Protein AF-A0A380BV47-F1 (afdb_monomer)

Structure (mmCIF, N/CA/C/O backbone):
data_AF-A0A380BV47-F1
#
_entry.id   AF-A0A380BV47-F1
#
loop_
_atom_site.group_PDB
_atom_site.id
_atom_site.type_symbol
_atom_site.label_atom_id
_atom_site.label_alt_id
_atom_site.label_comp_id
_atom_site.label_asym_id
_atom_site.label_entity_id
_atom_site.label_seq_id
_atom_site.pdbx_PDB_ins_code
_atom_site.Cartn_x
_atom_site.Cartn_y
_atom_site.Cartn_z
_atom_site.occupancy
_atom_site.B_iso_or_equiv
_atom_site.auth_seq_id
_atom_site.auth_comp_id
_atom_site.auth_asym_id
_atom_site.auth_atom_id
_atom_site.pdbx_PDB_model_num
ATOM 1 N N . MET A 1 1 ? 8.878 26.703 -12.274 1.00 41.91 1 MET A N 1
ATOM 2 C CA . MET A 1 1 ? 9.315 25.306 -12.059 1.00 41.91 1 MET A CA 1
ATOM 3 C C . MET A 1 1 ? 8.161 24.299 -12.003 1.00 41.91 1 MET A C 1
ATOM 5 O O . MET A 1 1 ? 8.459 23.118 -12.025 1.00 41.91 1 MET A O 1
ATOM 9 N N . MET A 1 2 ? 6.882 24.708 -11.964 1.00 40.50 2 MET A N 1
ATOM 10 C CA . MET A 1 2 ? 5.786 23.814 -11.551 1.00 40.50 2 MET A CA 1
ATOM 11 C C . MET A 1 2 ? 4.742 23.547 -12.644 1.00 40.50 2 MET A C 1
ATOM 13 O O . MET A 1 2 ? 4.435 24.451 -13.422 1.00 40.50 2 MET A O 1
ATOM 17 N N . GLY A 1 3 ? 4.177 22.332 -12.620 1.00 54.22 3 GLY A N 1
ATOM 18 C CA . GLY A 1 3 ? 2.926 21.956 -13.284 1.00 54.22 3 GLY A CA 1
ATOM 19 C C . GLY A 1 3 ? 3.098 21.117 -14.552 1.00 54.22 3 GLY A C 1
ATOM 20 O O . GLY A 1 3 ? 3.306 21.657 -15.635 1.00 54.22 3 GLY A O 1
ATOM 21 N N . LEU A 1 4 ? 2.956 19.795 -14.425 1.00 56.50 4 LEU A N 1
ATOM 22 C CA . LEU A 1 4 ? 2.713 18.872 -15.550 1.00 56.50 4 LEU A CA 1
ATOM 23 C C . LEU A 1 4 ? 1.266 18.390 -15.627 1.00 56.50 4 LEU A C 1
ATOM 25 O O . LEU A 1 4 ? 0.937 17.536 -16.450 1.00 56.50 4 LEU A O 1
ATOM 29 N N . THR A 1 5 ? 0.405 18.887 -14.745 1.00 56.69 5 THR A N 1
ATOM 30 C CA . THR A 1 5 ? -0.936 18.342 -14.639 1.00 56.69 5 THR A CA 1
ATOM 31 C C . THR A 1 5 ? -1.789 18.782 -15.823 1.00 56.69 5 THR A C 1
ATOM 33 O O . THR A 1 5 ? -1.763 19.956 -16.206 1.00 56.69 5 THR A O 1
ATOM 36 N N . PRO A 1 6 ? -2.542 17.847 -16.432 1.00 63.12 6 PRO A N 1
ATOM 37 C CA . PRO A 1 6 ? -3.523 18.194 -17.442 1.00 63.12 6 PRO A CA 1
ATOM 38 C C . PRO A 1 6 ? -4.481 19.256 -16.906 1.00 63.12 6 PRO A C 1
ATOM 40 O O . PRO A 1 6 ? -4.789 19.288 -15.711 1.00 63.12 6 PRO A O 1
ATOM 43 N N . LEU A 1 7 ? -4.969 20.113 -17.796 1.00 63.88 7 LEU A N 1
ATOM 44 C CA . LEU A 1 7 ? -6.090 20.984 -17.478 1.00 63.88 7 LEU A CA 1
ATOM 45 C C . LEU A 1 7 ? -7.385 20.217 -17.745 1.00 63.88 7 LEU A C 1
ATOM 47 O O . LEU A 1 7 ? -7.569 19.678 -18.835 1.00 63.88 7 LEU A O 1
ATOM 51 N N . VAL A 1 8 ? -8.302 20.214 -16.782 1.00 57.59 8 VAL A N 1
ATOM 52 C CA . VAL A 1 8 ? -9.694 19.796 -16.991 1.00 57.59 8 VAL A CA 1
ATOM 53 C C . VAL A 1 8 ? -10.561 21.030 -16.786 1.00 57.59 8 VAL A C 1
ATOM 55 O O . VAL A 1 8 ? -10.511 21.659 -15.732 1.00 57.59 8 VAL A O 1
ATOM 58 N N . ASN A 1 9 ? -11.310 21.422 -17.822 1.00 67.81 9 ASN A N 1
ATOM 59 C CA . ASN A 1 9 ? -12.128 22.644 -17.839 1.00 67.81 9 ASN A CA 1
ATOM 60 C C . ASN A 1 9 ? -11.353 23.912 -17.419 1.00 67.81 9 ASN A C 1
ATOM 62 O O . ASN A 1 9 ? -11.851 24.742 -16.663 1.00 67.81 9 ASN A O 1
ATOM 66 N N . GLY A 1 10 ? -10.104 24.044 -17.878 1.00 60.38 10 GLY A N 1
ATOM 67 C CA . GLY A 1 10 ? -9.254 25.206 -17.594 1.00 60.38 10 GLY A CA 1
ATOM 68 C C . GLY A 1 10 ? -8.596 25.221 -16.209 1.00 60.38 10 GLY A C 1
ATOM 69 O O . GLY A 1 10 ? -7.862 26.158 -15.915 1.00 60.38 10 GLY A O 1
ATOM 70 N N . SER A 1 11 ? -8.803 24.194 -15.375 1.00 56.00 11 SER A N 1
ATOM 71 C CA . SER A 1 11 ? -8.173 24.078 -14.051 1.00 56.00 11 SER A CA 1
ATOM 72 C C . SER A 1 11 ? -7.119 22.965 -14.021 1.00 56.00 11 SER A C 1
ATOM 74 O O . SER A 1 11 ? -7.383 21.886 -14.559 1.00 56.00 11 SER A O 1
ATOM 76 N N . PRO A 1 12 ? -5.946 23.178 -13.391 1.00 63.62 12 PRO A N 1
ATOM 77 C CA . PRO A 1 12 ? -4.968 22.116 -13.174 1.00 63.62 12 PRO A CA 1
ATOM 78 C C . PRO A 1 12 ? -5.576 20.966 -12.372 1.00 63.62 12 PRO A C 1
ATOM 80 O O . PRO A 1 12 ? -6.183 21.188 -11.327 1.00 63.62 12 PRO A O 1
ATOM 83 N N . VAL A 1 13 ? -5.354 19.731 -12.820 1.00 67.69 13 VAL A N 1
ATOM 84 C CA . VAL A 1 13 ? -5.737 18.508 -12.085 1.00 67.69 13 VAL A CA 1
ATOM 85 C C . VAL A 1 13 ? -4.861 18.285 -10.836 1.00 67.69 13 VAL A C 1
ATOM 87 O O . VAL A 1 13 ? -5.075 17.332 -10.092 1.00 67.69 13 VAL A O 1
ATOM 90 N N . ASP A 1 14 ? -3.871 19.148 -10.573 1.00 74.75 14 ASP A N 1
ATOM 91 C CA . ASP A 1 14 ? -2.937 18.968 -9.458 1.00 74.75 14 ASP A CA 1
ATOM 92 C C . ASP A 1 14 ? -3.625 19.016 -8.092 1.00 74.75 14 ASP A C 1
ATOM 94 O O . ASP A 1 14 ? -3.923 20.075 -7.542 1.00 74.75 14 ASP A O 1
ATOM 98 N N . ARG A 1 15 ? -3.823 17.820 -7.541 1.00 80.44 15 ARG A N 1
ATOM 99 C CA . ARG A 1 15 ? -4.266 17.560 -6.171 1.00 80.44 15 ARG A CA 1
ATOM 100 C C . ARG A 1 15 ? -3.192 16.841 -5.349 1.00 80.44 15 ARG A C 1
ATOM 102 O O . ARG A 1 15 ? -3.512 16.250 -4.322 1.00 80.44 15 ARG A O 1
ATOM 109 N N . TYR A 1 16 ? -1.949 16.821 -5.836 1.00 80.94 16 TYR A N 1
ATOM 110 C CA . TYR A 1 16 ? -0.868 15.990 -5.300 1.00 80.94 16 TYR A CA 1
ATOM 111 C C . TYR A 1 16 ? 0.254 16.803 -4.665 1.00 80.94 16 TYR A C 1
ATOM 113 O O . TYR A 1 16 ? 0.951 16.268 -3.806 1.00 80.94 16 TYR A O 1
ATOM 121 N N . SER A 1 17 ? 0.453 18.047 -5.106 1.00 81.50 17 SER A N 1
ATOM 122 C CA . SER A 1 17 ? 1.459 18.935 -4.525 1.00 81.50 17 SER A CA 1
ATOM 123 C C . SER A 1 17 ? 1.096 19.342 -3.095 1.00 81.50 17 SER A C 1
ATOM 125 O O . SER A 1 17 ? -0.057 19.684 -2.825 1.00 81.50 17 SER A O 1
ATOM 127 N N . PHE A 1 18 ? 2.077 19.356 -2.192 1.00 76.62 18 PHE A N 1
ATOM 128 C CA . PHE A 1 18 ? 1.884 19.734 -0.789 1.00 76.62 18 PHE A CA 1
ATOM 129 C C . PHE A 1 18 ? 3.119 20.428 -0.198 1.00 76.62 18 PHE A C 1
ATOM 131 O O . PHE A 1 18 ? 4.174 20.528 -0.828 1.00 76.62 18 PHE A O 1
ATOM 138 N N . ILE A 1 19 ? 2.956 20.926 1.026 1.00 79.94 19 ILE A N 1
ATOM 139 C CA . ILE A 1 19 ? 4.007 21.540 1.831 1.00 79.94 19 ILE A CA 1
ATOM 140 C C . ILE A 1 19 ? 4.230 20.679 3.077 1.00 79.94 19 ILE A C 1
ATOM 142 O O . ILE A 1 19 ? 3.268 20.399 3.792 1.00 79.94 19 ILE A O 1
ATOM 146 N N . ASP A 1 20 ? 5.477 20.307 3.356 1.00 75.75 20 ASP A N 1
ATOM 147 C CA . ASP A 1 20 ? 5.880 19.696 4.625 1.00 75.75 20 ASP A CA 1
ATOM 148 C C . ASP A 1 20 ? 6.524 20.769 5.509 1.00 75.75 20 ASP A C 1
ATOM 150 O O . ASP A 1 20 ? 7.448 21.452 5.081 1.00 75.75 20 ASP A O 1
ATOM 154 N N . ARG A 1 21 ? 6.001 20.972 6.719 1.00 67.81 21 ARG A N 1
ATOM 155 C CA . ARG A 1 21 ? 6.486 22.000 7.659 1.00 67.81 21 ARG A CA 1
ATOM 156 C C . ARG A 1 21 ? 7.260 21.421 8.843 1.00 67.81 21 ARG A C 1
ATOM 158 O O . ARG A 1 21 ? 7.709 22.187 9.687 1.00 67.81 21 ARG A O 1
ATOM 165 N N . GLN A 1 22 ? 7.290 20.095 8.984 1.00 62.03 22 GLN A N 1
ATOM 166 C CA . GLN A 1 22 ? 7.823 19.414 10.172 1.00 62.03 22 GLN A CA 1
ATOM 167 C C . GLN A 1 22 ? 8.671 18.181 9.828 1.00 62.03 22 GLN A C 1
ATOM 169 O O . GLN A 1 22 ? 9.094 17.472 10.737 1.00 62.03 22 GLN A O 1
ATOM 174 N N . GLY A 1 23 ? 8.913 17.911 8.540 1.00 59.84 23 GLY A N 1
ATOM 175 C CA . GLY A 1 23 ? 9.742 16.797 8.073 1.00 59.84 23 GLY A CA 1
ATOM 176 C C . GLY A 1 23 ? 9.175 15.421 8.428 1.00 59.84 23 GLY A C 1
ATOM 177 O O . GLY A 1 23 ? 9.895 14.424 8.394 1.00 59.84 23 GLY A O 1
ATOM 178 N N . THR A 1 24 ? 7.898 15.344 8.811 1.00 60.62 24 THR A N 1
ATOM 179 C CA . THR A 1 24 ? 7.290 14.100 9.295 1.00 60.62 24 THR A CA 1
ATOM 180 C C . THR A 1 24 ? 7.196 13.067 8.179 1.00 60.62 24 THR A C 1
ATOM 182 O O . THR A 1 24 ? 7.413 11.882 8.415 1.00 60.62 24 THR A O 1
ATOM 185 N N . ILE A 1 25 ? 6.932 13.513 6.947 1.00 61.34 25 ILE A N 1
ATOM 186 C CA . ILE A 1 25 ? 6.825 12.617 5.794 1.00 61.34 25 ILE A CA 1
ATOM 187 C C . ILE A 1 25 ? 8.204 12.089 5.397 1.00 61.34 25 ILE A C 1
ATOM 189 O O . ILE A 1 25 ? 8.336 10.900 5.108 1.00 61.34 25 ILE A O 1
ATOM 193 N N . SER A 1 26 ? 9.232 12.943 5.417 1.00 62.03 26 SER A N 1
ATOM 194 C CA . SER A 1 26 ? 10.612 12.506 5.180 1.00 62.03 26 SER A CA 1
ATOM 195 C C . SER A 1 26 ? 11.092 11.541 6.266 1.00 62.03 26 SER A C 1
ATOM 197 O O . SER A 1 26 ? 11.677 10.521 5.930 1.00 62.03 26 SER A O 1
ATOM 199 N N . GLY A 1 27 ? 10.765 11.767 7.543 1.00 60.84 27 GLY A N 1
ATOM 200 C CA . GLY A 1 27 ? 11.116 10.829 8.619 1.00 60.84 27 GLY A CA 1
ATOM 201 C C . GLY A 1 27 ? 10.497 9.436 8.428 1.00 60.84 27 GLY A C 1
ATOM 202 O O . GLY A 1 27 ? 11.187 8.421 8.516 1.00 60.84 27 GLY A O 1
ATOM 203 N N . GLU A 1 28 ? 9.210 9.361 8.079 1.00 64.75 28 GLU A N 1
ATOM 204 C CA . GLU A 1 28 ? 8.540 8.069 7.865 1.00 64.75 28 GLU A CA 1
ATOM 205 C C . GLU A 1 28 ? 9.042 7.343 6.611 1.00 64.75 28 GLU A C 1
ATOM 207 O O . GLU A 1 28 ? 9.272 6.132 6.642 1.00 64.75 28 GLU A O 1
ATOM 212 N N . ILE A 1 29 ? 9.209 8.063 5.498 1.00 69.56 29 ILE A N 1
ATOM 213 C CA . ILE A 1 29 ? 9.546 7.461 4.201 1.00 69.56 29 ILE A CA 1
ATOM 214 C C . ILE A 1 29 ? 11.051 7.224 4.053 1.00 69.56 29 ILE A C 1
ATOM 216 O O . ILE A 1 29 ? 11.444 6.180 3.535 1.00 69.56 29 ILE A O 1
ATOM 220 N N . GLU A 1 30 ? 11.894 8.167 4.466 1.00 71.25 30 GLU A N 1
ATOM 221 C CA . GLU A 1 30 ? 13.347 8.121 4.247 1.00 71.25 30 GLU A CA 1
ATOM 222 C C . GLU A 1 30 ? 14.089 7.477 5.422 1.00 71.25 30 GLU A C 1
ATOM 224 O O . GLU A 1 30 ? 15.070 6.760 5.216 1.00 71.25 30 GLU A O 1
ATOM 229 N N . GLU A 1 31 ? 13.620 7.700 6.652 1.00 69.19 31 GLU A N 1
ATOM 230 C CA . GLU A 1 31 ? 14.297 7.226 7.866 1.00 69.19 31 GLU A CA 1
ATOM 231 C C . GLU A 1 31 ? 13.616 6.004 8.500 1.00 69.19 31 GLU A C 1
ATOM 233 O O . GLU A 1 31 ? 14.228 5.321 9.321 1.00 69.19 31 GLU A O 1
ATOM 238 N N . GLY A 1 32 ? 12.379 5.677 8.103 1.00 72.94 32 GLY A N 1
ATOM 239 C CA . GLY A 1 32 ? 11.641 4.537 8.652 1.00 72.94 32 GLY A CA 1
ATOM 240 C C . GLY A 1 32 ? 11.297 4.712 10.132 1.00 72.94 32 GLY A C 1
ATOM 241 O O . GLY A 1 32 ? 11.265 3.739 10.888 1.00 72.94 32 GLY A O 1
ATOM 242 N N . VAL A 1 33 ? 11.056 5.950 10.566 1.00 71.56 33 VAL A N 1
ATOM 243 C CA . VAL A 1 33 ? 10.643 6.273 11.936 1.00 71.56 33 VAL A CA 1
ATOM 244 C C . VAL A 1 33 ? 9.327 7.040 11.925 1.00 71.56 33 VAL A C 1
ATOM 246 O O . VAL A 1 33 ? 9.107 7.896 11.075 1.00 71.56 33 VAL A O 1
ATOM 249 N N . SER A 1 34 ? 8.448 6.754 12.884 1.00 77.06 34 SER A N 1
ATOM 250 C CA . SER A 1 34 ? 7.207 7.513 13.079 1.00 77.06 34 SER A CA 1
ATOM 251 C C . SER A 1 34 ? 7.080 7.948 14.534 1.00 77.06 34 SER A C 1
ATOM 253 O O . SER A 1 34 ? 7.539 7.261 15.449 1.00 77.06 34 SER A O 1
ATOM 255 N N . THR A 1 35 ? 6.470 9.114 14.752 1.00 77.50 35 THR A N 1
ATOM 256 C CA . THR A 1 35 ? 6.120 9.625 16.084 1.00 77.50 35 THR A CA 1
ATOM 257 C C . THR A 1 35 ? 4.607 9.714 16.184 1.00 77.50 35 THR A C 1
ATOM 259 O O . THR A 1 35 ? 3.998 10.723 15.835 1.00 77.50 35 THR A O 1
ATOM 262 N N . SER A 1 36 ? 3.984 8.628 16.625 1.00 84.25 36 SER A N 1
ATOM 263 C CA . SER A 1 36 ? 2.532 8.531 16.750 1.00 84.25 36 SER A CA 1
ATOM 264 C C . SER A 1 36 ? 2.156 7.408 17.722 1.00 84.25 36 SER A C 1
ATOM 266 O O . SER A 1 36 ? 3.009 6.804 18.375 1.00 84.25 36 SER A O 1
ATOM 268 N N . TYR A 1 37 ? 0.865 7.094 17.816 1.00 90.00 37 TYR A N 1
ATOM 269 C CA . TYR A 1 37 ? 0.417 5.861 18.463 1.00 90.00 37 TYR A CA 1
ATOM 270 C C . TYR A 1 37 ? 0.621 4.612 17.593 1.00 90.00 37 TYR A C 1
ATOM 272 O O . TYR A 1 37 ? 0.537 3.508 18.126 1.00 90.00 37 TYR A O 1
ATOM 280 N N . GLY A 1 38 ? 0.825 4.775 16.279 1.00 89.56 38 GLY A N 1
ATOM 281 C CA . GLY A 1 38 ? 0.821 3.708 15.274 1.00 89.56 38 GLY A CA 1
ATOM 282 C C . GLY A 1 38 ? -0.524 3.001 15.140 1.00 89.56 38 GLY A C 1
ATOM 283 O O . GLY A 1 38 ? -0.563 1.802 14.894 1.00 89.56 38 GLY A O 1
ATOM 284 N N . MET A 1 39 ? -1.633 3.716 15.352 1.00 90.44 39 MET A N 1
ATOM 285 C CA . MET A 1 39 ? -2.995 3.184 15.276 1.00 90.44 39 MET A CA 1
ATOM 286 C C . MET A 1 39 ? -3.797 3.911 14.197 1.00 90.44 39 MET A C 1
ATOM 288 O O . MET A 1 39 ? -3.871 5.141 14.181 1.00 90.44 39 MET A O 1
ATOM 292 N N . TYR A 1 40 ? -4.458 3.136 13.341 1.00 88.56 40 TYR A N 1
ATOM 293 C CA . TYR A 1 40 ? -5.324 3.635 12.277 1.00 88.56 40 TYR A CA 1
ATOM 294 C C . TYR A 1 40 ? -6.734 3.103 12.480 1.00 88.56 40 TYR A C 1
ATOM 296 O O . TYR A 1 40 ? -6.912 1.906 12.704 1.00 88.56 40 TYR A O 1
ATOM 304 N N . VAL A 1 41 ? -7.737 3.973 12.377 1.00 89.25 41 VAL A N 1
ATOM 305 C CA . VAL A 1 41 ? -9.131 3.643 12.702 1.00 89.25 41 VAL A CA 1
ATOM 306 C C . VAL A 1 41 ? -10.071 3.914 11.532 1.00 89.25 41 VAL A C 1
ATOM 308 O O . VAL A 1 41 ? -9.763 4.679 10.618 1.00 89.25 41 VAL A O 1
ATOM 311 N N . PHE A 1 42 ? -11.226 3.262 11.548 1.00 86.50 42 PHE A N 1
ATOM 312 C CA . PHE A 1 42 ? -12.265 3.407 10.534 1.00 86.50 42 PHE A CA 1
ATOM 313 C C . PHE A 1 42 ? -13.639 3.078 11.117 1.00 86.50 42 PHE A C 1
ATOM 315 O O . PHE A 1 42 ? -13.742 2.460 12.179 1.00 86.50 42 PHE A O 1
ATOM 322 N N . TYR A 1 43 ? -14.692 3.479 10.410 1.00 86.44 43 TYR A N 1
ATOM 323 C CA . TYR A 1 43 ? -16.059 3.141 10.790 1.00 86.44 43 TYR A CA 1
ATOM 324 C C . TYR A 1 43 ? -16.576 1.932 10.029 1.00 86.44 43 TYR A C 1
ATOM 326 O O . TYR A 1 43 ? -16.570 1.912 8.796 1.00 86.44 43 TYR A O 1
ATOM 334 N N . LEU A 1 44 ? -17.105 0.966 10.777 1.00 83.88 44 LEU A N 1
ATOM 335 C CA . LEU A 1 44 ? -17.699 -0.249 10.242 1.00 83.88 44 LEU A CA 1
ATOM 336 C C . LEU A 1 44 ? -19.137 -0.394 10.743 1.00 83.88 44 LEU A C 1
ATOM 338 O O . LEU A 1 44 ? -19.403 -0.475 11.944 1.00 83.88 44 LEU A O 1
ATOM 342 N N . GLN A 1 45 ? -20.075 -0.445 9.802 1.00 80.94 45 GLN A N 1
ATOM 343 C CA . GLN A 1 45 ? -21.460 -0.797 10.087 1.00 80.94 45 GLN A CA 1
ATOM 344 C C . GLN A 1 45 ? -21.565 -2.316 10.224 1.00 80.94 45 GLN A C 1
ATOM 346 O O . GLN A 1 45 ? -21.273 -3.046 9.281 1.00 80.94 45 GLN A O 1
ATOM 351 N N . THR A 1 46 ? -21.986 -2.796 11.392 1.00 76.25 46 THR A N 1
ATOM 352 C CA . THR A 1 46 ? -22.295 -4.215 11.626 1.00 76.25 46 THR A CA 1
ATOM 353 C C . THR A 1 46 ? -23.799 -4.398 11.794 1.00 76.25 46 THR A C 1
ATOM 355 O O . THR A 1 46 ? -24.519 -3.427 12.022 1.00 76.25 46 THR A O 1
ATOM 358 N N . SER A 1 47 ? -24.308 -5.631 11.726 1.00 70.44 47 SER A N 1
ATOM 359 C CA . SER A 1 47 ? -25.745 -5.870 11.932 1.00 70.44 47 SER A CA 1
ATOM 360 C C . SER A 1 47 ? -26.226 -5.430 13.319 1.00 70.44 47 SER A C 1
ATOM 362 O O . SER A 1 47 ? -27.359 -4.983 13.454 1.00 70.44 47 SER A O 1
ATOM 364 N N . SER A 1 48 ? -25.365 -5.506 14.339 1.00 70.50 48 SER A N 1
ATOM 365 C CA . SER A 1 48 ? -25.647 -4.985 15.682 1.00 70.50 48 SER A CA 1
ATOM 366 C C . SER A 1 48 ? -25.696 -3.456 15.757 1.00 70.50 48 SER A C 1
ATOM 368 O O . SER A 1 48 ? -26.271 -2.925 16.700 1.00 70.50 48 SER A O 1
ATOM 370 N N . SER A 1 49 ? -25.125 -2.746 14.780 1.00 68.44 49 SER A N 1
ATOM 371 C CA . SER A 1 49 ? -25.052 -1.277 14.754 1.00 68.44 49 SER A CA 1
ATOM 372 C C . SER A 1 49 ? -26.259 -0.620 14.059 1.00 68.44 49 SER A C 1
ATOM 374 O O . SER A 1 49 ? -26.337 0.607 13.986 1.00 68.44 49 SER A O 1
ATOM 376 N N . GLY A 1 50 ? -27.202 -1.407 13.525 1.00 78.38 50 GLY A N 1
ATOM 377 C CA . GLY A 1 50 ? -28.362 -0.885 12.798 1.00 78.38 50 GLY A CA 1
ATOM 378 C C . GLY A 1 50 ? -27.956 -0.101 11.547 1.00 78.38 50 GLY A C 1
ATOM 379 O O . GLY A 1 50 ? -27.182 -0.590 10.727 1.00 78.38 50 GLY A O 1
ATOM 380 N N . ASP A 1 51 ? -28.481 1.116 11.384 1.00 81.50 51 ASP A N 1
ATOM 381 C CA . ASP A 1 51 ? -28.173 2.040 10.282 1.00 81.50 51 ASP A CA 1
ATOM 382 C C . ASP A 1 51 ? -27.012 3.015 10.600 1.00 81.50 51 ASP A C 1
ATOM 384 O O . ASP A 1 51 ? -26.789 4.002 9.881 1.00 81.50 51 ASP A O 1
ATOM 388 N N . ASN A 1 52 ? -26.259 2.724 11.665 1.00 85.19 52 ASN A N 1
ATOM 389 C CA . ASN A 1 52 ? -25.085 3.451 12.140 1.00 85.19 52 ASN A CA 1
ATOM 390 C C . ASN A 1 52 ? -23.816 2.573 12.075 1.00 85.19 52 ASN A C 1
ATOM 392 O O . ASN A 1 52 ? -23.889 1.398 11.723 1.00 85.19 52 ASN A O 1
ATOM 396 N N . ALA A 1 53 ? -22.647 3.133 12.383 1.00 86.94 53 ALA A N 1
ATOM 397 C CA . ALA A 1 53 ? -21.375 2.416 12.360 1.00 86.94 53 ALA A CA 1
ATOM 398 C C . ALA A 1 53 ? -20.559 2.658 13.633 1.00 86.94 53 ALA A C 1
ATOM 400 O O . ALA A 1 53 ? -20.527 3.772 14.155 1.00 86.94 53 ALA A O 1
ATOM 401 N N . ASP A 1 54 ? -19.883 1.610 14.095 1.00 90.00 54 ASP A N 1
ATOM 402 C CA . ASP A 1 54 ? -18.974 1.662 15.239 1.00 90.00 54 ASP A CA 1
ATOM 403 C C . ASP A 1 54 ? -17.535 1.921 14.773 1.00 90.00 54 ASP A C 1
ATOM 405 O O . ASP A 1 54 ? -17.193 1.674 13.612 1.00 90.00 54 ASP A O 1
ATOM 409 N N . LEU A 1 55 ? -16.691 2.414 15.680 1.00 91.19 55 LEU A N 1
ATOM 410 C CA . LEU A 1 55 ? -15.279 2.682 15.420 1.00 91.19 55 LEU A CA 1
ATOM 411 C C . LEU A 1 55 ? -14.435 1.420 15.651 1.00 91.19 55 LEU A C 1
ATOM 413 O O . LEU A 1 55 ? -14.485 0.813 16.723 1.00 91.19 55 LEU A O 1
ATOM 417 N N . TYR A 1 56 ? -13.629 1.049 14.662 1.00 92.44 56 TYR A N 1
ATOM 418 C CA . TYR A 1 56 ? -12.744 -0.114 14.701 1.00 92.44 56 TYR A CA 1
ATOM 419 C C . TYR A 1 56 ? -11.313 0.261 14.341 1.00 92.44 56 TYR A C 1
ATOM 421 O O . TYR A 1 56 ? -11.049 1.261 13.670 1.00 92.44 56 TYR A O 1
ATOM 429 N N . VAL A 1 57 ? -10.380 -0.591 14.751 1.00 92.94 57 VAL A N 1
ATOM 430 C CA . VAL A 1 57 ? -8.970 -0.501 14.381 1.00 92.94 57 VAL A CA 1
ATOM 431 C C . VAL A 1 57 ? -8.764 -1.135 13.004 1.00 92.94 57 VAL A C 1
ATOM 433 O O . VAL A 1 57 ? -8.965 -2.333 12.810 1.00 92.94 57 VAL A O 1
ATOM 436 N N . ARG A 1 58 ? -8.338 -0.330 12.030 1.00 88.94 58 ARG A N 1
ATOM 437 C CA . ARG A 1 58 ? -8.031 -0.757 10.657 1.00 88.94 58 ARG A CA 1
ATOM 438 C C . ARG A 1 58 ? -6.679 -1.458 10.575 1.00 88.94 58 ARG A C 1
ATOM 440 O O . ARG A 1 58 ? -6.532 -2.463 9.882 1.00 88.94 58 ARG A O 1
ATOM 447 N N . MET A 1 59 ? -5.686 -0.888 11.247 1.00 89.44 59 MET A N 1
ATOM 448 C CA . MET A 1 59 ? -4.295 -1.328 11.216 1.00 89.44 59 MET A CA 1
ATOM 449 C C . MET A 1 59 ? -3.574 -0.792 12.450 1.00 89.44 59 MET A C 1
ATOM 451 O O . MET A 1 59 ? -3.931 0.270 12.968 1.00 89.44 59 MET A O 1
ATOM 455 N N . VAL A 1 60 ? -2.555 -1.522 12.890 1.00 91.81 60 VAL A N 1
ATOM 456 C CA . VAL A 1 60 ? -1.628 -1.078 13.926 1.00 91.81 60 VAL A CA 1
ATOM 457 C C . VAL A 1 60 ? -0.214 -1.342 13.436 1.00 91.81 60 VAL A C 1
ATOM 459 O O . VAL A 1 60 ? 0.080 -2.459 13.009 1.00 91.81 60 VAL A O 1
ATOM 462 N N . ASP A 1 61 ? 0.649 -0.338 13.503 1.00 90.19 61 ASP A N 1
ATOM 463 C CA . ASP A 1 61 ? 2.053 -0.489 13.141 1.00 90.19 61 ASP A CA 1
ATOM 464 C C . ASP A 1 61 ? 2.760 -1.372 14.156 1.00 90.19 61 ASP A C 1
ATOM 466 O O . ASP A 1 61 ? 2.581 -1.219 15.369 1.00 90.19 61 ASP A O 1
ATOM 470 N N . LYS A 1 62 ? 3.613 -2.276 13.678 1.00 88.94 62 LYS A N 1
ATOM 471 C CA . LYS A 1 62 ? 4.453 -3.085 14.561 1.00 88.94 62 LYS A CA 1
ATOM 472 C C . LYS A 1 62 ? 5.347 -2.182 15.408 1.00 88.94 62 LYS A C 1
ATOM 474 O O . LYS A 1 62 ? 5.779 -1.121 14.971 1.00 88.94 62 LYS A O 1
ATOM 479 N N . ASN A 1 63 ? 5.624 -2.623 16.633 1.00 89.75 63 ASN A N 1
ATOM 480 C CA . ASN A 1 63 ? 6.455 -1.924 17.625 1.00 89.75 63 ASN A CA 1
ATOM 481 C C . ASN A 1 63 ? 5.914 -0.576 18.137 1.00 89.75 63 ASN A C 1
ATOM 483 O O . ASN A 1 63 ? 6.507 -0.021 19.062 1.00 89.75 63 ASN A O 1
ATOM 487 N N . SER A 1 64 ? 4.792 -0.083 17.610 1.00 93.75 64 SER A N 1
ATOM 488 C CA . SER A 1 64 ? 4.166 1.165 18.051 1.00 93.75 64 SER A CA 1
ATOM 489 C C . SER A 1 64 ? 3.597 1.093 19.477 1.00 93.75 64 SER A C 1
ATOM 491 O O . SER A 1 64 ? 3.334 -0.006 19.987 1.00 93.75 64 SER A O 1
ATOM 493 N N . PRO A 1 65 ? 3.325 2.243 20.125 1.00 95.50 65 PRO A N 1
ATOM 494 C CA . PRO A 1 65 ? 2.648 2.279 21.422 1.00 95.50 65 PRO A CA 1
ATOM 495 C C . PRO A 1 65 ? 1.318 1.514 21.450 1.00 95.50 65 PRO A C 1
ATOM 497 O O . PRO A 1 65 ? 1.045 0.785 22.405 1.00 95.50 65 PRO A O 1
ATOM 500 N N . ALA A 1 66 ? 0.498 1.617 20.398 1.00 95.81 66 ALA A N 1
ATOM 501 C CA . ALA A 1 66 ? -0.756 0.871 20.309 1.00 95.81 66 ALA A CA 1
ATOM 502 C C . ALA A 1 66 ? -0.517 -0.643 20.194 1.00 95.81 66 ALA A C 1
ATOM 504 O O . ALA A 1 66 ? -1.197 -1.432 20.856 1.00 95.81 66 ALA A O 1
ATOM 505 N N . TYR A 1 67 ? 0.496 -1.060 19.427 1.00 95.00 67 TYR A N 1
ATOM 506 C CA . TYR A 1 67 ? 0.867 -2.471 19.322 1.00 95.00 67 TYR A CA 1
ATOM 507 C C . TYR A 1 67 ? 1.324 -3.041 20.669 1.00 95.00 67 TYR A C 1
ATOM 509 O O . TYR A 1 67 ? 0.896 -4.130 21.064 1.00 95.00 67 TYR A O 1
ATOM 517 N N . GLN A 1 68 ? 2.149 -2.293 21.404 1.00 95.25 68 GLN A N 1
ATOM 518 C CA . GLN A 1 68 ? 2.619 -2.666 22.741 1.00 95.25 68 GLN A CA 1
ATOM 519 C C . GLN A 1 68 ? 1.478 -2.712 23.769 1.00 95.25 68 GLN A C 1
ATOM 521 O O . GLN A 1 68 ? 1.484 -3.559 24.660 1.00 95.25 68 GLN A O 1
ATOM 526 N N . ALA A 1 69 ? 0.454 -1.867 23.610 1.00 95.81 69 ALA A N 1
ATOM 527 C CA . ALA A 1 69 ? -0.755 -1.881 24.436 1.00 95.81 69 ALA A CA 1
ATOM 528 C C . ALA A 1 69 ? -1.691 -3.075 24.160 1.00 95.81 69 ALA A C 1
ATOM 530 O O . ALA A 1 69 ? -2.685 -3.250 24.868 1.00 95.81 69 ALA A O 1
ATOM 531 N N . GLY A 1 70 ? -1.369 -3.909 23.165 1.00 95.44 70 GLY A N 1
ATOM 532 C CA . GLY A 1 70 ? -2.146 -5.093 22.796 1.00 95.44 70 GLY A CA 1
ATOM 533 C C . GLY A 1 70 ? -3.275 -4.821 21.802 1.00 95.44 70 GLY A C 1
ATOM 534 O O . GLY A 1 70 ? -4.021 -5.743 21.496 1.00 95.44 70 GLY A O 1
ATOM 535 N N . ILE A 1 71 ? -3.380 -3.598 21.276 1.00 96.31 71 ILE A N 1
ATOM 536 C CA . ILE A 1 71 ? -4.386 -3.229 20.274 1.00 96.31 71 ILE A CA 1
ATOM 537 C C . ILE A 1 71 ? -4.016 -3.885 18.944 1.00 96.31 71 ILE A C 1
ATOM 539 O O . ILE A 1 71 ? -2.849 -3.867 18.535 1.00 96.31 71 ILE A O 1
ATOM 543 N N . ARG A 1 72 ? -4.988 -4.480 18.262 1.00 94.19 72 ARG A N 1
ATOM 544 C CA . ARG A 1 72 ? -4.806 -5.158 16.975 1.00 94.19 72 ARG A CA 1
ATOM 545 C C . ARG A 1 72 ? -5.872 -4.730 15.973 1.00 94.19 72 ARG A C 1
ATOM 547 O O . ARG A 1 72 ? -6.907 -4.166 16.321 1.00 94.19 72 ARG A O 1
ATOM 554 N N . ARG A 1 73 ? -5.600 -4.997 14.693 1.00 91.69 73 ARG A N 1
ATOM 555 C CA . ARG A 1 73 ? -6.587 -4.869 13.613 1.00 91.69 73 ARG A CA 1
ATOM 556 C C . ARG A 1 73 ? -7.867 -5.627 13.981 1.00 91.69 73 ARG A C 1
ATOM 558 O O . ARG A 1 73 ? -7.798 -6.732 14.513 1.00 91.69 73 ARG A O 1
ATOM 565 N N . GLY A 1 74 ? -9.018 -5.036 13.678 1.00 91.12 74 GLY A N 1
ATOM 566 C CA . GLY A 1 74 ? -10.338 -5.613 13.933 1.00 91.12 74 GLY A CA 1
ATOM 567 C C . GLY A 1 74 ? -10.870 -5.398 15.354 1.00 91.12 74 GLY A C 1
ATOM 568 O O . GLY A 1 74 ? -12.041 -5.684 15.593 1.00 91.12 74 GLY A O 1
ATOM 569 N N . ASP A 1 75 ? -10.072 -4.856 16.281 1.00 94.56 75 ASP A N 1
ATOM 570 C CA . ASP A 1 75 ? -10.566 -4.484 17.609 1.00 94.56 75 ASP A CA 1
ATOM 571 C C . ASP A 1 75 ? -11.602 -3.355 17.499 1.00 94.56 75 ASP A C 1
ATOM 573 O O . ASP A 1 75 ? -11.414 -2.386 16.752 1.00 94.56 75 ASP A O 1
ATOM 577 N N . ARG A 1 76 ? -12.699 -3.458 18.259 1.00 95.31 76 ARG A N 1
ATOM 578 C CA . ARG A 1 76 ? -13.720 -2.402 18.337 1.00 95.31 76 ARG A CA 1
ATOM 579 C C . ARG A 1 76 ? -13.374 -1.445 19.463 1.00 95.31 76 ARG A C 1
ATOM 581 O O . ARG A 1 76 ? -13.222 -1.864 20.611 1.00 95.31 76 ARG A O 1
ATOM 588 N N . ILE A 1 77 ? -13.330 -0.156 19.157 1.00 96.56 77 ILE A N 1
ATOM 589 C CA . ILE A 1 77 ? -13.130 0.897 20.148 1.00 96.56 77 ILE A CA 1
ATOM 590 C C . ILE A 1 77 ? -14.478 1.192 20.811 1.00 96.56 77 ILE A C 1
ATOM 592 O O . ILE A 1 77 ? -15.481 1.415 20.137 1.00 96.56 77 ILE A O 1
ATOM 596 N N . LEU A 1 78 ? -14.503 1.157 22.141 1.00 96.94 78 LEU A N 1
ATOM 597 C CA . LEU A 1 78 ? -15.692 1.383 22.967 1.00 96.94 78 LEU A CA 1
ATOM 598 C C . LEU A 1 78 ? -15.719 2.792 23.561 1.00 96.94 78 LEU A C 1
ATOM 600 O O . LEU A 1 78 ? -16.789 3.378 23.709 1.00 96.94 78 LEU A O 1
ATOM 604 N N . SER A 1 79 ? -14.555 3.333 23.920 1.00 97.94 79 SER A N 1
ATOM 605 C CA . SER A 1 79 ? -14.431 4.718 24.366 1.00 97.94 79 SER A CA 1
ATOM 606 C C . SER A 1 79 ? -13.020 5.263 24.177 1.00 97.94 79 SER A C 1
ATOM 608 O O . SER A 1 79 ? -12.037 4.516 24.145 1.00 97.94 79 SER A O 1
ATOM 610 N N . ILE A 1 80 ? -12.936 6.589 24.082 1.00 97.00 80 ILE A N 1
ATOM 611 C CA . ILE A 1 80 ? -11.686 7.349 24.064 1.00 97.00 80 ILE A CA 1
ATOM 612 C C . ILE A 1 80 ? -11.781 8.434 25.135 1.00 97.00 80 ILE A C 1
ATOM 614 O O . ILE A 1 80 ? -12.724 9.221 25.143 1.00 97.00 80 ILE A O 1
ATOM 618 N N . ASN A 1 81 ? -10.822 8.470 26.061 1.00 96.75 81 ASN A N 1
ATOM 619 C CA . ASN A 1 81 ? -10.795 9.381 27.210 1.00 96.75 81 ASN A CA 1
ATOM 620 C C . ASN A 1 81 ? -12.117 9.372 28.006 1.00 96.75 81 ASN A C 1
ATOM 622 O O . ASN A 1 81 ? -12.634 10.415 28.401 1.00 96.75 81 ASN A O 1
ATOM 626 N N . GLY A 1 82 ? -12.702 8.181 28.183 1.00 96.81 82 GLY A N 1
ATOM 627 C CA . GLY A 1 82 ? -13.990 7.984 28.856 1.00 96.81 82 GLY A CA 1
ATOM 628 C C . GLY A 1 82 ? -15.229 8.353 28.027 1.00 96.81 82 GLY A C 1
ATOM 629 O O . GLY A 1 82 ? -16.341 8.057 28.454 1.00 96.81 82 GLY A O 1
ATOM 630 N N . GLN A 1 83 ? -15.073 8.943 26.837 1.00 96.75 83 GLN A N 1
ATOM 631 C CA . GLN A 1 83 ? -16.184 9.306 25.952 1.00 96.75 83 GLN A CA 1
ATOM 632 C C . GLN A 1 83 ? -16.620 8.111 25.099 1.00 96.75 83 GLN A C 1
ATOM 634 O O . GLN A 1 83 ? -15.810 7.539 24.372 1.00 96.75 83 GLN A O 1
ATOM 639 N N . THR A 1 84 ? -17.903 7.756 25.166 1.00 96.25 84 THR A N 1
ATOM 640 C CA . THR A 1 84 ? -18.510 6.622 24.437 1.00 96.25 84 THR A CA 1
ATOM 641 C C . THR A 1 84 ? -19.265 7.037 23.175 1.00 96.25 84 THR A C 1
ATOM 643 O O . THR A 1 84 ? -19.617 6.190 22.362 1.00 96.25 84 THR A O 1
ATOM 646 N N . ASN A 1 85 ? -19.518 8.335 22.994 1.00 93.56 85 ASN A N 1
ATOM 647 C CA . ASN A 1 85 ? -20.250 8.901 21.855 1.00 93.56 85 ASN A CA 1
ATOM 648 C C . ASN A 1 85 ? -19.351 8.995 20.609 1.00 93.56 85 ASN A C 1
ATOM 650 O O . ASN A 1 85 ? -19.104 10.076 20.070 1.00 93.56 85 ASN A O 1
ATOM 654 N N . ILE A 1 86 ? -18.798 7.852 20.208 1.00 94.00 86 ILE A N 1
ATOM 655 C CA . ILE A 1 86 ? -17.758 7.710 19.183 1.00 94.00 86 ILE A CA 1
ATOM 656 C C . ILE A 1 86 ? -18.247 6.964 17.941 1.00 94.00 86 ILE A C 1
ATOM 658 O O . ILE A 1 86 ? -17.430 6.567 17.122 1.00 94.00 86 ILE A O 1
ATOM 662 N N . ASP A 1 87 ? -19.554 6.741 17.806 1.00 91.88 87 ASP A N 1
ATOM 663 C CA . ASP A 1 87 ? -20.161 6.170 16.605 1.00 91.88 87 ASP A CA 1
ATOM 664 C C . ASP A 1 87 ? -20.159 7.166 15.431 1.00 91.88 87 ASP A C 1
ATOM 666 O O . ASP A 1 87 ? -20.041 8.383 15.609 1.00 91.88 87 ASP A O 1
ATOM 670 N N . TYR A 1 88 ? -20.326 6.644 14.214 1.00 88.00 88 TYR A N 1
ATOM 671 C CA . TYR A 1 88 ? -20.203 7.428 12.988 1.00 88.00 88 TYR A CA 1
ATOM 672 C C . TYR A 1 88 ? -21.183 8.594 12.918 1.00 88.00 88 TYR A C 1
ATOM 674 O O . TYR A 1 88 ? -20.757 9.706 12.631 1.00 88.00 88 TYR A O 1
ATOM 682 N N . LYS A 1 89 ? -22.486 8.373 13.141 1.00 87.69 89 LYS A N 1
ATOM 683 C CA . LYS A 1 89 ? -23.495 9.438 13.000 1.00 87.69 89 LYS A CA 1
ATOM 684 C C . LYS A 1 89 ? -23.244 10.564 14.002 1.00 87.69 89 LYS A C 1
ATOM 686 O O . LYS A 1 89 ? -23.300 11.737 13.624 1.00 87.69 89 LYS A O 1
ATOM 691 N N . THR A 1 90 ? -22.918 10.217 15.246 1.00 91.25 90 THR A N 1
ATOM 692 C CA . THR A 1 90 ? -22.582 11.205 16.272 1.00 91.25 90 THR A CA 1
ATOM 693 C C . THR A 1 90 ? -21.341 11.996 15.877 1.00 91.25 90 THR A C 1
ATOM 695 O O . THR A 1 90 ? -21.377 13.227 15.853 1.00 91.25 90 THR A O 1
ATOM 698 N N . GLN A 1 91 ? -20.264 11.316 15.480 1.00 88.25 91 GLN A N 1
ATOM 699 C CA . GLN A 1 91 ? -19.016 11.981 15.107 1.00 88.25 91 GLN A CA 1
ATOM 700 C C . GLN A 1 91 ? -19.130 12.776 13.802 1.00 88.25 91 GLN A C 1
ATOM 702 O O . GLN A 1 91 ? -18.586 13.874 13.719 1.00 88.25 91 GLN A O 1
ATOM 707 N N . GLN A 1 92 ? -19.902 12.308 12.821 1.00 85.88 92 GLN A N 1
ATOM 708 C CA . GLN A 1 92 ? -20.176 13.028 11.577 1.00 85.88 92 GLN A CA 1
ATOM 709 C C . GLN A 1 92 ? -20.839 14.384 11.849 1.00 85.88 92 GLN A C 1
ATOM 711 O O . GLN A 1 92 ? -20.437 15.385 11.258 1.00 85.88 92 GLN A O 1
ATOM 716 N N . SER A 1 93 ? -21.797 14.445 12.783 1.00 87.81 93 SER A N 1
ATOM 717 C CA . SER A 1 93 ? -22.442 15.707 13.183 1.00 87.81 93 SER A CA 1
ATOM 718 C C . SER A 1 93 ? -21.475 16.719 13.820 1.00 87.81 93 SER A C 1
ATOM 720 O O . SER A 1 93 ? -21.755 17.914 13.854 1.00 87.81 93 SER A O 1
ATOM 722 N N . GLN A 1 94 ? -20.319 16.241 14.286 1.00 87.12 94 GLN A N 1
ATOM 723 C CA . GLN A 1 94 ? -19.262 17.019 14.932 1.00 87.12 94 GLN A CA 1
ATOM 724 C C . GLN A 1 94 ? -17.993 17.119 14.071 1.00 87.12 94 GLN A C 1
ATOM 726 O O . GLN A 1 94 ? -16.920 17.435 14.591 1.00 87.12 94 GLN A O 1
ATOM 731 N N . SER A 1 95 ? -18.076 16.808 12.773 1.00 81.94 95 SER A N 1
ATOM 732 C CA . SER A 1 95 ? -16.921 16.788 11.861 1.00 81.94 95 SER A CA 1
ATOM 733 C C . SER A 1 95 ? -15.742 15.951 12.388 1.00 81.94 95 SER A C 1
ATOM 735 O O . SER A 1 95 ? -14.580 16.291 12.172 1.00 81.94 95 SER A O 1
ATOM 737 N N . PHE A 1 96 ? -16.043 14.864 13.105 1.00 83.81 96 PHE A N 1
ATOM 738 C CA . PHE A 1 96 ? -15.095 13.911 13.696 1.00 83.81 96 PHE A CA 1
ATOM 739 C C . PHE A 1 96 ? -14.099 14.523 14.689 1.00 83.81 96 PHE A C 1
ATOM 741 O O . PHE A 1 96 ? -13.038 13.950 14.945 1.00 83.81 96 PHE A O 1
ATOM 748 N N . LYS A 1 97 ? -14.428 15.688 15.264 1.00 84.75 97 LYS A N 1
ATOM 749 C CA . LYS A 1 97 ? -13.514 16.464 16.109 1.00 84.75 97 LYS A CA 1
ATOM 750 C C . LYS A 1 97 ? -12.944 15.653 17.274 1.00 84.75 97 LYS A C 1
ATOM 752 O O . LYS A 1 97 ? -11.739 15.681 17.479 1.00 84.75 97 LYS A O 1
ATOM 757 N N . LEU A 1 98 ? -13.780 14.915 18.007 1.00 89.25 98 LEU A N 1
ATOM 758 C CA . LEU A 1 98 ? -13.346 14.167 19.194 1.00 89.25 98 LEU A CA 1
ATOM 759 C C . LEU A 1 98 ? -12.297 13.107 18.842 1.00 89.25 98 LEU A C 1
ATOM 761 O O . LEU A 1 98 ? -11.273 13.008 19.515 1.00 89.25 98 LEU A O 1
ATOM 765 N N . ILE A 1 99 ? -12.541 12.339 17.777 1.00 87.88 99 ILE A N 1
ATOM 766 C CA . ILE A 1 99 ? -11.614 11.293 17.333 1.00 87.88 99 ILE A CA 1
ATOM 767 C C . ILE A 1 99 ? -10.310 11.911 16.827 1.00 87.88 99 ILE A C 1
ATOM 769 O O . ILE A 1 99 ? -9.235 11.470 17.226 1.00 87.88 99 ILE A O 1
ATOM 773 N N . ASN A 1 100 ? -10.397 12.966 16.014 1.00 83.50 100 ASN A N 1
ATOM 774 C CA . ASN A 1 100 ? -9.222 13.663 15.492 1.00 83.50 100 ASN A CA 1
ATOM 775 C C . ASN A 1 100 ? -8.373 14.277 16.613 1.00 83.50 100 ASN A C 1
ATOM 777 O O . ASN A 1 100 ?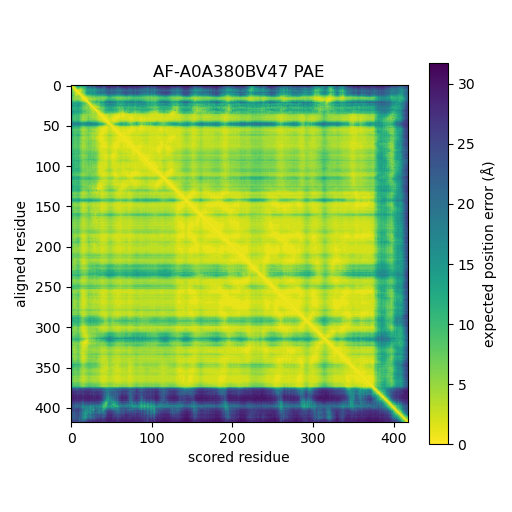 -7.160 14.095 16.629 1.00 83.50 100 ASN A O 1
ATOM 781 N N . ASP A 1 101 ? -8.992 14.963 17.572 1.00 86.31 101 ASP A N 1
ATOM 782 C CA . ASP A 1 101 ? -8.281 15.568 18.701 1.00 86.31 101 ASP A CA 1
ATOM 783 C C . ASP A 1 101 ? -7.555 14.513 19.539 1.00 86.31 101 ASP A C 1
ATOM 785 O O . ASP A 1 101 ? -6.415 14.726 19.944 1.00 86.31 101 ASP A O 1
ATOM 789 N N . ALA A 1 102 ? -8.193 13.364 19.782 1.00 90.12 102 ALA A N 1
ATOM 790 C CA . ALA A 1 102 ? -7.571 12.282 20.530 1.00 90.12 102 ALA A CA 1
ATOM 791 C C . ALA A 1 102 ? -6.398 11.655 19.771 1.00 90.12 102 ALA A C 1
ATOM 793 O O . ALA A 1 102 ? -5.334 11.460 20.344 1.00 90.12 102 ALA A O 1
ATOM 794 N N . LEU A 1 103 ? -6.549 11.371 18.477 1.00 86.50 103 LEU A N 1
ATOM 795 C CA . LEU A 1 103 ? -5.462 10.814 17.662 1.00 86.50 103 LEU A CA 1
ATOM 796 C C . LEU A 1 103 ? -4.258 11.760 17.551 1.00 86.50 103 LEU A C 1
ATOM 798 O O . LEU A 1 103 ? -3.132 11.287 17.425 1.00 86.50 103 LEU A O 1
ATOM 802 N N . ASN A 1 104 ? -4.493 13.069 17.664 1.00 82.88 104 ASN A N 1
ATOM 803 C CA . ASN A 1 104 ? -3.460 14.105 17.629 1.00 82.88 104 ASN A CA 1
ATOM 804 C C . ASN A 1 104 ? -2.942 14.504 19.024 1.00 82.88 104 ASN A C 1
ATOM 806 O O . ASN A 1 104 ? -2.055 15.354 19.129 1.00 82.88 104 ASN A O 1
ATOM 810 N N . SER A 1 105 ? -3.488 13.942 20.107 1.00 88.31 105 SER A N 1
ATOM 811 C CA . SER A 1 105 ? -3.018 14.227 21.463 1.00 88.31 105 SER A CA 1
ATOM 812 C C . SER A 1 105 ? -1.719 13.474 21.768 1.00 88.31 105 SER A C 1
ATOM 814 O O . SER A 1 105 ? -1.377 12.484 21.125 1.00 88.31 105 SER A O 1
ATOM 816 N N . LYS A 1 106 ? -0.991 13.913 22.804 1.00 92.44 106 LYS A N 1
ATOM 817 C CA . LYS A 1 106 ? 0.217 13.216 23.279 1.00 92.44 106 LYS A CA 1
ATOM 818 C C . LYS A 1 106 ? -0.097 11.901 24.000 1.00 92.44 106 LYS A C 1
ATOM 820 O O . LYS A 1 106 ? 0.717 10.982 23.978 1.00 92.44 106 LYS A O 1
ATOM 825 N N . SER A 1 107 ? -1.239 11.823 24.674 1.00 95.88 107 SER A N 1
ATOM 826 C CA . SER A 1 107 ? -1.720 10.602 25.317 1.00 95.88 107 SER A CA 1
ATOM 827 C C . SER A 1 107 ? -3.239 10.481 25.228 1.00 95.88 107 SER A C 1
ATOM 829 O O . SER A 1 107 ? -3.956 11.486 25.162 1.00 95.88 107 SER A O 1
ATOM 831 N N . MET A 1 108 ? -3.731 9.244 25.244 1.00 95.88 108 MET A N 1
ATOM 832 C CA . MET A 1 108 ? -5.155 8.940 25.356 1.00 95.88 108 MET A CA 1
ATOM 833 C C . MET A 1 108 ? -5.379 7.672 26.178 1.00 95.88 108 MET A C 1
ATOM 835 O O . MET A 1 108 ? -4.541 6.771 26.185 1.00 95.88 108 MET A O 1
ATOM 839 N N . THR A 1 109 ? -6.530 7.583 26.835 1.00 98.00 109 THR A N 1
ATOM 840 C CA . THR A 1 109 ? -7.039 6.324 27.389 1.00 98.00 109 THR A CA 1
ATOM 841 C C . THR A 1 109 ? -8.026 5.726 26.403 1.00 98.00 109 THR A C 1
ATOM 843 O O . THR A 1 109 ? -9.019 6.364 26.061 1.00 98.00 109 THR A O 1
ATOM 846 N N . ILE A 1 110 ? -7.767 4.506 25.952 1.00 97.75 110 ILE A N 1
ATOM 847 C CA . ILE A 1 110 ? -8.608 3.784 25.005 1.00 97.75 110 ILE A CA 1
ATOM 848 C C . ILE A 1 110 ? -9.167 2.525 25.656 1.00 97.75 110 ILE A C 1
ATOM 850 O O . ILE A 1 110 ? -8.425 1.715 26.217 1.00 97.75 110 ILE A O 1
ATOM 854 N N . LYS A 1 111 ? -10.485 2.354 25.550 1.00 98.38 111 LYS A N 1
ATOM 855 C CA . LYS A 1 111 ? -11.173 1.113 25.896 1.00 98.38 111 LYS A CA 1
ATOM 856 C C . LYS A 1 111 ? -11.594 0.418 24.615 1.00 98.38 111 LYS A C 1
ATOM 858 O O . LYS A 1 111 ? -12.275 1.021 23.788 1.00 98.38 111 LYS A O 1
ATOM 863 N N . PHE A 1 112 ? -11.216 -0.840 24.456 1.00 97.62 112 PHE A N 1
ATOM 864 C CA . PHE A 1 112 ? -11.500 -1.625 23.260 1.00 97.62 112 PHE A CA 1
ATOM 865 C C . PHE A 1 112 ? -11.887 -3.057 23.624 1.00 97.62 112 PHE A C 1
ATOM 867 O O . PHE A 1 112 ? -11.563 -3.550 24.707 1.00 97.62 112 PHE A O 1
ATOM 874 N N . VAL A 1 113 ? -12.607 -3.716 22.722 1.00 96.44 113 VAL A N 1
ATOM 875 C CA . VAL A 1 113 ? -12.901 -5.147 22.800 1.00 96.44 113 VAL A CA 1
ATOM 876 C C . VAL A 1 113 ? -12.189 -5.860 21.661 1.00 96.44 113 VAL A C 1
ATOM 878 O O . VAL A 1 113 ? -12.323 -5.476 20.495 1.00 96.44 113 VAL A O 1
ATOM 881 N N . SER A 1 114 ? -11.409 -6.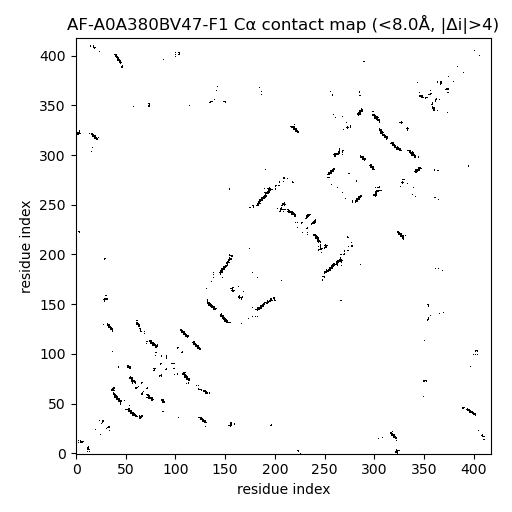877 22.020 1.00 93.62 114 SER A N 1
ATOM 882 C CA . SER A 1 114 ? -10.691 -7.699 21.057 1.00 93.62 114 SER A CA 1
ATOM 883 C C . SER A 1 114 ? -11.642 -8.581 20.255 1.00 93.62 114 SER A C 1
ATOM 885 O O . SER A 1 114 ? -12.771 -8.861 20.668 1.00 93.62 114 SER A O 1
ATOM 887 N N . GLN A 1 115 ? -11.148 -9.132 19.151 1.00 85.44 115 GLN A N 1
ATOM 888 C CA . GLN A 1 115 ? -11.883 -10.144 18.382 1.00 85.44 115 GLN A CA 1
ATOM 889 C C . GLN A 1 115 ? -12.198 -11.421 19.191 1.00 85.44 115 GLN A C 1
ATOM 891 O O . GLN A 1 115 ? -13.127 -12.156 18.867 1.00 85.44 115 GLN A O 1
ATOM 896 N N . THR A 1 116 ? -11.472 -11.667 20.287 1.00 88.81 116 THR A N 1
ATOM 897 C CA . THR A 1 116 ? -11.738 -12.749 21.253 1.00 88.81 116 THR A CA 1
ATOM 898 C C . THR A 1 116 ? -12.690 -12.332 22.380 1.00 88.81 116 THR A C 1
ATOM 900 O O . THR A 1 116 ? -12.812 -13.037 23.378 1.00 88.81 116 THR A O 1
ATOM 903 N N . SER A 1 117 ? -13.388 -11.202 22.225 1.00 90.25 117 SER A N 1
ATOM 904 C CA . SER A 1 117 ? -14.342 -10.637 23.191 1.00 90.25 117 SER A CA 1
ATOM 905 C C . SER A 1 117 ? -13.733 -10.210 24.533 1.00 90.25 117 SER A C 1
ATOM 907 O O . SER A 1 117 ? -14.454 -10.011 25.512 1.00 90.25 117 SER A O 1
ATOM 909 N N . VAL A 1 118 ? -12.414 -10.017 24.598 1.00 94.44 118 VAL A N 1
ATOM 910 C CA . VAL A 1 118 ? -11.741 -9.504 25.797 1.00 94.44 118 VAL A CA 1
ATOM 911 C C . VAL A 1 118 ? -11.804 -7.983 25.785 1.00 94.44 118 VAL A C 1
ATOM 913 O O . VAL A 1 118 ? -11.283 -7.339 24.877 1.00 94.44 118 VAL A O 1
ATOM 916 N N . THR A 1 119 ? -12.429 -7.396 26.805 1.00 97.75 119 THR A N 1
ATOM 917 C CA . THR A 1 119 ? -12.458 -5.937 26.975 1.00 97.75 119 THR A CA 1
ATOM 918 C C . THR A 1 119 ? -11.235 -5.476 27.754 1.00 97.75 119 THR A C 1
ATOM 920 O O . THR A 1 119 ? -10.981 -5.954 28.857 1.00 97.75 119 THR A O 1
ATOM 923 N N . THR A 1 120 ? -10.506 -4.518 27.191 1.00 97.25 120 THR A N 1
ATOM 924 C CA . THR A 1 120 ? -9.283 -3.957 27.765 1.00 97.25 120 THR A CA 1
ATOM 925 C C . THR A 1 120 ? -9.367 -2.433 27.764 1.00 97.25 120 THR A C 1
ATOM 927 O O . THR A 1 120 ? -9.896 -1.836 26.830 1.00 97.25 120 THR A O 1
ATOM 930 N N . GLU A 1 121 ? -8.835 -1.794 28.804 1.00 97.94 121 GLU A N 1
ATOM 931 C CA . GLU A 1 121 ? -8.621 -0.347 28.848 1.00 97.94 121 GLU A CA 1
ATOM 932 C C . GLU A 1 121 ? -7.133 -0.064 29.077 1.00 97.94 121 GLU A C 1
ATOM 934 O O . GLU A 1 121 ? -6.503 -0.669 29.952 1.00 97.94 121 GLU A O 1
ATOM 939 N N . LYS A 1 122 ? -6.550 0.808 28.253 1.00 97.25 122 LYS A N 1
ATOM 940 C CA . LYS A 1 122 ? -5.130 1.174 28.313 1.00 97.25 122 LYS A CA 1
ATOM 941 C C . LYS A 1 122 ? -4.964 2.666 28.119 1.00 97.25 122 LYS A C 1
ATOM 943 O O . LYS A 1 122 ? -5.601 3.258 27.254 1.00 97.25 122 LYS A O 1
ATOM 948 N N . GLN A 1 123 ? -4.041 3.251 28.870 1.00 97.31 123 GLN A N 1
ATOM 949 C CA . GLN A 1 123 ? -3.458 4.526 28.489 1.00 97.31 123 GLN A CA 1
ATOM 950 C C . GLN A 1 123 ? -2.332 4.263 27.490 1.00 97.31 123 GLN A C 1
ATOM 952 O O . GLN A 1 123 ? -1.450 3.445 27.750 1.00 97.31 123 GLN A O 1
ATOM 957 N N . ILE A 1 124 ? -2.368 4.957 26.360 1.00 96.62 124 ILE A N 1
ATOM 958 C CA . ILE A 1 124 ? -1.305 4.963 25.359 1.00 96.62 124 ILE A CA 1
ATOM 959 C C . ILE A 1 124 ? -0.721 6.369 25.258 1.00 96.62 124 ILE A C 1
ATOM 961 O O . ILE A 1 124 ? -1.420 7.368 25.448 1.00 96.62 124 ILE A O 1
ATOM 965 N N . VAL A 1 125 ? 0.575 6.445 24.977 1.00 95.56 125 VAL A N 1
ATOM 966 C CA . VAL A 1 125 ? 1.323 7.698 24.837 1.00 95.56 125 VAL A CA 1
ATOM 967 C C . VAL A 1 125 ? 2.018 7.666 23.484 1.00 95.56 125 VAL A C 1
ATOM 969 O O . VAL A 1 125 ? 2.672 6.678 23.163 1.00 95.56 125 VAL A O 1
ATOM 972 N N . SER A 1 126 ? 1.850 8.723 22.694 1.00 91.06 126 SER A N 1
ATOM 973 C CA . SER A 1 126 ? 2.552 8.885 21.425 1.00 91.06 126 SER A CA 1
ATOM 974 C C . SER A 1 126 ? 4.053 8.995 21.689 1.00 91.06 126 SER A C 1
ATOM 976 O O . SER A 1 126 ? 4.489 9.759 22.559 1.00 91.06 126 SER A O 1
ATOM 978 N N . SER A 1 127 ? 4.844 8.219 20.957 1.00 89.75 127 SER A N 1
ATOM 979 C CA . SER A 1 127 ? 6.299 8.204 21.070 1.00 89.75 127 SER A CA 1
ATOM 980 C C . SER A 1 127 ? 6.933 7.909 19.718 1.00 89.75 127 SER A C 1
ATOM 982 O O . SER A 1 127 ? 6.278 7.387 18.820 1.00 89.75 127 SER A O 1
ATOM 984 N N . LEU A 1 128 ? 8.223 8.215 19.591 1.00 87.38 128 LEU A N 1
ATOM 985 C CA . LEU A 1 128 ? 9.029 7.750 18.469 1.00 87.38 128 LEU A CA 1
ATOM 986 C C . LEU A 1 128 ? 9.136 6.218 18.514 1.00 87.38 128 LEU A C 1
ATOM 988 O O . LEU A 1 128 ? 9.394 5.650 19.580 1.00 87.38 128 LEU A O 1
ATOM 992 N N . TYR A 1 129 ? 8.957 5.555 17.375 1.00 86.38 129 TYR A N 1
ATOM 993 C CA . TYR A 1 129 ? 9.217 4.126 17.209 1.00 86.38 129 TYR A CA 1
ATOM 994 C C . TYR A 1 129 ? 9.803 3.828 15.827 1.00 86.38 129 TYR A C 1
ATOM 996 O O . TYR A 1 129 ? 9.598 4.573 14.867 1.00 86.38 129 TYR A O 1
ATOM 1004 N N . ASN A 1 130 ? 10.518 2.704 15.738 1.00 86.19 130 ASN A N 1
ATOM 1005 C CA . ASN A 1 130 ? 10.993 2.174 14.463 1.00 86.19 130 ASN A CA 1
ATOM 1006 C C . ASN A 1 130 ? 9.793 1.633 13.686 1.00 86.19 130 ASN A C 1
ATOM 1008 O O . ASN A 1 130 ? 9.171 0.650 14.105 1.00 86.19 130 ASN A O 1
ATOM 1012 N N . PHE A 1 131 ? 9.471 2.289 12.578 1.00 84.25 131 PHE A N 1
ATOM 1013 C CA . PHE A 1 131 ? 8.342 1.950 11.733 1.00 84.25 131 PHE A CA 1
ATOM 1014 C C . PHE A 1 131 ? 8.723 0.783 10.816 1.00 84.25 131 PHE A C 1
ATOM 1016 O O . PHE A 1 131 ? 9.547 0.914 9.914 1.00 84.25 131 PHE A O 1
ATOM 1023 N N . ASP A 1 132 ? 8.124 -0.381 11.071 1.00 88.81 132 ASP A N 1
ATOM 1024 C CA . ASP A 1 132 ? 8.211 -1.548 10.191 1.00 88.81 132 ASP A CA 1
ATOM 1025 C C . ASP A 1 132 ? 6.966 -1.582 9.289 1.00 88.81 132 ASP A C 1
ATOM 1027 O O . ASP A 1 132 ? 5.876 -1.913 9.774 1.00 88.81 132 ASP A O 1
ATOM 1031 N N . PRO A 1 133 ? 7.093 -1.248 7.990 1.00 90.75 133 PRO A N 1
ATOM 1032 C CA . PRO A 1 133 ? 5.954 -1.229 7.088 1.00 90.75 133 PRO A CA 1
ATOM 1033 C C . PRO A 1 133 ? 5.509 -2.636 6.681 1.00 90.75 133 PRO A C 1
ATOM 1035 O O . PRO A 1 133 ? 4.446 -2.758 6.078 1.00 90.75 133 PRO A O 1
ATOM 1038 N N . ILE A 1 134 ? 6.276 -3.704 6.955 1.00 95.50 134 ILE A N 1
ATOM 1039 C CA . ILE A 1 134 ? 5.872 -5.072 6.614 1.00 95.50 134 ILE A CA 1
ATOM 1040 C C . ILE A 1 134 ? 4.760 -5.513 7.560 1.00 95.50 134 ILE A C 1
ATOM 1042 O O . ILE A 1 134 ? 4.985 -5.813 8.731 1.00 95.50 134 ILE A O 1
ATOM 1046 N N . LEU A 1 135 ? 3.550 -5.655 7.031 1.00 94.00 135 LEU A N 1
ATOM 1047 C CA . LEU A 1 135 ? 2.390 -6.114 7.789 1.00 94.00 135 LEU A CA 1
ATOM 1048 C C . LEU A 1 135 ? 2.435 -7.635 7.952 1.00 94.00 135 LEU A C 1
ATOM 1050 O O . LEU A 1 135 ? 2.357 -8.147 9.068 1.00 94.00 135 LEU A O 1
ATOM 1054 N N . ALA A 1 136 ? 2.671 -8.363 6.858 1.00 96.50 136 ALA A N 1
ATOM 1055 C CA . ALA A 1 136 ? 2.788 -9.818 6.869 1.00 96.50 136 ALA A CA 1
ATOM 1056 C C . ALA A 1 136 ? 3.563 -10.339 5.650 1.00 96.50 136 ALA A C 1
ATOM 1058 O O . ALA A 1 136 ? 3.497 -9.769 4.563 1.00 96.50 136 ALA A O 1
ATOM 1059 N N . SER A 1 137 ? 4.266 -11.457 5.832 1.00 97.94 137 SER A N 1
ATOM 1060 C CA . SER A 1 137 ? 4.898 -12.219 4.754 1.00 97.94 137 SER A CA 1
ATOM 1061 C C . SER A 1 137 ? 4.814 -13.710 5.059 1.00 97.94 137 SER A C 1
ATOM 1063 O O . SER A 1 137 ? 5.117 -14.114 6.183 1.00 97.94 137 SER A O 1
ATOM 1065 N N . LYS A 1 138 ? 4.378 -14.523 4.090 1.00 97.62 138 LYS A N 1
ATOM 1066 C CA . LYS A 1 138 ? 4.394 -15.993 4.187 1.00 97.62 138 LYS A CA 1
ATOM 1067 C C . LYS A 1 138 ? 4.179 -16.661 2.832 1.00 97.62 138 LYS A C 1
ATOM 1069 O O . LYS A 1 138 ? 3.788 -16.016 1.864 1.00 97.62 138 LYS A O 1
ATOM 1074 N N . VAL A 1 139 ? 4.378 -17.975 2.789 1.00 98.19 139 VAL A N 1
ATOM 1075 C CA . VAL A 1 139 ? 3.949 -18.824 1.672 1.00 98.19 139 VAL A CA 1
ATOM 1076 C C . VAL A 1 139 ? 2.624 -19.483 2.041 1.00 98.19 139 VAL A C 1
ATOM 1078 O O . VAL A 1 139 ? 2.501 -20.099 3.097 1.00 98.19 139 VAL A O 1
ATOM 1081 N N . ILE A 1 140 ? 1.623 -19.313 1.184 1.00 97.31 140 ILE A N 1
ATOM 1082 C CA . ILE A 1 140 ? 0.313 -19.948 1.289 1.00 97.31 140 ILE A CA 1
ATOM 1083 C C . ILE A 1 140 ? 0.327 -21.176 0.383 1.00 97.31 140 ILE A C 1
ATOM 1085 O O . ILE A 1 140 ? 0.558 -21.064 -0.822 1.00 97.31 140 ILE A O 1
ATOM 1089 N N . GLU A 1 141 ? 0.082 -22.344 0.968 1.00 95.00 141 GLU A N 1
ATOM 1090 C CA . GLU A 1 141 ? -0.061 -23.590 0.221 1.00 95.00 141 GLU A CA 1
ATOM 1091 C C . GLU A 1 141 ? -1.538 -23.902 -0.012 1.00 95.00 141 GLU A C 1
ATOM 1093 O O . GLU A 1 141 ? -2.333 -23.932 0.930 1.00 95.00 141 GLU A O 1
ATOM 1098 N N . GLN A 1 142 ? -1.917 -24.144 -1.266 1.00 88.12 142 GLN A N 1
ATOM 1099 C CA . GLN A 1 142 ? -3.285 -24.513 -1.612 1.00 88.12 142 GLN A CA 1
ATOM 1100 C C . GLN A 1 142 ? -3.305 -25.457 -2.813 1.00 88.12 142 GLN A C 1
ATOM 1102 O O . GLN A 1 142 ? -2.778 -25.133 -3.876 1.00 88.12 142 GLN A O 1
ATOM 1107 N N . ASN A 1 143 ? -3.907 -26.640 -2.647 1.00 87.31 143 ASN A N 1
ATOM 1108 C CA . ASN A 1 143 ? -3.964 -27.695 -3.670 1.00 87.31 143 ASN A CA 1
ATOM 1109 C C . ASN A 1 143 ? -2.592 -27.992 -4.316 1.00 87.31 143 ASN A C 1
ATOM 1111 O O . ASN A 1 143 ? -2.483 -28.126 -5.533 1.00 87.31 143 ASN A O 1
ATOM 1115 N N . GLY A 1 144 ? -1.531 -28.039 -3.503 1.00 87.75 144 GLY A N 1
ATOM 1116 C CA . GLY A 1 144 ? -0.162 -28.305 -3.959 1.00 87.75 144 GLY A CA 1
ATOM 1117 C C . GLY A 1 144 ? 0.545 -27.127 -4.646 1.00 87.75 144 GLY A C 1
ATOM 1118 O O . GLY A 1 144 ? 1.721 -27.250 -4.980 1.00 87.75 144 GLY A O 1
ATOM 1119 N N . LYS A 1 145 ? -0.119 -25.977 -4.833 1.00 93.00 145 LYS A N 1
ATOM 1120 C CA . LYS A 1 145 ? 0.526 -24.734 -5.277 1.00 93.00 145 LYS A CA 1
ATOM 1121 C C . LYS A 1 145 ? 1.071 -23.952 -4.086 1.00 93.00 145 LYS A C 1
ATOM 1123 O O . LYS A 1 145 ? 0.397 -23.839 -3.065 1.00 93.00 145 LYS A O 1
ATOM 1128 N N . LYS A 1 146 ? 2.253 -23.355 -4.260 1.00 96.19 146 LYS A N 1
ATOM 1129 C CA . LYS A 1 146 ? 2.876 -22.425 -3.310 1.00 96.19 146 LYS A CA 1
ATOM 1130 C C . LYS A 1 146 ? 2.775 -21.000 -3.837 1.00 96.19 146 LYS A C 1
ATOM 1132 O O . LYS A 1 146 ? 3.319 -20.689 -4.899 1.00 96.19 146 LYS A O 1
ATOM 1137 N N . ILE A 1 147 ? 2.081 -20.152 -3.090 1.00 98.44 147 ILE A N 1
ATOM 1138 C CA . ILE A 1 147 ? 1.804 -18.763 -3.452 1.00 98.44 147 ILE A CA 1
ATOM 1139 C C . ILE A 1 147 ? 2.462 -17.872 -2.403 1.00 98.44 147 ILE A C 1
ATOM 1141 O O . ILE A 1 147 ? 2.173 -17.994 -1.213 1.00 98.44 147 ILE A O 1
ATOM 1145 N N . GLY A 1 148 ? 3.362 -16.987 -2.822 1.00 98.69 148 GLY A N 1
ATOM 1146 C CA . GLY A 1 148 ? 3.914 -15.980 -1.920 1.00 98.69 148 GLY A CA 1
ATOM 1147 C C . GLY A 1 148 ? 2.848 -14.957 -1.553 1.00 98.69 148 GLY A C 1
ATOM 1148 O O . GLY A 1 148 ? 2.031 -14.580 -2.390 1.00 98.69 148 GLY A O 1
ATOM 1149 N N . TYR A 1 149 ? 2.871 -14.476 -0.320 1.00 98.88 149 TYR A N 1
ATOM 1150 C CA . TYR A 1 149 ? 2.044 -13.370 0.136 1.00 98.88 149 TYR A CA 1
ATOM 1151 C C . TYR A 1 149 ? 2.926 -12.345 0.837 1.00 98.88 149 TYR A C 1
ATOM 1153 O O . TYR A 1 149 ? 3.641 -12.699 1.774 1.00 98.88 149 TYR A O 1
ATOM 1161 N N . LEU A 1 150 ? 2.854 -11.090 0.399 1.00 98.81 150 LEU A N 1
ATOM 1162 C CA . LEU A 1 150 ? 3.586 -9.962 0.967 1.00 98.81 150 LEU A CA 1
ATOM 1163 C C . LEU A 1 150 ? 2.642 -8.769 1.132 1.00 98.81 150 LEU A C 1
ATOM 1165 O O . LEU A 1 150 ? 2.137 -8.248 0.144 1.00 98.81 150 LEU A O 1
ATOM 1169 N N . ALA A 1 151 ? 2.450 -8.311 2.365 1.00 98.38 151 ALA A N 1
ATOM 1170 C CA . ALA A 1 151 ? 1.666 -7.127 2.699 1.00 98.38 151 ALA A CA 1
ATOM 1171 C C . ALA A 1 151 ? 2.535 -6.075 3.371 1.00 98.38 151 ALA A C 1
ATOM 1173 O O . ALA A 1 151 ? 3.246 -6.392 4.329 1.00 98.38 151 ALA A O 1
ATOM 1174 N N . PHE A 1 152 ? 2.450 -4.831 2.904 1.00 96.81 152 PHE A N 1
ATOM 1175 C CA . PHE A 1 152 ? 3.188 -3.725 3.503 1.00 96.81 152 PHE A CA 1
ATOM 1176 C C . PHE A 1 152 ? 2.505 -2.368 3.301 1.00 96.81 152 PHE A C 1
ATOM 1178 O O . PHE A 1 152 ? 1.910 -2.101 2.256 1.00 96.81 152 PHE A O 1
ATOM 1185 N N . SER A 1 153 ? 2.588 -1.509 4.316 1.00 90.75 153 SER A N 1
ATOM 1186 C CA . SER A 1 153 ? 1.823 -0.259 4.421 1.00 90.75 153 SER A CA 1
ATOM 1187 C C . SER A 1 153 ? 2.499 0.962 3.793 1.00 90.75 153 SER A C 1
ATOM 1189 O O . SER A 1 153 ? 1.824 1.960 3.553 1.00 90.75 153 SER A O 1
ATOM 1191 N N . SER A 1 154 ? 3.802 0.908 3.506 1.00 91.31 154 SER A N 1
ATOM 1192 C CA . SER A 1 154 ? 4.546 2.034 2.929 1.00 91.31 154 SER A CA 1
ATOM 1193 C C . SER A 1 154 ? 5.805 1.578 2.190 1.00 91.31 154 SER A C 1
ATOM 1195 O O . SER A 1 154 ? 6.453 0.609 2.590 1.00 91.31 154 SER A O 1
ATOM 1197 N N . PHE A 1 155 ? 6.175 2.282 1.120 1.00 93.12 155 PHE A N 1
ATOM 1198 C CA . PHE A 1 155 ? 7.466 2.119 0.442 1.00 93.12 155 PHE A CA 1
ATOM 1199 C C . PHE A 1 155 ? 8.543 2.921 1.185 1.00 93.12 155 PHE A C 1
ATOM 1201 O O . PHE A 1 155 ? 8.991 3.962 0.712 1.00 93.12 155 PHE A O 1
ATOM 1208 N N . VAL A 1 156 ? 8.964 2.446 2.357 1.00 91.50 156 VAL A N 1
ATOM 1209 C CA . VAL A 1 156 ? 10.101 3.034 3.089 1.00 91.50 156 VAL A CA 1
ATOM 1210 C C . VAL A 1 156 ? 11.391 2.822 2.291 1.00 91.50 156 VAL A C 1
ATOM 1212 O O . VAL A 1 156 ? 11.543 1.797 1.617 1.00 91.50 156 VAL A O 1
ATOM 1215 N N . ALA A 1 157 ? 12.303 3.791 2.330 1.00 91.75 157 ALA A N 1
ATOM 1216 C CA . ALA A 1 157 ? 13.565 3.762 1.606 1.00 91.75 157 ALA A CA 1
ATOM 1217 C C . ALA A 1 157 ? 14.431 2.555 2.005 1.00 91.75 157 ALA A C 1
ATOM 1219 O O . ALA A 1 157 ? 14.619 2.243 3.184 1.00 91.75 157 ALA A O 1
ATOM 1220 N N . ILE A 1 158 ? 14.971 1.868 0.998 1.00 94.94 158 ILE A N 1
ATOM 1221 C CA . ILE A 1 158 ? 15.897 0.738 1.169 1.00 94.94 158 ILE A CA 1
ATOM 1222 C C . ILE A 1 158 ? 17.361 1.185 1.277 1.00 94.94 158 ILE A C 1
ATOM 1224 O O . ILE A 1 158 ? 18.197 0.423 1.768 1.00 94.94 158 ILE A O 1
ATOM 1228 N N . TYR A 1 159 ? 17.657 2.428 0.893 1.00 93.06 159 TYR A N 1
ATOM 1229 C CA . TYR A 1 159 ? 18.924 3.096 1.146 1.00 93.06 159 TYR A CA 1
ATOM 1230 C C . TYR A 1 159 ? 18.696 4.490 1.735 1.00 93.06 159 TYR A C 1
ATOM 1232 O O . TYR A 1 159 ? 17.777 5.202 1.345 1.00 93.06 159 TYR A O 1
ATOM 1240 N N . ASN A 1 160 ? 19.584 4.907 2.634 1.00 86.94 160 ASN A N 1
ATOM 1241 C CA . ASN A 1 160 ? 19.720 6.295 3.068 1.00 86.94 160 ASN A CA 1
ATOM 1242 C C . ASN A 1 160 ? 21.178 6.706 2.841 1.00 86.94 160 ASN A C 1
ATOM 1244 O O . ASN A 1 160 ? 22.089 6.072 3.371 1.00 86.94 160 ASN A O 1
ATOM 1248 N N . ASN A 1 161 ? 21.419 7.704 1.984 1.00 85.94 161 ASN A N 1
ATOM 1249 C CA . ASN A 1 161 ? 22.771 8.126 1.595 1.00 85.94 161 ASN A CA 1
ATOM 1250 C C . ASN A 1 161 ? 23.671 6.953 1.154 1.00 85.94 161 ASN A C 1
ATOM 1252 O O . ASN A 1 161 ? 24.839 6.865 1.530 1.00 85.94 161 ASN A O 1
ATOM 1256 N N . ARG A 1 162 ? 23.114 6.043 0.335 1.00 88.75 162 ARG A N 1
ATOM 1257 C CA . ARG A 1 162 ? 23.754 4.803 -0.163 1.00 88.75 162 ARG A CA 1
ATOM 1258 C C . ARG A 1 162 ? 24.047 3.741 0.903 1.00 88.75 162 ARG A C 1
ATOM 1260 O O . ARG A 1 162 ? 24.643 2.715 0.582 1.00 88.75 162 ARG A O 1
ATOM 1267 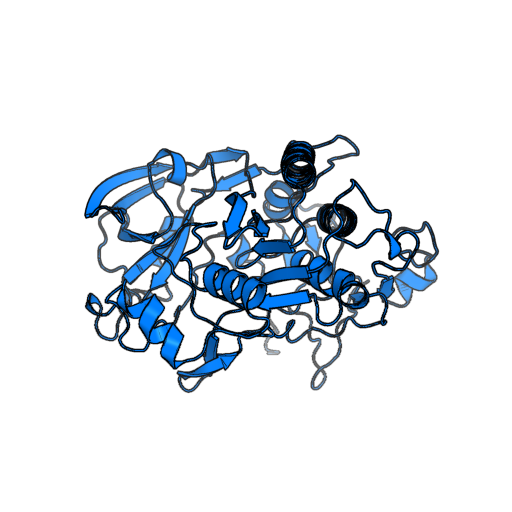N N . ILE A 1 163 ? 23.617 3.946 2.144 1.00 92.94 163 ILE A N 1
ATOM 1268 C CA . ILE A 1 163 ? 23.725 2.956 3.215 1.00 92.94 163 ILE A CA 1
ATOM 1269 C C . ILE A 1 163 ? 22.441 2.114 3.223 1.00 92.94 163 ILE A C 1
ATOM 1271 O O . ILE A 1 163 ? 21.357 2.692 3.314 1.00 92.94 163 ILE A O 1
ATOM 1275 N N . PRO A 1 164 ? 22.532 0.773 3.118 1.00 95.00 164 PRO A N 1
ATOM 1276 C CA . PRO A 1 164 ? 21.388 -0.123 3.272 1.00 95.00 164 PRO A CA 1
ATOM 1277 C C . PRO A 1 164 ? 20.607 0.123 4.564 1.00 95.00 164 PRO A C 1
ATOM 1279 O O . PRO A 1 164 ? 21.198 0.188 5.643 1.00 95.00 164 PRO A O 1
ATOM 1282 N N . THR A 1 165 ? 19.282 0.192 4.474 1.00 94.38 165 THR A N 1
ATOM 1283 C CA . THR A 1 165 ? 18.403 0.277 5.649 1.00 94.38 165 THR A CA 1
ATOM 1284 C C . THR A 1 165 ? 17.926 -1.113 6.091 1.00 94.38 165 THR A C 1
ATOM 1286 O O . THR A 1 165 ? 18.072 -2.110 5.377 1.00 94.38 165 THR A O 1
ATOM 1289 N N . ALA A 1 166 ? 17.290 -1.197 7.266 1.00 92.56 166 ALA A N 1
ATOM 1290 C CA . ALA A 1 166 ? 16.645 -2.429 7.734 1.00 92.56 166 ALA A CA 1
ATOM 1291 C C . ALA A 1 166 ? 15.551 -2.936 6.770 1.00 92.56 166 ALA A C 1
ATOM 1293 O O . ALA A 1 166 ? 15.274 -4.140 6.714 1.00 92.56 166 ALA A O 1
ATOM 1294 N N . MET A 1 167 ? 14.961 -2.032 5.981 1.00 94.50 167 MET A N 1
ATOM 1295 C CA . MET A 1 167 ? 13.957 -2.370 4.978 1.00 94.50 167 MET A CA 1
ATOM 1296 C C . MET A 1 167 ? 14.549 -3.231 3.858 1.00 94.50 167 MET A C 1
ATOM 1298 O O . MET A 1 167 ? 13.941 -4.230 3.472 1.00 94.50 167 MET A O 1
ATOM 1302 N N . LEU A 1 168 ? 15.763 -2.914 3.383 1.00 96.56 168 LEU A N 1
ATOM 1303 C CA . LEU A 1 168 ? 16.431 -3.727 2.363 1.00 96.56 168 LEU A CA 1
ATOM 1304 C C . LEU A 1 168 ? 16.653 -5.157 2.859 1.00 96.56 168 LEU A C 1
ATOM 1306 O O . LEU A 1 168 ? 16.271 -6.110 2.184 1.00 96.56 168 LEU A O 1
ATOM 1310 N N . SER A 1 169 ? 17.206 -5.305 4.066 1.00 96.69 169 SER A N 1
ATOM 1311 C CA . SER A 1 169 ? 17.433 -6.614 4.688 1.00 96.69 169 SER A CA 1
ATOM 1312 C C . SER A 1 169 ? 16.133 -7.404 4.856 1.00 96.69 169 SER A C 1
ATOM 1314 O O . SER A 1 169 ? 16.102 -8.610 4.615 1.00 96.69 169 SER A O 1
ATOM 1316 N N . SER A 1 170 ? 15.042 -6.731 5.230 1.00 96.56 170 SER A N 1
ATOM 1317 C CA . SER A 1 170 ? 13.726 -7.360 5.372 1.00 96.56 170 SER A CA 1
ATOM 1318 C C . SER A 1 170 ? 13.218 -7.906 4.040 1.00 96.56 170 SER A C 1
ATOM 1320 O O . SER A 1 170 ? 12.796 -9.062 3.975 1.00 96.56 170 SER A O 1
ATOM 1322 N N . PHE A 1 171 ? 13.314 -7.128 2.958 1.00 98.12 171 PHE A N 1
ATOM 1323 C CA . PHE A 1 171 ? 12.929 -7.619 1.638 1.00 98.12 171 PHE A CA 1
ATOM 1324 C C . PHE A 1 171 ? 13.853 -8.729 1.124 1.00 98.12 171 PHE A C 1
ATOM 1326 O O . PHE A 1 171 ? 13.342 -9.736 0.638 1.00 98.12 171 PHE A O 1
ATOM 1333 N N . GLU A 1 172 ? 15.176 -8.614 1.270 1.00 97.94 172 GLU A N 1
ATOM 1334 C CA . GLU A 1 172 ? 16.108 -9.681 0.867 1.00 97.94 172 GLU A CA 1
ATOM 1335 C C . GLU A 1 172 ? 15.781 -11.007 1.569 1.00 97.94 172 GLU A C 1
ATOM 1337 O O . GLU A 1 172 ? 15.706 -12.050 0.916 1.00 97.94 172 GLU A O 1
ATOM 1342 N N . ASN A 1 173 ? 15.488 -10.970 2.873 1.00 98.31 173 ASN A N 1
ATOM 1343 C CA . ASN A 1 173 ? 15.082 -12.154 3.632 1.00 98.31 173 ASN A CA 1
ATOM 1344 C C . ASN A 1 173 ? 13.765 -12.749 3.115 1.00 98.31 173 ASN A C 1
ATOM 1346 O O . ASN A 1 173 ? 13.685 -13.955 2.876 1.00 98.31 173 ASN A O 1
ATOM 1350 N N . ILE A 1 174 ? 12.743 -11.914 2.906 1.00 98.62 174 ILE A N 1
ATOM 1351 C CA . ILE A 1 174 ? 11.431 -12.351 2.407 1.00 98.62 174 ILE A CA 1
ATOM 1352 C C . ILE A 1 174 ? 11.564 -13.005 1.030 1.00 98.62 174 ILE A C 1
ATOM 1354 O O . ILE A 1 174 ? 11.062 -14.107 0.807 1.00 98.62 174 ILE A O 1
ATOM 1358 N N . PHE A 1 175 ? 12.262 -12.355 0.101 1.00 98.62 175 PHE A N 1
ATOM 1359 C CA . PHE A 1 175 ? 12.397 -12.896 -1.242 1.00 98.62 175 PHE A CA 1
ATOM 1360 C C . PHE A 1 175 ? 13.313 -14.126 -1.287 1.00 98.62 175 PHE A C 1
ATOM 1362 O O . PHE A 1 175 ? 13.019 -15.041 -2.049 1.00 98.62 175 PHE A O 1
ATOM 1369 N N . SER A 1 176 ? 14.336 -14.220 -0.430 1.00 98.31 176 SER A N 1
ATOM 1370 C CA . SER A 1 176 ? 15.136 -15.447 -0.286 1.00 98.31 176 SER A CA 1
ATOM 1371 C C . SER A 1 176 ? 14.289 -16.625 0.213 1.00 98.31 176 SER A C 1
ATOM 1373 O O . SER A 1 176 ? 14.429 -17.747 -0.273 1.00 98.31 176 SER A O 1
ATOM 1375 N N . GLN A 1 177 ? 13.356 -16.383 1.143 1.00 98.31 177 GLN A N 1
ATOM 1376 C CA . GLN A 1 177 ? 12.401 -17.404 1.591 1.00 98.31 177 GLN A CA 1
ATOM 1377 C C . GLN A 1 177 ? 11.461 -17.835 0.462 1.00 98.31 177 GLN A C 1
ATOM 1379 O O . GLN A 1 177 ? 11.235 -19.030 0.271 1.00 98.31 177 GLN A O 1
ATOM 1384 N N . PHE A 1 178 ? 10.930 -16.886 -0.307 1.00 98.75 178 PHE A N 1
ATOM 1385 C CA . PHE A 1 178 ? 10.083 -17.185 -1.462 1.00 98.75 178 PHE A CA 1
ATOM 1386 C C . PHE A 1 178 ? 10.820 -17.999 -2.533 1.00 98.75 178 PHE A C 1
ATOM 1388 O O . PHE A 1 178 ? 10.235 -18.922 -3.102 1.00 98.75 178 PHE A O 1
ATOM 1395 N N . GLU A 1 179 ? 12.100 -17.707 -2.768 1.00 97.88 179 GLU A N 1
ATOM 1396 C CA . GLU A 1 179 ? 12.968 -18.456 -3.686 1.00 97.88 179 GLU A CA 1
ATOM 1397 C C . GLU A 1 179 ? 13.221 -19.873 -3.189 1.00 97.88 179 GLU A C 1
ATOM 1399 O O . GLU A 1 179 ? 12.992 -20.825 -3.931 1.00 97.88 179 GLU A O 1
ATOM 1404 N N . GLY A 1 180 ? 13.589 -20.036 -1.915 1.00 97.69 180 GLY A N 1
ATOM 1405 C CA . GLY A 1 180 ? 13.768 -21.358 -1.308 1.00 97.69 180 GLY A CA 1
ATOM 1406 C C . GLY A 1 180 ? 12.493 -22.210 -1.325 1.00 97.69 180 GLY A C 1
ATOM 1407 O O . GLY A 1 180 ? 12.562 -23.437 -1.374 1.00 97.69 180 GLY A O 1
ATOM 1408 N N . GLN A 1 181 ? 11.322 -21.569 -1.330 1.00 97.62 181 GLN A N 1
ATOM 1409 C CA . GLN A 1 181 ? 10.021 -22.230 -1.434 1.00 97.62 181 GLN A CA 1
ATOM 1410 C C . GLN A 1 181 ? 9.533 -22.419 -2.876 1.00 97.62 181 GLN A C 1
ATOM 1412 O O . GLN A 1 181 ? 8.496 -23.050 -3.069 1.00 97.62 181 GLN A O 1
ATOM 1417 N N . ASN A 1 182 ? 10.272 -21.936 -3.879 1.00 95.94 182 ASN A N 1
ATOM 1418 C CA . ASN A 1 182 ? 9.948 -22.066 -5.301 1.00 95.94 182 ASN A CA 1
ATOM 1419 C C . ASN A 1 182 ? 8.519 -21.607 -5.643 1.00 95.94 182 ASN A C 1
ATOM 1421 O O . ASN A 1 182 ? 7.789 -22.290 -6.368 1.00 95.94 182 ASN A O 1
ATOM 1425 N N . ILE A 1 183 ? 8.091 -20.462 -5.099 1.00 98.00 183 ILE A N 1
ATOM 1426 C CA . ILE A 1 183 ? 6.779 -19.906 -5.450 1.00 98.00 183 ILE A CA 1
ATOM 1427 C C . ILE A 1 183 ? 6.736 -19.542 -6.940 1.00 98.00 183 ILE A C 1
ATOM 1429 O O . ILE A 1 183 ? 7.724 -19.085 -7.518 1.00 98.00 183 ILE A O 1
ATOM 1433 N N . THR A 1 184 ? 5.570 -19.708 -7.558 1.00 96.38 184 THR A N 1
ATOM 1434 C CA . THR A 1 184 ? 5.341 -19.333 -8.970 1.00 96.38 184 THR A CA 1
ATOM 1435 C C . THR A 1 184 ? 4.297 -18.234 -9.130 1.00 96.38 184 THR A C 1
ATOM 1437 O O . THR A 1 184 ? 4.227 -17.600 -10.181 1.00 96.38 184 THR A O 1
ATOM 1440 N N . GLU A 1 185 ? 3.537 -17.954 -8.071 1.00 98.31 185 GLU A N 1
ATOM 1441 C CA . GLU A 1 185 ? 2.562 -16.871 -8.002 1.00 98.31 185 GLU A CA 1
ATOM 1442 C C . GLU A 1 185 ? 2.820 -16.037 -6.737 1.00 98.31 185 GLU A C 1
ATOM 1444 O O . GLU A 1 185 ? 3.243 -16.573 -5.707 1.00 98.31 185 GLU A O 1
ATOM 1449 N N . LEU A 1 186 ? 2.571 -14.728 -6.808 1.00 98.88 186 LEU A N 1
ATOM 1450 C CA . LEU A 1 186 ? 2.767 -13.795 -5.694 1.00 98.88 186 LEU A CA 1
ATOM 1451 C C . LEU A 1 186 ? 1.542 -12.894 -5.524 1.00 98.88 186 LEU A C 1
ATOM 1453 O O . LEU A 1 186 ? 1.079 -12.288 -6.487 1.00 98.88 186 LEU A O 1
ATOM 1457 N N . ILE A 1 187 ? 1.051 -12.772 -4.296 1.00 98.94 187 ILE A N 1
ATOM 1458 C CA . ILE A 1 187 ? 0.073 -11.766 -3.883 1.00 98.94 187 ILE A CA 1
ATOM 1459 C C . ILE A 1 187 ? 0.832 -10.640 -3.178 1.00 98.94 187 ILE A C 1
ATOM 1461 O O . ILE A 1 187 ? 1.504 -10.873 -2.173 1.00 98.94 187 ILE A O 1
ATOM 1465 N N . VAL A 1 188 ? 0.710 -9.423 -3.701 1.00 98.94 188 VAL A N 1
ATOM 1466 C CA . VAL A 1 188 ? 1.259 -8.198 -3.121 1.00 98.94 188 VAL A CA 1
ATOM 1467 C C . VAL A 1 188 ? 0.099 -7.345 -2.618 1.00 98.94 188 VAL A C 1
ATOM 1469 O O . VAL A 1 188 ? -0.702 -6.826 -3.395 1.00 98.94 188 VAL A O 1
ATOM 1472 N N . ASP A 1 189 ? -0.017 -7.218 -1.306 1.00 98.75 189 ASP A N 1
ATOM 1473 C CA . ASP A 1 189 ? -1.083 -6.465 -0.664 1.00 98.75 189 ASP A CA 1
ATOM 1474 C C . ASP A 1 189 ? -0.639 -5.024 -0.394 1.00 98.75 189 ASP A C 1
ATOM 1476 O O . ASP A 1 189 ? 0.178 -4.750 0.489 1.00 98.75 189 ASP A O 1
ATOM 1480 N N . LEU A 1 190 ? -1.188 -4.114 -1.200 1.00 98.44 190 LEU A N 1
ATOM 1481 C CA . LEU A 1 190 ? -0.941 -2.675 -1.186 1.00 98.44 190 LEU A CA 1
ATOM 1482 C C . LEU A 1 190 ?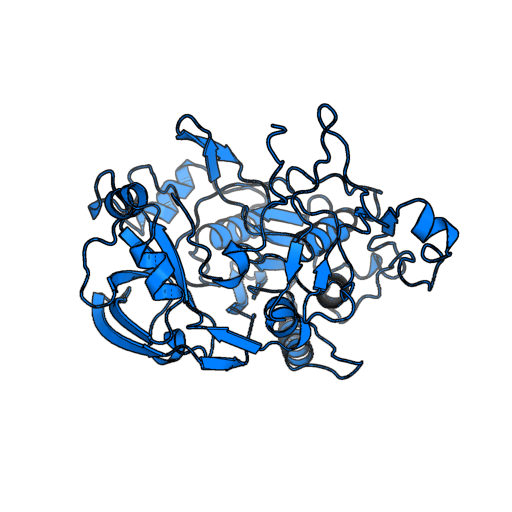 -2.199 -1.908 -0.767 1.00 98.44 190 LEU A C 1
ATOM 1484 O O . LEU A 1 190 ? -2.300 -0.702 -1.022 1.00 98.44 190 LEU A O 1
ATOM 1488 N N . ARG A 1 191 ? -3.174 -2.588 -0.143 1.00 94.94 191 ARG A N 1
ATOM 1489 C CA . ARG A 1 191 ? -4.525 -2.056 0.069 1.00 94.94 191 ARG A CA 1
ATOM 1490 C C . ARG A 1 191 ? -4.535 -0.758 0.871 1.00 94.94 191 ARG A C 1
ATOM 1492 O O . ARG A 1 191 ? -5.410 0.065 0.655 1.00 94.94 191 ARG A O 1
ATOM 1499 N N . TYR A 1 192 ? -3.547 -0.533 1.738 1.00 91.38 192 TYR A N 1
ATOM 1500 C CA . TYR A 1 192 ? -3.401 0.697 2.530 1.00 91.38 192 TYR A CA 1
ATOM 1501 C C . TYR A 1 192 ? -2.127 1.486 2.214 1.00 91.38 192 TYR A C 1
ATOM 1503 O O . TYR A 1 192 ? -1.734 2.353 2.990 1.00 91.38 192 TYR A O 1
ATOM 1511 N N . ASN A 1 193 ? -1.473 1.186 1.092 1.00 92.94 193 ASN A N 1
ATOM 1512 C CA . ASN A 1 193 ? -0.156 1.721 0.785 1.00 92.94 193 ASN A CA 1
ATOM 1513 C C . ASN A 1 193 ? -0.217 2.975 -0.103 1.00 92.94 193 ASN A C 1
ATOM 1515 O O . ASN A 1 193 ? -0.357 2.887 -1.327 1.00 92.94 193 ASN A O 1
ATOM 1519 N N . GLY A 1 194 ? -0.024 4.140 0.519 1.00 89.06 194 GLY A N 1
ATOM 1520 C CA . GLY A 1 194 ? -0.007 5.451 -0.147 1.00 89.06 194 GLY A CA 1
ATOM 1521 C C . GLY A 1 194 ? 1.242 5.751 -0.992 1.00 89.06 194 GLY A C 1
ATOM 1522 O O . GLY A 1 194 ? 1.369 6.856 -1.525 1.00 89.06 194 GLY A O 1
ATOM 1523 N N . GLY A 1 195 ? 2.167 4.798 -1.114 1.00 89.06 195 GLY A N 1
ATOM 1524 C CA . GLY A 1 195 ? 3.415 4.926 -1.855 1.00 89.06 195 GLY A CA 1
ATOM 1525 C C . GLY A 1 195 ? 4.614 5.171 -0.942 1.00 89.06 195 GLY A C 1
ATOM 1526 O O . GLY A 1 195 ? 4.707 4.589 0.134 1.00 89.06 195 GLY A O 1
ATOM 1527 N N . GLY A 1 196 ? 5.561 5.991 -1.403 1.00 89.50 196 GLY A N 1
ATOM 1528 C CA . GLY A 1 196 ? 6.832 6.243 -0.725 1.00 89.50 196 GLY A CA 1
ATOM 1529 C C . GLY A 1 196 ? 7.986 6.335 -1.720 1.00 89.50 196 GLY A C 1
ATOM 1530 O O . GLY A 1 196 ? 7.821 6.891 -2.809 1.00 89.50 196 GLY A 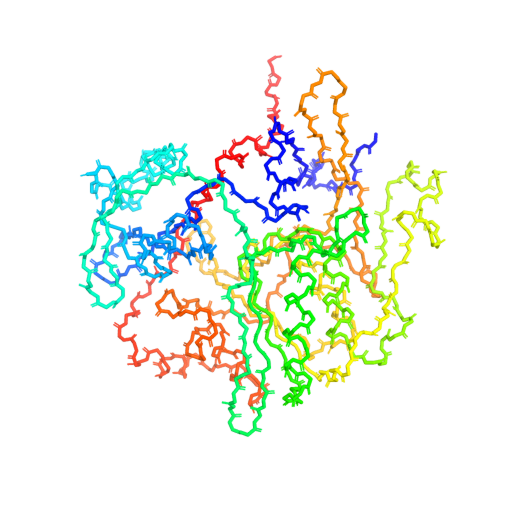O 1
ATOM 1531 N N . SER A 1 197 ? 9.133 5.776 -1.347 1.00 90.94 197 SER A N 1
ATOM 1532 C CA . SER A 1 197 ? 10.356 5.740 -2.143 1.00 90.94 197 SER A CA 1
ATOM 1533 C C . SER A 1 197 ? 10.160 5.017 -3.480 1.00 90.94 197 SER A C 1
ATOM 1535 O O . SER A 1 197 ? 9.740 3.857 -3.541 1.00 90.94 197 SER A O 1
ATOM 1537 N N . VAL A 1 198 ? 10.517 5.712 -4.563 1.00 92.50 198 VAL A N 1
ATOM 1538 C CA . VAL A 1 198 ? 10.569 5.149 -5.921 1.00 92.50 198 VAL A CA 1
ATOM 1539 C C . VAL A 1 198 ? 11.646 4.068 -6.018 1.00 92.50 198 VAL A C 1
ATOM 1541 O O . VAL A 1 198 ? 11.402 3.031 -6.625 1.00 92.50 198 VAL A O 1
ATOM 1544 N N . GLU A 1 199 ? 12.781 4.245 -5.337 1.00 94.38 199 GLU A N 1
ATOM 1545 C CA . GLU A 1 199 ? 13.876 3.267 -5.303 1.00 94.38 199 GLU A CA 1
ATOM 1546 C C . GLU A 1 199 ? 13.410 1.913 -4.739 1.00 94.38 199 GLU A C 1
ATOM 1548 O O . GLU A 1 199 ? 13.728 0.848 -5.274 1.00 94.38 199 GLU A O 1
ATOM 1553 N N . THR A 1 200 ? 12.566 1.939 -3.706 1.00 97.25 200 THR A N 1
ATOM 1554 C CA . THR A 1 200 ? 11.954 0.724 -3.158 1.00 97.25 200 THR A CA 1
ATOM 1555 C C . THR A 1 200 ? 10.998 0.069 -4.161 1.00 97.25 200 THR A C 1
ATOM 1557 O O . THR A 1 200 ? 10.969 -1.160 -4.273 1.00 97.25 200 THR A O 1
ATOM 1560 N N . ALA A 1 201 ? 10.244 0.856 -4.937 1.00 98.19 201 ALA A N 1
ATOM 1561 C CA . ALA A 1 201 ? 9.383 0.321 -5.992 1.00 98.19 201 ALA A CA 1
ATOM 1562 C C . ALA A 1 201 ? 10.186 -0.317 -7.129 1.00 98.19 201 ALA A C 1
ATOM 1564 O O . ALA A 1 201 ? 9.837 -1.414 -7.564 1.00 98.19 201 ALA A O 1
ATOM 1565 N N . GLU A 1 202 ? 11.286 0.302 -7.558 1.00 98.25 202 GLU A N 1
ATOM 1566 C CA . GLU A 1 202 ? 12.205 -0.275 -8.543 1.00 98.25 202 GLU A CA 1
ATOM 1567 C C . GLU A 1 202 ? 12.813 -1.590 -8.053 1.00 98.25 202 GLU A C 1
ATOM 1569 O O . GLU A 1 202 ? 12.861 -2.577 -8.793 1.00 98.25 202 GLU A O 1
ATOM 1574 N N . TYR A 1 203 ? 13.255 -1.635 -6.794 1.00 98.62 203 TYR A N 1
ATOM 1575 C CA . TYR A 1 203 ? 13.798 -2.849 -6.195 1.00 98.62 203 TYR A CA 1
ATOM 1576 C C . TYR A 1 203 ? 12.771 -3.988 -6.206 1.00 98.62 203 TYR A C 1
ATOM 1578 O O . TYR A 1 203 ? 13.073 -5.084 -6.687 1.00 98.62 203 TYR A O 1
ATOM 1586 N N . LEU A 1 204 ? 11.541 -3.730 -5.747 1.00 98.75 204 LEU A N 1
ATOM 1587 C CA . LEU A 1 204 ? 10.472 -4.731 -5.753 1.00 98.75 204 LEU A CA 1
ATOM 1588 C C . LEU A 1 204 ? 10.104 -5.153 -7.176 1.00 98.75 204 LEU A C 1
ATOM 1590 O O . LEU A 1 204 ? 9.962 -6.347 -7.442 1.00 98.75 204 LEU A O 1
ATOM 1594 N N . ALA A 1 205 ? 10.031 -4.208 -8.114 1.00 98.75 205 ALA A N 1
ATOM 1595 C CA . ALA A 1 205 ? 9.782 -4.508 -9.517 1.00 98.75 205 ALA A CA 1
ATOM 1596 C C . ALA A 1 205 ? 10.869 -5.448 -10.072 1.00 98.75 205 ALA A C 1
ATOM 1598 O O . ALA A 1 205 ? 10.548 -6.438 -10.726 1.00 98.75 205 ALA A O 1
ATOM 1599 N N . ASN A 1 206 ? 12.140 -5.217 -9.735 1.00 98.69 206 ASN A N 1
ATOM 1600 C CA . ASN A 1 206 ? 13.259 -6.082 -10.115 1.00 98.69 206 ASN A CA 1
ATOM 1601 C C . ASN A 1 206 ? 13.233 -7.465 -9.443 1.00 98.69 206 ASN A C 1
ATOM 1603 O O . ASN A 1 206 ? 13.693 -8.433 -10.051 1.00 98.69 206 ASN A O 1
ATOM 1607 N N . ARG A 1 207 ? 12.697 -7.605 -8.222 1.00 98.56 207 ARG A N 1
ATOM 1608 C CA . ARG A 1 207 ? 12.479 -8.927 -7.601 1.00 98.56 207 ARG A CA 1
ATOM 1609 C C . ARG A 1 207 ? 11.336 -9.695 -8.271 1.00 98.56 207 ARG A C 1
ATOM 1611 O O . ARG A 1 207 ? 11.431 -10.914 -8.399 1.00 98.56 207 ARG A O 1
ATOM 1618 N N . ILE A 1 208 ? 10.289 -9.002 -8.721 1.00 98.75 208 ILE A N 1
ATOM 1619 C CA . ILE A 1 208 ? 9.023 -9.604 -9.177 1.00 98.75 208 ILE A CA 1
ATOM 1620 C C . ILE A 1 208 ? 9.004 -9.907 -10.680 1.00 98.75 208 ILE A C 1
ATOM 1622 O O . ILE A 1 208 ? 8.420 -10.908 -11.091 1.00 98.75 208 ILE A O 1
ATOM 1626 N N . VAL A 1 209 ? 9.610 -9.056 -11.509 1.00 98.12 209 VAL A N 1
ATOM 1627 C CA . VAL A 1 209 ? 9.517 -9.157 -12.974 1.00 98.12 209 VAL A CA 1
ATOM 1628 C C . VAL A 1 209 ? 10.052 -10.504 -13.502 1.00 98.12 209 VAL A C 1
ATOM 1630 O O . VAL A 1 209 ? 10.992 -11.049 -12.919 1.00 98.12 209 VAL A O 1
ATOM 1633 N N . PRO A 1 210 ? 9.530 -11.055 -14.616 1.00 95.94 210 PRO A N 1
ATOM 1634 C CA . PRO A 1 210 ? 10.131 -12.226 -15.252 1.00 95.94 210 PRO A CA 1
ATOM 1635 C C . PRO A 1 210 ? 11.554 -11.949 -15.757 1.00 95.94 210 PRO A C 1
ATOM 1637 O O . PRO A 1 210 ? 11.861 -10.843 -16.208 1.00 95.94 210 PRO A O 1
ATOM 1640 N N . ALA A 1 211 ? 12.416 -12.971 -15.779 1.00 94.94 211 ALA A N 1
ATOM 1641 C CA . ALA A 1 211 ? 13.807 -12.830 -16.232 1.00 94.94 211 ALA A CA 1
ATOM 1642 C C . ALA A 1 211 ? 13.928 -12.262 -17.663 1.00 94.94 211 ALA A C 1
ATOM 1644 O O . ALA A 1 211 ? 14.845 -11.492 -17.953 1.00 94.94 211 ALA A O 1
ATOM 1645 N N . SER A 1 212 ? 12.955 -12.561 -18.534 1.00 95.44 212 SER A N 1
ATOM 1646 C CA . SER A 1 212 ? 12.854 -12.061 -19.914 1.00 95.44 212 SER A CA 1
ATOM 1647 C C . SER A 1 212 ? 12.630 -10.548 -20.046 1.00 95.44 212 SER A C 1
ATOM 1649 O O . SER A 1 212 ? 12.602 -10.031 -21.169 1.00 95.44 212 SER A O 1
ATOM 1651 N N . ALA A 1 213 ? 12.385 -9.846 -18.939 1.00 97.06 213 ALA A N 1
ATOM 1652 C CA . ALA A 1 213 ? 12.261 -8.393 -18.905 1.00 97.06 213 ALA A CA 1
ATOM 1653 C C . ALA A 1 213 ? 13.591 -7.678 -18.641 1.00 97.06 213 ALA A C 1
ATOM 1655 O O . ALA A 1 213 ? 13.657 -6.467 -18.814 1.00 97.06 213 ALA A O 1
ATOM 1656 N N . THR A 1 214 ? 14.644 -8.397 -18.245 1.00 97.50 214 THR A N 1
ATOM 1657 C CA . THR A 1 214 ? 15.963 -7.802 -17.980 1.00 97.50 214 THR A CA 1
ATOM 1658 C C . THR A 1 214 ? 16.449 -6.993 -19.184 1.00 97.50 214 THR A C 1
ATOM 1660 O O . THR A 1 214 ? 16.372 -7.456 -20.322 1.00 97.50 214 THR A O 1
ATOM 1663 N N . GLY A 1 215 ? 16.916 -5.770 -18.935 1.00 97.81 215 GLY A N 1
ATOM 1664 C CA . GLY A 1 215 ? 17.341 -4.812 -19.957 1.00 97.81 215 GLY A CA 1
ATOM 1665 C C . GLY A 1 215 ? 16.197 -4.093 -20.682 1.00 97.81 215 GLY A C 1
ATOM 1666 O O . GLY A 1 215 ? 16.459 -3.164 -21.441 1.00 97.81 215 GLY A O 1
ATOM 1667 N N . LYS A 1 216 ? 14.933 -4.473 -20.456 1.00 98.31 216 LYS A N 1
ATOM 1668 C CA . LYS A 1 216 ? 13.764 -3.800 -21.042 1.00 98.31 216 LYS A CA 1
ATOM 1669 C C . LYS A 1 216 ? 13.257 -2.680 -20.135 1.00 98.31 216 LYS A C 1
ATOM 1671 O O . LYS A 1 216 ? 13.545 -2.641 -18.940 1.00 98.31 216 LYS A O 1
ATOM 1676 N N . ARG A 1 217 ? 12.481 -1.765 -20.716 1.00 98.31 217 ARG A N 1
ATOM 1677 C CA . ARG A 1 217 ? 11.967 -0.559 -20.055 1.00 98.31 217 ARG A CA 1
ATOM 1678 C C . ARG A 1 217 ? 11.101 -0.893 -18.838 1.00 98.31 217 ARG A C 1
ATOM 1680 O O . ARG A 1 217 ? 10.075 -1.544 -18.988 1.00 98.31 217 ARG A O 1
ATOM 1687 N N . MET A 1 218 ? 11.464 -0.402 -17.659 1.00 98.50 218 MET A N 1
ATOM 1688 C CA . MET A 1 218 ? 10.585 -0.414 -16.488 1.00 98.50 218 MET A CA 1
ATOM 1689 C C . MET A 1 218 ? 9.590 0.734 -16.597 1.00 98.50 218 MET A C 1
ATOM 1691 O O . MET A 1 218 ? 8.391 0.518 -16.769 1.00 98.50 218 MET A O 1
ATOM 1695 N N . TYR A 1 219 ? 10.111 1.956 -16.609 1.00 98.06 219 TYR A N 1
ATOM 1696 C CA . TYR A 1 219 ? 9.330 3.151 -16.862 1.00 98.06 219 TYR A CA 1
ATOM 1697 C C . TYR A 1 219 ? 10.216 4.277 -17.402 1.00 98.06 219 TYR A C 1
ATOM 1699 O O . TYR A 1 219 ? 11.445 4.194 -17.444 1.00 98.06 219 TYR A O 1
ATOM 1707 N N . SER A 1 220 ? 9.576 5.338 -17.866 1.00 96.75 220 SER A N 1
ATOM 1708 C CA . SER A 1 220 ? 10.225 6.571 -18.297 1.00 96.75 220 SER A CA 1
ATOM 1709 C C . SER A 1 220 ? 9.503 7.788 -17.764 1.00 96.75 220 SER A C 1
ATOM 1711 O O . SER A 1 220 ? 8.344 7.704 -17.359 1.00 96.75 220 SER A O 1
ATOM 1713 N N . TYR A 1 221 ? 10.199 8.917 -17.773 1.00 94.06 221 TYR A N 1
ATOM 1714 C CA . TYR A 1 221 ? 9.671 10.171 -17.278 1.00 94.06 221 TYR A CA 1
ATOM 1715 C C . TYR A 1 221 ? 9.122 11.028 -18.415 1.00 94.06 221 TYR A C 1
ATOM 1717 O O . TYR A 1 221 ? 9.772 11.243 -19.438 1.00 94.06 221 TYR A O 1
ATOM 1725 N N . LYS A 1 222 ? 7.938 11.591 -18.196 1.00 91.69 222 LYS A N 1
ATOM 1726 C CA . LYS A 1 222 ? 7.437 12.753 -18.922 1.00 91.69 222 LYS A CA 1
ATOM 1727 C C . LYS A 1 222 ? 7.677 13.973 -18.047 1.00 91.69 222 LYS A C 1
ATOM 1729 O O . LYS A 1 222 ? 7.199 14.046 -16.916 1.00 91.69 222 LYS A O 1
ATOM 1734 N N . LEU A 1 223 ? 8.459 14.908 -18.574 1.00 89.38 223 LEU A N 1
ATOM 1735 C CA . LEU A 1 223 ? 8.981 16.063 -17.847 1.00 89.38 223 LEU A CA 1
ATOM 1736 C C . LEU A 1 223 ? 8.446 17.371 -18.422 1.00 89.38 223 LEU A C 1
ATOM 1738 O O . LEU A 1 223 ? 8.099 17.442 -19.602 1.00 89.38 223 LEU A O 1
ATOM 1742 N N . ASN A 1 224 ? 8.437 18.438 -17.620 1.00 84.00 224 ASN A N 1
ATOM 1743 C CA . ASN A 1 224 ? 8.157 19.772 -18.149 1.00 84.00 224 ASN A CA 1
ATOM 1744 C C . ASN A 1 224 ? 9.331 20.283 -19.007 1.00 84.00 224 ASN A C 1
ATOM 1746 O O . ASN A 1 224 ? 10.467 19.821 -18.876 1.00 84.00 224 ASN A O 1
ATOM 1750 N N . ARG A 1 225 ? 9.058 21.279 -19.860 1.00 85.75 225 ARG A N 1
ATOM 1751 C CA . ARG A 1 225 ? 10.032 21.827 -20.820 1.00 85.75 225 ARG A CA 1
ATOM 1752 C C . ARG A 1 225 ? 11.349 22.295 -20.187 1.00 85.75 225 ARG A C 1
ATOM 1754 O O . ARG A 1 225 ? 12.386 22.212 -20.832 1.00 85.75 225 ARG A O 1
ATOM 1761 N N . ASN A 1 226 ? 11.322 22.769 -18.939 1.00 85.56 226 ASN A N 1
ATOM 1762 C CA . ASN A 1 226 ? 12.519 23.285 -18.276 1.00 85.56 226 ASN A CA 1
ATOM 1763 C C . ASN A 1 226 ? 13.443 22.135 -17.856 1.00 85.56 226 ASN A C 1
ATOM 1765 O O . ASN A 1 226 ? 14.630 22.176 -18.156 1.00 85.56 226 ASN A O 1
ATOM 1769 N N . LEU A 1 227 ? 12.891 21.085 -17.235 1.00 86.00 227 LEU A N 1
ATOM 1770 C CA . LEU A 1 227 ? 13.669 19.903 -16.838 1.00 86.00 227 LEU A CA 1
ATOM 1771 C C . LEU A 1 227 ? 14.264 19.185 -18.058 1.00 86.00 227 LEU A C 1
ATOM 1773 O O . LEU A 1 227 ? 15.398 18.712 -18.015 1.00 86.00 227 LEU A O 1
ATOM 1777 N N . GLN A 1 228 ? 13.527 19.157 -19.175 1.00 85.75 228 GLN A N 1
ATOM 1778 C CA . GLN A 1 228 ? 14.056 18.656 -20.446 1.00 85.75 228 GLN A CA 1
ATOM 1779 C C . GLN A 1 228 ? 15.230 19.510 -20.946 1.00 85.75 228 GLN A C 1
ATOM 1781 O O . GLN A 1 228 ? 16.280 18.965 -21.285 1.00 85.75 228 GLN A O 1
ATOM 1786 N N . ALA A 1 229 ? 15.085 20.841 -20.945 1.00 87.62 229 ALA A N 1
ATOM 1787 C CA . ALA A 1 229 ? 16.130 21.767 -21.386 1.00 87.62 229 ALA A CA 1
ATOM 1788 C C . ALA A 1 229 ? 17.403 21.698 -20.522 1.00 87.62 229 ALA A C 1
ATOM 1790 O O . ALA A 1 229 ? 18.500 21.897 -21.035 1.00 87.62 229 ALA A O 1
ATOM 1791 N N . TRP A 1 230 ? 17.280 21.360 -19.236 1.00 87.44 230 TRP A N 1
ATOM 1792 C CA . TRP A 1 230 ? 18.420 21.140 -18.336 1.00 87.44 230 TRP A CA 1
ATOM 1793 C C . TRP A 1 230 ? 19.124 19.791 -18.543 1.00 87.44 230 TRP A C 1
ATOM 1795 O O . TRP A 1 230 ? 20.108 19.498 -17.869 1.00 87.44 230 TRP A O 1
ATOM 1805 N N . GLY A 1 231 ? 18.651 18.962 -19.479 1.00 84.75 231 GLY A N 1
ATOM 1806 C CA . GLY A 1 231 ? 19.281 17.691 -19.830 1.00 84.75 231 GLY A CA 1
ATOM 1807 C C . GLY A 1 231 ? 18.976 16.544 -18.868 1.00 84.75 231 GLY A C 1
ATOM 1808 O O . GLY A 1 231 ? 19.589 15.487 -18.993 1.00 84.75 231 GLY A O 1
ATOM 1809 N N . TRP A 1 232 ? 18.022 16.714 -17.948 1.00 87.38 232 TRP A N 1
ATOM 1810 C CA . TRP A 1 232 ? 17.707 15.711 -16.926 1.00 87.38 232 TRP A CA 1
ATOM 1811 C C . TRP A 1 232 ? 17.036 14.450 -17.488 1.00 87.38 232 TRP A C 1
ATOM 1813 O O . TRP A 1 232 ? 17.086 13.405 -16.855 1.00 87.38 232 TRP A O 1
ATOM 1823 N N . ALA A 1 233 ? 16.446 14.533 -18.685 1.00 86.56 233 ALA A N 1
ATOM 1824 C CA . ALA A 1 233 ? 15.756 13.423 -19.349 1.00 86.56 233 ALA A CA 1
ATOM 1825 C C . ALA A 1 233 ? 16.689 12.410 -20.046 1.00 86.56 233 ALA A C 1
ATOM 1827 O O . ALA A 1 233 ? 16.216 11.436 -20.633 1.00 86.56 233 ALA A O 1
ATOM 1828 N N . LYS A 1 234 ? 18.000 12.678 -20.090 1.00 86.69 234 LYS A N 1
ATOM 1829 C CA . LYS A 1 234 ? 18.964 11.841 -20.820 1.00 86.69 234 LYS A CA 1
ATOM 1830 C C . LYS A 1 234 ? 19.190 10.512 -20.097 1.00 86.69 234 LYS A C 1
ATOM 1832 O O . LYS A 1 234 ? 19.043 10.430 -18.884 1.00 86.69 234 LYS A O 1
ATOM 1837 N N . GLU A 1 235 ? 19.578 9.477 -20.839 1.00 84.94 235 GLU A N 1
ATOM 1838 C CA . GLU A 1 235 ? 19.992 8.197 -20.251 1.00 84.94 235 GLU A CA 1
ATOM 1839 C C . GLU A 1 235 ? 21.145 8.401 -19.258 1.00 84.94 235 GLU A C 1
ATOM 1841 O O . GLU A 1 235 ? 22.092 9.136 -19.542 1.00 84.94 235 GLU A O 1
ATOM 1846 N N . GLY A 1 236 ? 21.016 7.815 -18.065 1.00 81.75 236 GLY A N 1
ATOM 1847 C CA . GLY A 1 236 ? 21.931 8.045 -16.941 1.00 81.75 236 GLY A CA 1
ATOM 1848 C C . GLY A 1 236 ? 21.783 9.402 -16.235 1.00 81.75 236 GLY A C 1
ATOM 1849 O O . GLY A 1 236 ? 22.500 9.655 -15.272 1.00 81.75 236 GLY A O 1
ATOM 1850 N N . GLY A 1 237 ? 20.880 10.275 -16.691 1.00 84.94 237 GLY A N 1
ATOM 1851 C CA . GLY A 1 237 ? 20.489 11.492 -15.980 1.00 84.94 237 GLY A CA 1
ATOM 1852 C C . GLY A 1 237 ? 19.465 11.222 -14.875 1.00 84.94 237 GLY A C 1
ATOM 1853 O O . GLY A 1 237 ? 18.859 10.154 -14.832 1.00 84.94 237 GLY A O 1
ATOM 1854 N N . GLU A 1 238 ? 19.234 12.226 -14.024 1.00 85.19 238 GLU A N 1
ATOM 1855 C CA . GLU A 1 238 ? 18.323 12.166 -12.862 1.00 85.19 238 GLU A CA 1
ATOM 1856 C C . GLU A 1 238 ? 16.926 11.617 -13.204 1.00 85.19 238 GLU A C 1
ATOM 1858 O O . GLU A 1 238 ? 16.346 10.835 -12.459 1.00 85.19 238 GLU A O 1
ATOM 1863 N N . PHE A 1 239 ? 16.397 11.999 -14.370 1.00 90.62 239 PHE A N 1
ATOM 1864 C CA . PHE A 1 239 ? 15.098 11.560 -14.880 1.00 90.62 239 PHE A CA 1
ATOM 1865 C C . PHE A 1 239 ? 15.245 10.850 -16.231 1.00 90.62 239 PHE A C 1
ATOM 1867 O O . PHE A 1 239 ? 14.406 10.988 -17.129 1.00 90.62 239 PHE A O 1
ATOM 1874 N N . GLY A 1 240 ? 16.338 10.104 -16.388 1.00 92.38 240 GLY A N 1
ATOM 1875 C CA . GLY A 1 240 ? 16.544 9.202 -17.508 1.00 92.38 240 GLY A CA 1
ATOM 1876 C C . GLY A 1 240 ? 15.596 7.998 -17.464 1.00 92.38 240 GLY A C 1
ATOM 1877 O O . GLY A 1 240 ? 14.993 7.696 -16.434 1.00 92.38 240 GLY A O 1
ATOM 1878 N N . PRO A 1 241 ? 15.425 7.286 -18.585 1.00 94.75 241 PRO A N 1
ATOM 1879 C CA . PRO A 1 241 ? 14.661 6.048 -18.595 1.00 94.75 241 PRO A CA 1
ATOM 1880 C C . PRO A 1 241 ? 15.247 4.988 -17.656 1.00 94.75 241 PRO A C 1
ATOM 1882 O O . PRO A 1 241 ? 16.457 4.780 -17.632 1.00 94.75 241 PRO A O 1
ATOM 1885 N N . VAL A 1 242 ? 14.371 4.258 -16.964 1.00 97.12 242 VAL A N 1
ATOM 1886 C CA . VAL A 1 242 ? 14.752 3.174 -16.052 1.00 97.12 242 VAL A CA 1
ATOM 1887 C C . VAL A 1 242 ? 14.446 1.835 -16.711 1.00 97.12 242 VAL A C 1
ATOM 1889 O O . VAL A 1 242 ? 13.331 1.605 -17.184 1.00 97.12 242 VAL A O 1
ATOM 1892 N N . ASN A 1 243 ? 15.426 0.935 -16.746 1.00 98.00 243 ASN A N 1
ATOM 1893 C CA . ASN A 1 243 ? 15.274 -0.417 -17.283 1.00 98.00 243 ASN A CA 1
ATOM 1894 C C . ASN A 1 243 ? 15.338 -1.454 -16.154 1.00 98.00 243 ASN A C 1
ATOM 1896 O O . ASN A 1 243 ? 15.978 -1.241 -15.127 1.00 98.00 243 ASN A O 1
ATOM 1900 N N . TYR A 1 244 ? 14.690 -2.596 -16.358 1.00 98.50 244 TYR A N 1
ATOM 1901 C CA . TYR A 1 244 ? 14.739 -3.710 -15.422 1.00 98.50 244 TYR A CA 1
ATOM 1902 C C . TYR A 1 244 ? 16.137 -4.324 -15.340 1.00 98.50 244 TYR A C 1
ATOM 1904 O O . TYR A 1 244 ? 16.756 -4.654 -16.353 1.00 98.50 244 TYR A O 1
ATOM 1912 N N . ALA A 1 245 ? 16.570 -4.594 -14.117 1.00 97.88 245 ALA A N 1
ATOM 1913 C CA . ALA A 1 245 ? 17.717 -5.418 -13.782 1.00 97.88 245 ALA A CA 1
ATOM 1914 C C . ALA A 1 245 ? 17.242 -6.486 -12.789 1.00 97.88 245 ALA A C 1
ATOM 1916 O O . ALA A 1 245 ? 17.238 -6.252 -11.579 1.00 97.88 245 ALA A O 1
ATOM 1917 N N . LYS A 1 246 ? 16.778 -7.637 -13.307 1.00 97.62 246 LYS A N 1
ATOM 1918 C CA . LYS A 1 246 ? 16.205 -8.725 -12.497 1.00 97.62 246 LYS A CA 1
ATOM 1919 C C . LYS A 1 246 ? 17.110 -9.037 -11.304 1.00 97.62 246 LYS A C 1
ATOM 1921 O O . LYS A 1 246 ? 18.309 -9.259 -11.459 1.00 97.62 246 LYS A O 1
ATOM 1926 N N . LYS A 1 247 ? 16.507 -9.098 -10.118 1.00 97.50 247 LYS A N 1
ATOM 1927 C CA . LYS A 1 247 ? 17.158 -9.512 -8.874 1.00 97.50 247 LYS A CA 1
ATOM 1928 C C . LYS A 1 247 ? 16.568 -10.839 -8.402 1.00 97.50 247 LYS A C 1
ATOM 1930 O O . LYS A 1 247 ? 15.348 -11.027 -8.441 1.00 97.50 247 LYS A O 1
ATOM 1935 N N . GLY A 1 248 ? 17.440 -11.737 -7.954 1.00 96.25 248 GLY A N 1
ATOM 1936 C CA . GLY A 1 248 ? 17.053 -13.065 -7.484 1.00 96.25 248 GLY A CA 1
ATOM 1937 C C . GLY A 1 248 ? 16.592 -14.016 -8.595 1.00 96.25 248 GLY A C 1
ATOM 1938 O O . GLY A 1 248 ? 16.639 -13.691 -9.783 1.00 96.25 248 GLY A O 1
ATOM 1939 N N . THR A 1 249 ? 16.140 -15.201 -8.196 1.00 95.81 249 THR A N 1
ATOM 1940 C CA . THR A 1 249 ? 15.800 -16.325 -9.085 1.00 95.81 249 THR A CA 1
ATOM 1941 C C . THR A 1 249 ? 14.302 -16.582 -9.208 1.00 95.81 249 THR A C 1
ATOM 1943 O O . THR A 1 249 ? 13.913 -17.427 -10.015 1.00 95.81 249 THR A O 1
ATOM 1946 N N . LEU A 1 250 ? 13.448 -15.848 -8.473 1.00 95.31 250 LEU A N 1
ATOM 1947 C CA . LEU A 1 250 ? 11.995 -15.985 -8.621 1.00 95.31 250 LEU A CA 1
ATOM 1948 C C . LEU A 1 250 ? 11.570 -15.840 -10.081 1.00 95.31 250 LEU A C 1
ATOM 1950 O O . LEU A 1 250 ? 11.825 -14.810 -10.711 1.00 95.31 250 LEU A O 1
ATOM 1954 N N . ASN A 1 251 ? 10.868 -16.858 -10.571 1.00 91.06 251 ASN A N 1
ATOM 1955 C CA . ASN A 1 251 ? 10.284 -16.897 -11.901 1.00 91.06 251 ASN A CA 1
ATOM 1956 C C . ASN A 1 251 ? 8.761 -16.970 -11.783 1.00 91.06 251 ASN A C 1
ATOM 1958 O O . ASN A 1 251 ? 8.150 -18.032 -11.910 1.00 91.06 251 ASN A O 1
ATOM 1962 N N . LEU A 1 252 ? 8.162 -15.824 -11.464 1.00 97.44 252 LEU A N 1
ATOM 1963 C CA . LEU A 1 252 ? 6.723 -15.714 -11.280 1.00 97.44 252 LEU A CA 1
ATOM 1964 C C . LEU A 1 252 ? 6.025 -15.753 -12.638 1.00 97.44 252 LEU A C 1
ATOM 1966 O O . LEU A 1 252 ? 6.366 -14.993 -13.544 1.00 97.44 252 LEU A O 1
ATOM 1970 N N . ASN A 1 253 ? 5.015 -16.609 -12.772 1.00 95.56 253 ASN A N 1
ATOM 1971 C CA . ASN A 1 253 ? 4.151 -16.617 -13.950 1.00 95.56 253 ASN A CA 1
ATOM 1972 C C . ASN A 1 253 ? 2.921 -15.718 -13.765 1.00 95.56 253 ASN A C 1
ATOM 1974 O O . ASN A 1 253 ? 2.300 -15.351 -14.762 1.00 95.56 253 ASN A O 1
ATOM 1978 N N . LYS A 1 254 ? 2.588 -15.347 -12.519 1.00 97.94 254 LYS A N 1
ATOM 1979 C CA . LYS A 1 254 ? 1.413 -14.546 -12.175 1.00 97.94 254 LYS A CA 1
ATOM 1980 C C . LYS A 1 254 ? 1.633 -13.712 -10.914 1.00 97.94 254 LYS A C 1
ATOM 1982 O O . LYS A 1 254 ? 2.273 -14.160 -9.962 1.00 97.94 254 LYS A O 1
ATOM 1987 N N . VAL A 1 255 ? 1.060 -12.5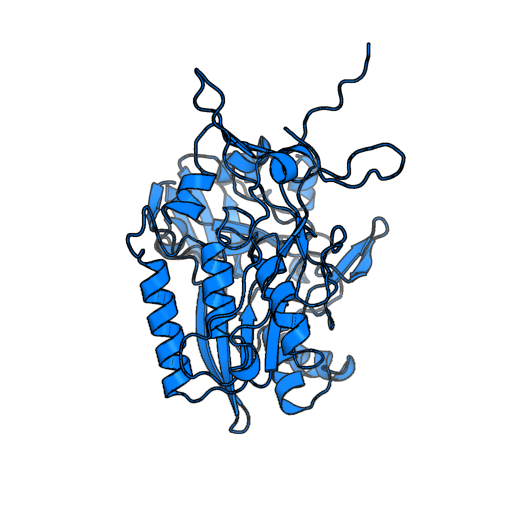14 -10.898 1.00 98.75 255 VAL A N 1
ATOM 1988 C CA . VAL A 1 255 ? 1.080 -11.607 -9.748 1.00 98.75 255 VAL A CA 1
ATOM 1989 C C . VAL A 1 255 ? -0.313 -11.032 -9.499 1.00 98.75 255 VAL A C 1
ATOM 1991 O O . VAL A 1 255 ? -1.035 -10.677 -10.434 1.00 98.75 255 VAL A O 1
ATOM 1994 N N . TYR A 1 256 ? -0.689 -10.941 -8.229 1.00 98.88 256 TYR A N 1
ATOM 1995 C CA . TYR A 1 256 ? -1.925 -10.319 -7.773 1.00 98.88 256 TYR A CA 1
ATOM 1996 C C . TYR A 1 256 ? -1.590 -9.094 -6.936 1.00 98.88 256 TYR A C 1
ATOM 1998 O O . TYR A 1 256 ? -0.710 -9.159 -6.083 1.00 98.88 256 TYR A O 1
ATOM 2006 N N . PHE A 1 257 ? -2.325 -8.009 -7.132 1.00 98.88 257 PHE A N 1
ATOM 2007 C CA . PHE A 1 257 ? -2.251 -6.817 -6.302 1.00 98.88 257 PHE A CA 1
ATOM 2008 C C . PHE A 1 257 ? -3.574 -6.612 -5.579 1.00 98.88 257 PHE A C 1
ATOM 2010 O O . PHE A 1 257 ? -4.623 -6.570 -6.223 1.00 98.88 257 PHE A O 1
ATOM 2017 N N . LEU A 1 258 ? -3.525 -6.482 -4.255 1.00 98.75 258 LEU A N 1
ATOM 2018 C CA . LEU A 1 258 ? -4.683 -6.092 -3.451 1.00 98.75 258 LEU A CA 1
ATOM 2019 C C . LEU A 1 258 ? -4.615 -4.581 -3.235 1.00 98.75 258 LEU A C 1
ATOM 2021 O O . LEU A 1 258 ? -3.591 -4.080 -2.771 1.00 98.75 258 LEU A O 1
ATOM 2025 N N . VAL A 1 259 ? -5.659 -3.853 -3.629 1.00 97.62 259 VAL A N 1
ATOM 2026 C CA . VAL A 1 259 ? -5.645 -2.384 -3.700 1.00 97.62 259 VAL A CA 1
ATOM 2027 C C . VAL A 1 259 ? -6.932 -1.754 -3.163 1.00 97.62 259 VAL A C 1
ATOM 2029 O O . VAL A 1 259 ? -7.970 -2.405 -3.115 1.00 97.62 259 VAL A O 1
ATOM 2032 N N . THR A 1 260 ? -6.880 -0.477 -2.793 1.00 92.19 260 THR A N 1
ATOM 2033 C CA . THR A 1 260 ? -8.066 0.366 -2.523 1.00 92.19 260 THR A CA 1
ATOM 2034 C C . THR A 1 260 ? -7.811 1.780 -3.046 1.00 92.19 260 THR A C 1
ATOM 2036 O O . THR A 1 260 ? -6.736 2.050 -3.591 1.00 92.19 260 THR A O 1
ATOM 2039 N N . GLU A 1 261 ? -8.729 2.718 -2.804 1.00 87.50 261 GLU A N 1
ATOM 2040 C CA . GLU A 1 261 ? -8.483 4.152 -3.027 1.00 87.50 261 GLU A CA 1
ATOM 2041 C C . GLU A 1 261 ? -7.262 4.707 -2.269 1.00 87.50 261 GLU A C 1
ATOM 2043 O O . GLU A 1 261 ? -6.713 5.736 -2.655 1.00 87.50 261 GLU A O 1
ATOM 2048 N N . SER A 1 262 ? -6.795 4.027 -1.213 1.00 86.62 262 SER A N 1
ATOM 2049 C CA . SER A 1 262 ? -5.576 4.401 -0.478 1.00 86.62 262 SER A CA 1
ATOM 2050 C C . SER A 1 262 ? -4.287 4.004 -1.208 1.00 86.62 262 SER A C 1
ATOM 2052 O O . SER A 1 262 ? -3.210 4.471 -0.836 1.00 86.62 262 SER A O 1
ATOM 2054 N N . THR A 1 263 ? -4.361 3.132 -2.218 1.00 94.31 263 THR A N 1
ATOM 2055 C CA . THR A 1 263 ? -3.194 2.696 -2.989 1.00 94.31 263 THR A CA 1
ATOM 2056 C C . THR A 1 263 ? -2.748 3.819 -3.922 1.00 94.31 263 THR A C 1
ATOM 2058 O O . THR A 1 263 ? -3.499 4.201 -4.817 1.00 94.31 263 THR A O 1
ATOM 2061 N N . ALA A 1 264 ? -1.539 4.356 -3.739 1.00 89.81 264 ALA A N 1
ATOM 2062 C CA . ALA A 1 264 ? -1.103 5.546 -4.475 1.00 89.81 264 ALA A CA 1
ATOM 2063 C C . ALA A 1 264 ? 0.386 5.541 -4.863 1.00 89.81 264 ALA A C 1
ATOM 2065 O O . ALA A 1 264 ? 1.215 4.871 -4.248 1.00 89.81 264 ALA A O 1
ATOM 2066 N N . SER A 1 265 ? 0.752 6.371 -5.842 1.00 93.75 265 SER A N 1
ATOM 2067 C CA . SER A 1 265 ? 2.137 6.795 -6.098 1.00 93.75 265 SER A CA 1
ATOM 2068 C C . SER A 1 265 ? 3.078 5.615 -6.401 1.00 93.75 265 SER A C 1
ATOM 2070 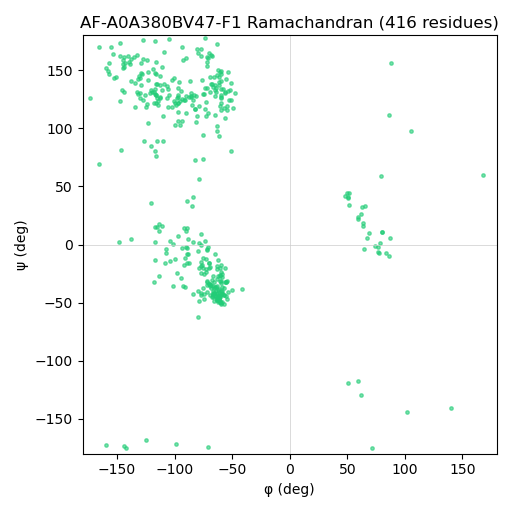O O . SER A 1 265 ? 2.868 4.921 -7.389 1.00 93.75 265 SER A O 1
ATOM 2072 N N . ALA A 1 266 ? 4.110 5.363 -5.583 1.00 95.38 266 ALA A N 1
ATOM 2073 C CA . ALA A 1 266 ? 5.060 4.260 -5.774 1.00 95.38 266 ALA A CA 1
ATOM 2074 C C . ALA A 1 266 ? 4.371 2.879 -5.864 1.00 95.38 266 ALA A C 1
ATOM 2076 O O . ALA A 1 266 ? 4.798 2.034 -6.651 1.00 95.38 266 ALA A O 1
ATOM 2077 N N . SER A 1 267 ? 3.252 2.686 -5.154 1.00 97.88 267 SER A N 1
ATOM 2078 C CA . SER A 1 267 ? 2.400 1.497 -5.284 1.00 97.88 267 SER A CA 1
ATOM 2079 C C . SER A 1 267 ? 1.847 1.353 -6.702 1.00 97.88 267 SER A C 1
ATOM 2081 O O . SER A 1 267 ? 1.941 0.293 -7.315 1.00 97.88 267 SER A O 1
ATOM 2083 N N . GLU A 1 268 ? 1.295 2.437 -7.249 1.00 98.38 268 GLU A N 1
ATOM 2084 C CA . GLU A 1 268 ? 0.732 2.459 -8.600 1.00 98.38 268 GLU A CA 1
ATOM 2085 C C . GLU A 1 268 ? 1.828 2.358 -9.663 1.00 98.38 268 GLU A C 1
ATOM 2087 O O . GLU A 1 268 ? 1.622 1.704 -10.680 1.00 98.38 268 GLU A O 1
ATOM 2092 N N . LEU A 1 269 ? 3.011 2.932 -9.415 1.00 98.56 269 LEU A N 1
ATOM 2093 C CA . LEU A 1 269 ? 4.183 2.776 -10.275 1.00 98.56 269 LEU A CA 1
ATOM 2094 C C . LEU A 1 269 ? 4.623 1.311 -10.360 1.00 98.56 269 LEU A C 1
ATOM 2096 O O . LEU A 1 269 ? 4.857 0.825 -11.468 1.00 98.56 269 LEU A O 1
ATOM 2100 N N . LEU A 1 270 ? 4.715 0.604 -9.226 1.00 98.88 270 LEU A N 1
ATOM 2101 C CA . LEU A 1 270 ? 5.054 -0.822 -9.195 1.00 98.88 270 LEU A CA 1
ATOM 2102 C C . LEU A 1 270 ? 4.060 -1.630 -10.039 1.00 98.88 270 LEU A C 1
ATOM 2104 O O . LEU A 1 270 ? 4.467 -2.381 -10.927 1.00 98.88 270 LEU A O 1
ATOM 2108 N N . ILE A 1 271 ? 2.761 -1.426 -9.800 1.00 98.88 271 ILE A N 1
ATOM 2109 C CA . ILE A 1 271 ? 1.682 -2.095 -10.537 1.00 98.88 271 ILE A CA 1
ATOM 2110 C C . ILE A 1 271 ? 1.773 -1.771 -12.036 1.00 98.88 271 ILE A C 1
ATOM 2112 O O . ILE A 1 271 ? 1.753 -2.672 -12.876 1.00 98.88 271 ILE A O 1
ATOM 2116 N N . ASN A 1 272 ? 1.880 -0.492 -12.393 1.00 98.81 272 ASN A N 1
ATOM 2117 C CA . ASN A 1 272 ? 1.847 -0.042 -13.780 1.00 98.81 272 ASN A CA 1
ATOM 2118 C C . ASN A 1 272 ? 3.082 -0.491 -14.578 1.00 98.81 272 ASN A C 1
ATOM 2120 O O . ASN A 1 272 ? 2.955 -0.856 -15.747 1.00 98.81 272 ASN A O 1
ATOM 2124 N N . SER A 1 273 ? 4.263 -0.495 -13.955 1.00 98.69 273 SER A N 1
ATOM 2125 C CA . SER A 1 273 ? 5.524 -0.870 -14.614 1.00 98.69 273 SER A CA 1
ATOM 2126 C C . SER A 1 273 ? 5.590 -2.363 -14.933 1.00 98.69 273 SER A C 1
ATOM 2128 O O . SER A 1 273 ? 6.128 -2.749 -15.967 1.00 98.69 273 SER A O 1
ATOM 2130 N N . LEU A 1 274 ? 5.006 -3.209 -14.076 1.00 98.81 274 LEU A N 1
ATOM 2131 C CA . LEU A 1 274 ? 4.973 -4.662 -14.270 1.00 98.81 274 LEU A CA 1
ATOM 2132 C C . LEU A 1 274 ? 3.930 -5.107 -15.311 1.00 98.81 274 LEU A C 1
ATOM 2134 O O . LEU A 1 274 ? 4.103 -6.159 -15.939 1.00 98.81 274 LEU A O 1
ATOM 2138 N N . LYS A 1 275 ? 2.881 -4.303 -15.548 1.00 98.50 275 LYS A N 1
ATOM 2139 C CA . LYS A 1 275 ? 1.741 -4.674 -16.404 1.00 98.50 275 LYS A CA 1
ATOM 2140 C C . LYS A 1 275 ? 2.133 -5.109 -17.825 1.00 98.50 275 LYS A C 1
ATOM 2142 O O . LYS A 1 275 ? 1.627 -6.153 -18.242 1.00 98.50 275 LYS A O 1
ATOM 2147 N N . PRO A 1 276 ? 3.042 -4.431 -18.555 1.00 98.56 276 PRO A N 1
ATOM 2148 C CA . PRO A 1 276 ? 3.449 -4.856 -19.902 1.00 98.56 276 PRO A CA 1
ATOM 2149 C C . PRO A 1 276 ? 4.092 -6.254 -19.949 1.00 98.56 276 PRO A C 1
ATOM 2151 O O . PRO A 1 276 ? 4.029 -6.950 -20.966 1.00 98.56 276 PRO A O 1
ATOM 2154 N N . TYR A 1 277 ? 4.695 -6.691 -18.839 1.00 98.38 277 TYR A N 1
ATOM 2155 C CA . TYR A 1 277 ? 5.466 -7.935 -18.753 1.00 98.38 277 TYR A CA 1
ATOM 2156 C C . TYR A 1 277 ? 4.648 -9.124 -18.255 1.00 98.38 277 TYR A C 1
ATOM 2158 O O . TYR A 1 277 ? 4.926 -10.255 -18.648 1.00 98.38 277 TYR A O 1
ATOM 2166 N N . PHE A 1 278 ? 3.622 -8.878 -17.440 1.00 98.44 278 PHE A N 1
ATOM 2167 C CA . PHE A 1 278 ? 2.691 -9.912 -16.984 1.00 98.44 278 PHE A CA 1
ATOM 2168 C C . PHE A 1 278 ? 1.391 -9.967 -17.796 1.00 98.44 278 PHE A C 1
ATOM 2170 O O . PHE A 1 278 ? 0.764 -11.022 -17.864 1.00 98.44 278 PHE A O 1
ATOM 2177 N N . LYS A 1 279 ? 0.977 -8.867 -18.436 1.00 97.31 279 LYS A N 1
ATOM 2178 C CA . LYS A 1 279 ? -0.263 -8.760 -19.223 1.00 97.31 279 LYS A CA 1
ATOM 2179 C C . LYS A 1 279 ? -1.476 -9.271 -18.432 1.00 97.31 279 LYS A C 1
ATOM 2181 O O . LYS A 1 279 ? -1.780 -8.744 -17.359 1.00 97.31 279 LYS A O 1
ATOM 2186 N N . ASP A 1 280 ? -2.155 -10.302 -18.929 1.00 97.06 280 ASP A N 1
ATOM 2187 C CA . ASP A 1 280 ? -3.324 -10.910 -18.289 1.00 97.06 280 ASP A CA 1
ATOM 2188 C C . ASP A 1 280 ? -2.989 -11.689 -17.013 1.00 97.06 280 ASP A C 1
ATOM 2190 O O . ASP A 1 280 ? -3.888 -11.934 -16.204 1.00 97.06 280 ASP A O 1
ATOM 2194 N N . ASN A 1 281 ? -1.713 -12.022 -16.795 1.00 98.19 281 ASN A N 1
ATOM 2195 C CA . ASN A 1 281 ? -1.222 -12.662 -15.576 1.00 98.19 281 ASN A CA 1
ATOM 2196 C C . ASN A 1 281 ? -0.912 -11.667 -14.446 1.00 98.19 281 ASN A C 1
ATOM 2198 O O . ASN A 1 281 ? -0.470 -12.075 -13.375 1.00 98.19 281 ASN A O 1
ATOM 2202 N N . GLN A 1 282 ? -1.145 -10.372 -14.649 1.00 98.62 282 GLN A N 1
ATOM 2203 C CA . GLN A 1 282 ? -1.217 -9.413 -13.553 1.00 98.62 282 GLN A CA 1
ATOM 2204 C C . GLN A 1 282 ? -2.677 -9.096 -13.277 1.00 98.62 282 GLN A C 1
ATOM 2206 O O . GLN A 1 282 ? -3.359 -8.551 -14.152 1.00 98.62 282 GLN A O 1
ATOM 2211 N N . LYS A 1 283 ? -3.121 -9.411 -12.059 1.00 98.75 283 LYS A N 1
ATOM 2212 C CA . LYS A 1 283 ? -4.489 -9.185 -11.597 1.00 98.75 283 LYS A CA 1
ATOM 2213 C C . LYS A 1 283 ? -4.542 -8.199 -10.442 1.00 98.75 283 LYS A C 1
ATOM 2215 O O . LYS A 1 283 ? -3.743 -8.281 -9.518 1.00 98.75 283 LYS A O 1
ATOM 2220 N N . MET A 1 284 ? -5.513 -7.302 -10.471 1.00 98.56 284 MET A N 1
ATOM 2221 C CA . MET A 1 284 ? -5.810 -6.365 -9.397 1.00 98.56 284 MET A CA 1
ATOM 2222 C C . MET A 1 284 ? -7.157 -6.704 -8.769 1.00 98.56 284 MET A C 1
ATOM 2224 O O . MET A 1 284 ? -8.173 -6.795 -9.459 1.00 98.56 284 MET A O 1
ATOM 2228 N N . ILE A 1 285 ? -7.162 -6.869 -7.453 1.00 98.56 285 ILE A N 1
ATOM 2229 C CA . ILE A 1 285 ? -8.364 -7.086 -6.655 1.00 98.56 285 ILE A CA 1
ATOM 2230 C C . ILE A 1 285 ? -8.528 -5.871 -5.755 1.00 98.56 285 ILE A C 1
ATOM 2232 O O . ILE A 1 285 ? -7.621 -5.528 -5.002 1.00 98.56 285 ILE A O 1
ATOM 2236 N N . GLY A 1 286 ? -9.676 -5.216 -5.855 1.00 95.44 286 GLY A N 1
ATOM 2237 C CA . GLY A 1 286 ? -9.996 -4.017 -5.102 1.00 95.44 286 GLY A CA 1
ATOM 2238 C C . GLY A 1 286 ? -11.284 -4.129 -4.306 1.00 95.44 286 GLY A C 1
ATOM 2239 O O . GLY A 1 286 ? -11.880 -5.203 -4.161 1.00 95.44 286 GLY A O 1
ATOM 2240 N N . THR A 1 287 ? -11.721 -2.985 -3.807 1.00 88.19 287 THR A N 1
ATOM 2241 C CA . THR A 1 287 ? -12.935 -2.806 -3.015 1.00 88.19 287 THR A CA 1
ATOM 2242 C C . THR A 1 287 ? -14.053 -2.162 -3.832 1.00 88.19 287 THR A C 1
ATOM 2244 O O . THR A 1 287 ? -13.920 -1.878 -5.029 1.00 88.19 287 THR A O 1
ATOM 2247 N N . TYR A 1 288 ? -15.212 -2.018 -3.195 1.00 84.38 288 TYR A N 1
ATOM 2248 C CA . TYR A 1 288 ? -16.317 -1.224 -3.708 1.00 84.38 288 TYR A CA 1
ATOM 2249 C C . TYR A 1 288 ? -16.441 0.066 -2.905 1.00 84.38 288 TYR A C 1
ATOM 2251 O O . TYR A 1 288 ? -16.441 0.016 -1.675 1.00 84.38 288 TYR A O 1
ATOM 2259 N N . GLY A 1 289 ? -16.650 1.171 -3.612 1.00 77.19 289 GLY A N 1
ATOM 2260 C CA . GLY A 1 289 ? -17.042 2.451 -3.039 1.00 77.19 289 GLY A CA 1
ATOM 2261 C C . GLY A 1 289 ? -18.549 2.685 -3.166 1.00 77.19 289 GLY A C 1
ATOM 2262 O O . GLY A 1 289 ? -19.315 1.808 -3.595 1.00 77.19 289 GLY A O 1
ATOM 2263 N N . ALA A 1 290 ? -18.975 3.900 -2.835 1.00 73.19 290 ALA A N 1
ATOM 2264 C CA . ALA A 1 290 ? -20.339 4.371 -3.040 1.00 73.19 290 ALA A CA 1
ATOM 2265 C C . ALA A 1 290 ? -20.342 5.722 -3.772 1.00 73.19 290 ALA A C 1
ATOM 2267 O O . ALA A 1 290 ? -19.545 6.602 -3.454 1.00 73.19 290 ALA A O 1
ATOM 2268 N N . ASP A 1 291 ? -21.238 5.895 -4.745 1.00 76.19 291 ASP A N 1
ATOM 2269 C CA . ASP A 1 291 ? -21.466 7.197 -5.376 1.00 76.19 291 ASP A CA 1
ATOM 2270 C C . ASP A 1 291 ? -22.231 8.158 -4.439 1.00 76.19 291 ASP A C 1
ATOM 2272 O O . ASP A 1 291 ? -22.650 7.799 -3.335 1.00 76.19 291 ASP A O 1
ATOM 2276 N N . SER A 1 292 ? -22.465 9.396 -4.885 1.00 72.25 292 SER A N 1
ATOM 2277 C CA . SER A 1 292 ? -23.188 10.417 -4.105 1.00 72.25 292 SER A CA 1
ATOM 2278 C C . SER A 1 292 ? -24.641 10.054 -3.770 1.00 72.25 292 SER A C 1
ATOM 2280 O O . SER A 1 292 ? -25.259 10.705 -2.929 1.00 72.25 292 SER A O 1
ATOM 2282 N N . ARG A 1 293 ? -25.196 9.026 -4.418 1.00 73.94 293 ARG A N 1
ATOM 2283 C CA . ARG A 1 293 ? -26.540 8.487 -4.182 1.00 73.94 293 ARG A CA 1
ATOM 2284 C C . ARG A 1 293 ? -26.502 7.203 -3.345 1.00 73.94 293 ARG A C 1
ATOM 2286 O O . ARG A 1 293 ? -27.553 6.636 -3.062 1.00 73.94 293 ARG A O 1
ATOM 2293 N N . GLY A 1 294 ? -25.316 6.751 -2.937 1.00 69.00 294 GLY A N 1
ATOM 2294 C CA . GLY A 1 294 ? -25.111 5.520 -2.183 1.00 69.00 294 GLY A CA 1
ATOM 2295 C C . GLY A 1 294 ? -25.112 4.251 -3.040 1.00 69.00 294 GLY A C 1
ATOM 2296 O O . GLY A 1 294 ? -25.160 3.155 -2.478 1.00 69.00 294 GLY A O 1
ATOM 2297 N N . ASN A 1 295 ? -25.070 4.362 -4.373 1.00 75.56 295 ASN A N 1
ATOM 2298 C CA . ASN A 1 295 ? -24.969 3.193 -5.242 1.00 75.56 295 ASN A CA 1
ATOM 2299 C C . ASN A 1 295 ? -23.547 2.648 -5.223 1.00 75.56 295 ASN A C 1
ATOM 2301 O O . ASN A 1 295 ? -22.572 3.396 -5.253 1.00 75.56 295 ASN A O 1
ATOM 2305 N N . ARG A 1 296 ? -23.441 1.323 -5.246 1.00 80.12 296 ARG A N 1
ATOM 2306 C CA . ARG A 1 296 ? -22.159 0.628 -5.290 1.00 80.12 296 ARG A CA 1
ATOM 2307 C C . ARG A 1 296 ? -21.427 0.913 -6.603 1.00 80.12 296 ARG A C 1
ATOM 2309 O O . ARG A 1 296 ? -21.971 0.646 -7.673 1.00 80.12 296 ARG A O 1
ATOM 2316 N N . VAL A 1 297 ? -20.173 1.343 -6.507 1.00 84.50 297 VAL A N 1
ATOM 2317 C CA . VAL A 1 297 ? -19.277 1.563 -7.654 1.00 84.50 297 VAL A CA 1
ATOM 2318 C C . VAL A 1 297 ? -17.938 0.863 -7.439 1.00 84.50 297 VAL A C 1
ATOM 2320 O O . VAL A 1 297 ? -17.563 0.559 -6.306 1.00 84.50 297 VAL A O 1
ATOM 2323 N N . VAL A 1 298 ? -17.232 0.562 -8.529 1.00 88.38 298 VAL A N 1
ATOM 2324 C CA . VAL A 1 298 ? -15.843 0.090 -8.449 1.00 88.38 298 VAL A CA 1
ATOM 2325 C C . VAL A 1 298 ? -14.985 1.216 -7.883 1.00 88.38 298 VAL A C 1
ATOM 2327 O O . VAL A 1 298 ? -15.108 2.362 -8.312 1.00 88.38 298 VAL A O 1
ATOM 2330 N N . GLU A 1 299 ? -14.139 0.881 -6.916 1.00 87.06 299 GLU A N 1
ATOM 2331 C CA . GLU A 1 299 ? -13.181 1.810 -6.333 1.00 87.06 299 GLU A CA 1
ATOM 2332 C C . GLU A 1 299 ? -11.823 1.618 -7.009 1.00 87.06 299 GLU A C 1
ATOM 2334 O O . GLU A 1 299 ? -11.216 0.548 -6.924 1.00 87.06 299 GLU A O 1
ATOM 2339 N N . ASN A 1 300 ? -11.376 2.642 -7.734 1.00 93.62 300 ASN A N 1
ATOM 2340 C CA . ASN A 1 300 ? -10.043 2.660 -8.324 1.00 93.62 300 ASN A CA 1
ATOM 2341 C C . ASN A 1 300 ? -8.985 2.970 -7.254 1.00 93.62 300 ASN A C 1
ATOM 2343 O O . ASN A 1 300 ? -9.304 3.427 -6.158 1.00 93.62 300 ASN A O 1
ATOM 2347 N N . THR A 1 301 ? -7.710 2.786 -7.599 1.00 94.81 301 THR A N 1
ATOM 2348 C CA . THR A 1 301 ? -6.603 3.352 -6.811 1.00 94.81 301 THR A CA 1
ATOM 2349 C C . THR A 1 301 ? -6.643 4.889 -6.801 1.00 94.81 301 THR A C 1
ATOM 2351 O O . THR A 1 301 ? -7.427 5.511 -7.517 1.00 94.81 301 THR A O 1
ATOM 2354 N N . TYR A 1 302 ? -5.794 5.537 -6.003 1.00 89.69 302 TYR A N 1
ATOM 2355 C CA . TYR A 1 302 ? -5.831 6.992 -5.801 1.00 89.69 302 TYR A CA 1
ATOM 2356 C C . TYR A 1 302 ? -5.625 7.821 -7.087 1.00 89.69 302 TYR A C 1
ATOM 2358 O O . TYR A 1 302 ? -6.140 8.939 -7.237 1.00 89.69 302 TYR A O 1
ATOM 2366 N N . GLY A 1 303 ? -4.842 7.287 -8.022 1.00 90.25 303 GLY A N 1
ATOM 2367 C CA . GLY A 1 303 ? -4.544 7.900 -9.304 1.00 90.25 303 GLY A CA 1
ATOM 2368 C C . GLY A 1 303 ? -3.485 8.979 -9.213 1.00 90.25 303 GLY A C 1
ATOM 2369 O O . GLY A 1 303 ? -3.756 10.122 -9.564 1.00 90.25 303 GLY A O 1
ATOM 2370 N N . LYS A 1 304 ? -2.278 8.649 -8.748 1.00 90.06 304 LYS A N 1
ATOM 2371 C CA . LYS A 1 304 ? -1.118 9.554 -8.709 1.00 90.06 304 LYS A CA 1
ATOM 2372 C C . LYS A 1 304 ? 0.013 9.015 -9.601 1.00 90.06 304 LYS A C 1
ATOM 2374 O O . LYS A 1 304 ? 0.987 8.456 -9.100 1.00 90.06 304 LYS A O 1
ATOM 2379 N N . PRO A 1 305 ? -0.060 9.233 -10.929 1.00 91.88 305 PRO A N 1
ATOM 2380 C CA . PRO A 1 305 ? 1.011 8.872 -11.868 1.00 91.88 305 PRO A CA 1
ATOM 2381 C C . PRO A 1 305 ? 2.201 9.844 -11.863 1.00 91.88 305 PRO A C 1
ATOM 2383 O O . PRO A 1 305 ? 3.057 9.805 -12.746 1.00 91.88 305 PRO A O 1
ATOM 2386 N N . VAL A 1 306 ? 2.228 10.773 -10.910 1.00 90.00 306 VAL A N 1
ATOM 2387 C CA . VAL A 1 306 ? 3.188 11.872 -10.840 1.00 90.00 306 VAL A CA 1
ATOM 2388 C C . VAL A 1 306 ? 4.023 11.789 -9.574 1.00 90.00 306 VAL A C 1
ATOM 2390 O O . VAL A 1 306 ? 3.564 11.314 -8.534 1.00 90.00 306 VAL A O 1
ATOM 2393 N N . GLY A 1 307 ? 5.242 12.306 -9.659 1.00 86.94 307 GLY A N 1
ATOM 2394 C CA . GLY A 1 307 ? 6.140 12.448 -8.526 1.00 86.94 307 GLY A CA 1
ATOM 2395 C C . GLY A 1 307 ? 6.673 13.865 -8.381 1.00 86.94 307 GLY A C 1
ATOM 2396 O O . GLY A 1 307 ? 6.401 14.766 -9.182 1.00 86.94 307 GLY A O 1
ATOM 2397 N N . PHE A 1 308 ? 7.420 14.044 -7.306 1.00 85.62 308 PHE A N 1
ATOM 2398 C CA . PHE A 1 308 ? 8.000 15.302 -6.872 1.00 85.62 308 PHE A CA 1
ATOM 2399 C C . PHE A 1 308 ? 9.404 15.039 -6.340 1.00 85.62 308 PHE A C 1
ATOM 2401 O O . PHE A 1 308 ? 9.749 13.910 -5.999 1.00 85.62 308 PHE A O 1
ATOM 2408 N N . PHE A 1 309 ? 10.192 16.098 -6.251 1.00 80.75 309 PHE A N 1
ATOM 2409 C CA . PHE A 1 309 ? 11.426 16.120 -5.481 1.00 80.75 309 PHE A CA 1
ATOM 2410 C C . PHE A 1 309 ? 11.325 17.261 -4.471 1.00 80.75 309 PHE A C 1
ATOM 2412 O O . PHE A 1 309 ? 10.653 18.268 -4.726 1.00 80.75 309 PHE A O 1
ATOM 2419 N N . ARG A 1 310 ? 11.965 17.079 -3.316 1.00 80.56 310 ARG A N 1
ATOM 2420 C CA . ARG A 1 310 ? 11.975 18.057 -2.230 1.00 80.56 310 ARG A CA 1
ATOM 2421 C C . ARG A 1 310 ? 12.588 19.369 -2.718 1.00 80.56 310 ARG A C 1
ATOM 2423 O O . ARG A 1 310 ? 13.681 19.377 -3.278 1.00 80.56 310 ARG A O 1
ATOM 2430 N N . THR A 1 311 ? 11.893 20.478 -2.493 1.00 84.12 311 THR A N 1
ATOM 2431 C CA . THR A 1 311 ? 12.435 21.827 -2.693 1.00 84.12 311 THR A CA 1
ATOM 2432 C C . THR A 1 311 ? 12.327 22.601 -1.388 1.00 84.12 311 THR A C 1
ATOM 2434 O O . THR A 1 311 ? 11.241 23.048 -1.025 1.00 84.12 311 THR A O 1
ATOM 2437 N N . SER A 1 312 ? 13.445 22.771 -0.686 1.00 86.00 312 SER A N 1
ATOM 2438 C CA . SER A 1 312 ? 13.465 23.529 0.566 1.00 86.00 312 SER A CA 1
ATOM 2439 C C . SER A 1 312 ? 13.235 25.014 0.314 1.00 86.00 312 SER A C 1
ATOM 2441 O O . SER A 1 312 ? 13.867 25.617 -0.558 1.00 86.00 312 SER A O 1
ATOM 2443 N N . ILE A 1 313 ? 12.315 25.606 1.075 1.00 84.44 313 ILE A N 1
ATOM 2444 C CA . ILE A 1 313 ? 12.023 27.035 1.019 1.00 84.44 313 ILE A CA 1
ATOM 2445 C C . ILE A 1 313 ? 13.069 27.760 1.881 1.00 84.44 313 ILE A C 1
ATOM 2447 O O . ILE A 1 313 ? 13.118 27.535 3.094 1.00 84.44 313 ILE A O 1
ATOM 2451 N N . PRO A 1 314 ? 13.911 28.633 1.290 1.00 85.75 314 PRO A N 1
ATOM 2452 C CA . PRO A 1 314 ? 14.978 29.301 2.028 1.00 85.75 314 PRO A CA 1
ATOM 2453 C C . PRO A 1 314 ? 14.464 30.057 3.256 1.00 85.75 314 PRO A C 1
ATOM 2455 O O . PRO A 1 314 ? 13.424 30.713 3.195 1.00 85.75 314 PRO A O 1
ATOM 2458 N N . ASN A 1 315 ? 15.239 30.019 4.342 1.00 84.19 315 ASN A N 1
ATOM 2459 C CA . ASN A 1 315 ? 14.942 30.682 5.620 1.00 84.19 315 ASN A CA 1
ATOM 2460 C C . ASN A 1 315 ? 13.658 30.187 6.317 1.00 84.19 315 ASN A C 1
ATOM 2462 O O . ASN A 1 315 ? 13.044 30.933 7.078 1.00 84.19 315 ASN A O 1
ATOM 2466 N N . THR A 1 316 ? 13.246 28.943 6.059 1.00 82.31 316 THR A N 1
ATOM 2467 C CA . THR A 1 316 ? 12.117 28.285 6.731 1.00 82.31 316 THR A CA 1
ATOM 2468 C C . THR A 1 316 ? 12.403 26.791 6.919 1.00 82.31 316 THR A C 1
ATOM 2470 O O . THR A 1 316 ? 13.172 26.227 6.146 1.00 82.31 316 THR A O 1
ATOM 2473 N N . ASP A 1 317 ? 11.723 26.134 7.863 1.00 77.62 317 ASP A N 1
ATOM 2474 C CA . ASP A 1 317 ? 11.728 24.663 8.010 1.00 77.62 317 ASP A CA 1
ATOM 2475 C C . ASP A 1 317 ? 10.681 23.995 7.102 1.00 77.62 317 ASP A C 1
ATOM 2477 O O . ASP A 1 317 ? 10.017 23.025 7.468 1.00 77.62 317 ASP A O 1
ATOM 2481 N N . VAL A 1 318 ? 10.448 24.591 5.932 1.00 80.44 318 VAL A N 1
ATOM 2482 C CA . VAL A 1 318 ? 9.346 24.232 5.048 1.00 80.44 318 VAL A CA 1
ATOM 2483 C C . VAL A 1 318 ? 9.882 23.696 3.733 1.00 80.44 318 VAL A C 1
ATOM 2485 O O . VAL A 1 318 ? 10.661 24.352 3.042 1.00 80.44 318 VAL A O 1
ATOM 2488 N N . ASP A 1 319 ? 9.383 22.533 3.343 1.00 81.69 319 ASP A N 1
ATOM 2489 C CA . ASP A 1 319 ? 9.679 21.901 2.070 1.00 81.69 319 ASP A CA 1
ATOM 2490 C C . ASP A 1 319 ? 8.459 21.904 1.155 1.00 81.69 319 ASP A C 1
ATOM 2492 O O . ASP A 1 319 ? 7.345 21.548 1.546 1.00 81.69 319 ASP A O 1
ATOM 2496 N N . LEU A 1 320 ? 8.680 22.296 -0.097 1.00 83.31 320 LEU A N 1
ATOM 2497 C CA . LEU A 1 320 ? 7.701 22.206 -1.167 1.00 83.31 320 LEU A CA 1
ATOM 2498 C C . LEU A 1 320 ? 7.893 20.899 -1.937 1.00 83.31 320 LEU A C 1
ATOM 2500 O O . LEU A 1 320 ? 8.955 20.647 -2.510 1.00 83.31 320 LEU A O 1
ATOM 2504 N N . TYR A 1 321 ? 6.815 20.131 -2.034 1.00 82.88 321 TYR A N 1
ATOM 2505 C CA . TYR A 1 321 ? 6.704 18.965 -2.897 1.00 82.88 321 TYR A CA 1
ATOM 2506 C C . TYR A 1 321 ? 5.729 19.291 -4.021 1.00 82.88 321 TYR A C 1
ATOM 2508 O O . TYR A 1 321 ? 4.523 19.092 -3.895 1.00 82.88 321 TYR A O 1
ATOM 2516 N N . ALA A 1 322 ? 6.252 19.841 -5.116 1.00 83.56 322 ALA A N 1
ATOM 2517 C CA . ALA A 1 322 ? 5.463 20.175 -6.297 1.00 83.56 322 ALA A CA 1
ATOM 2518 C C . ALA A 1 322 ? 5.548 19.063 -7.344 1.00 83.56 322 ALA A C 1
ATOM 2520 O O . ALA A 1 322 ? 6.625 18.515 -7.576 1.00 83.56 322 ALA A O 1
ATOM 2521 N N . THR A 1 323 ? 4.435 18.751 -8.010 1.00 85.25 323 THR A N 1
ATOM 2522 C CA . THR A 1 323 ? 4.423 17.779 -9.110 1.00 85.25 323 THR A CA 1
ATOM 2523 C C . THR A 1 323 ? 5.403 18.192 -10.212 1.00 85.25 323 THR A C 1
ATOM 2525 O O . THR A 1 323 ? 5.273 19.247 -10.844 1.00 85.25 323 THR A O 1
ATOM 2528 N N . SER A 1 324 ? 6.402 17.339 -10.436 1.00 84.12 324 SER A N 1
ATOM 2529 C CA . SER A 1 324 ? 7.571 17.651 -11.266 1.00 84.12 324 SER A CA 1
ATOM 2530 C C . SER A 1 324 ? 7.697 16.750 -12.488 1.00 84.12 324 SER A C 1
ATOM 2532 O O . SER A 1 324 ? 8.164 17.204 -13.535 1.00 84.12 324 SER A O 1
ATOM 2534 N N . PHE A 1 325 ? 7.260 15.496 -12.374 1.00 89.00 325 PHE A N 1
ATOM 2535 C CA . PHE A 1 325 ? 7.342 14.490 -13.430 1.00 89.00 325 PHE A CA 1
ATOM 2536 C C . PHE A 1 325 ? 6.131 13.557 -13.400 1.00 89.00 325 PHE A C 1
ATOM 2538 O O . PHE A 1 325 ? 5.518 13.364 -12.352 1.00 89.00 325 PHE A O 1
ATOM 2545 N N . GLN A 1 326 ? 5.817 12.956 -14.544 1.00 92.12 326 GLN A N 1
ATOM 2546 C CA . GLN A 1 326 ? 4.893 11.828 -14.676 1.00 92.12 326 GLN A CA 1
ATOM 2547 C C . GLN A 1 326 ? 5.686 10.587 -15.100 1.00 92.12 326 GLN A C 1
ATOM 2549 O O . GLN A 1 326 ? 6.645 10.715 -15.863 1.00 92.12 326 GLN A O 1
ATOM 2554 N N . THR A 1 327 ? 5.305 9.401 -14.633 1.00 94.44 327 THR A N 1
ATOM 2555 C CA . THR A 1 327 ? 5.915 8.133 -15.057 1.00 94.44 327 THR A CA 1
ATOM 2556 C C . THR A 1 327 ? 5.045 7.411 -16.088 1.00 94.44 327 THR A C 1
ATOM 2558 O O . THR A 1 327 ? 3.818 7.445 -16.033 1.00 94.44 327 THR A O 1
ATOM 2561 N N . MET A 1 328 ? 5.688 6.766 -17.060 1.00 97.12 328 MET A N 1
ATOM 2562 C CA . MET A 1 328 ? 5.050 6.004 -18.139 1.00 97.12 328 MET A CA 1
ATOM 2563 C C . MET A 1 328 ? 5.701 4.625 -18.226 1.00 97.12 328 MET A C 1
ATOM 2565 O O . MET A 1 328 ? 6.930 4.548 -18.266 1.00 97.12 328 MET A O 1
ATOM 2569 N N . ASN A 1 329 ? 4.912 3.550 -18.262 1.00 98.38 329 ASN A N 1
ATOM 2570 C CA . ASN A 1 329 ? 5.433 2.182 -18.371 1.00 98.38 329 ASN A CA 1
ATOM 2571 C C . ASN A 1 329 ? 6.018 1.883 -19.771 1.00 98.38 329 ASN A C 1
ATOM 2573 O O . ASN A 1 329 ? 6.110 2.763 -20.628 1.00 98.38 329 ASN A O 1
ATOM 2577 N N . ALA A 1 330 ? 6.414 0.630 -20.016 1.00 98.31 330 ALA A N 1
ATOM 2578 C CA . ALA A 1 330 ? 6.980 0.196 -21.298 1.00 98.31 330 ALA A CA 1
ATOM 2579 C C . ALA A 1 330 ? 6.046 0.386 -22.513 1.00 98.31 330 ALA A C 1
ATOM 2581 O O . ALA A 1 330 ? 6.540 0.527 -23.629 1.00 98.31 330 ALA A O 1
ATOM 2582 N N . ASP A 1 331 ? 4.730 0.445 -22.292 1.00 98.25 331 ASP A N 1
ATOM 2583 C CA . ASP A 1 331 ? 3.720 0.704 -23.326 1.00 98.25 331 ASP A CA 1
ATOM 2584 C C . ASP A 1 331 ? 3.420 2.211 -23.476 1.00 98.25 331 ASP A C 1
ATOM 2586 O O . ASP A 1 331 ? 2.456 2.605 -24.131 1.00 98.25 331 ASP A O 1
ATOM 2590 N N . ASN A 1 332 ? 4.238 3.073 -22.859 1.00 97.31 332 ASN A N 1
ATOM 2591 C CA . ASN A 1 332 ? 4.044 4.522 -22.747 1.00 97.31 332 ASN A CA 1
ATOM 2592 C C . ASN A 1 332 ? 2.734 4.925 -22.045 1.00 97.31 332 ASN A C 1
ATOM 2594 O O . ASN A 1 332 ? 2.249 6.043 -22.223 1.00 97.31 332 ASN A O 1
ATOM 2598 N N . TYR A 1 333 ? 2.167 4.043 -21.217 1.00 97.38 333 TYR A N 1
ATOM 2599 C CA . TYR A 1 333 ? 0.966 4.337 -20.447 1.00 97.38 333 TYR A CA 1
ATOM 2600 C C . TYR A 1 333 ? 1.315 4.896 -19.063 1.00 97.38 333 TYR A C 1
ATOM 2602 O O . TYR A 1 333 ? 2.043 4.277 -18.279 1.00 97.38 333 TYR A O 1
ATOM 2610 N N . GLY A 1 334 ? 0.768 6.074 -18.762 1.00 94.06 334 GLY A N 1
ATOM 2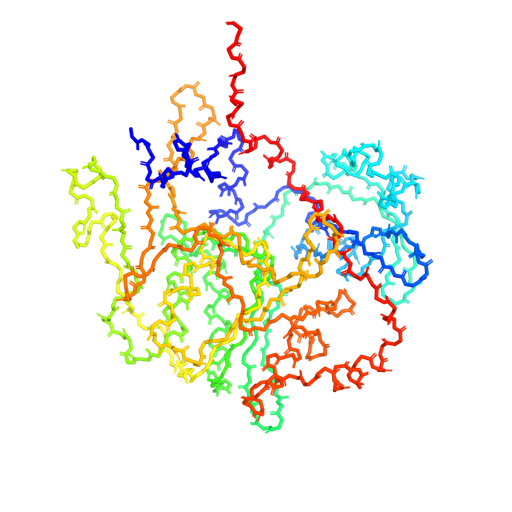611 C CA . GLY A 1 334 ? 0.912 6.755 -17.473 1.00 94.06 334 GLY A CA 1
ATOM 2612 C C . GLY A 1 334 ? -0.300 7.596 -17.069 1.00 94.06 334 GLY A C 1
ATOM 2613 O O . GLY A 1 334 ? -0.259 8.262 -16.044 1.00 94.06 334 GLY A O 1
ATOM 2614 N N . ASP A 1 335 ? -1.380 7.614 -17.852 1.00 92.25 335 ASP A N 1
ATOM 2615 C CA . ASP A 1 335 ? -2.494 8.558 -17.666 1.00 92.25 335 ASP A CA 1
ATOM 2616 C C . ASP A 1 335 ? -3.583 8.032 -16.708 1.00 92.25 335 ASP A C 1
ATOM 2618 O O . ASP A 1 335 ? -4.775 8.275 -16.886 1.00 92.25 335 ASP A O 1
ATOM 2622 N N . TYR A 1 336 ? -3.184 7.332 -15.643 1.00 93.06 336 TYR A N 1
ATOM 2623 C CA . TYR A 1 336 ? -4.086 6.797 -14.613 1.00 93.06 336 TYR A CA 1
ATOM 2624 C C . TYR A 1 336 ? -4.436 7.831 -13.524 1.00 93.06 336 TYR A C 1
ATOM 2626 O O . TYR A 1 336 ? -4.524 7.506 -12.346 1.00 93.06 336 TYR A O 1
ATOM 2634 N N . PHE A 1 337 ? -4.684 9.095 -13.889 1.00 87.81 337 PHE A N 1
ATOM 2635 C CA . PHE A 1 337 ? -5.091 10.156 -12.942 1.00 87.81 337 PHE A CA 1
ATOM 2636 C C . PHE A 1 337 ? -6.446 9.885 -12.255 1.00 87.81 337 PHE A C 1
ATOM 2638 O O . PHE A 1 337 ? -6.733 10.433 -11.190 1.00 87.81 337 PHE A O 1
ATOM 2645 N N . ALA A 1 338 ? -7.279 9.029 -12.853 1.00 88.44 338 ALA A N 1
ATOM 2646 C CA . ALA A 1 338 ? -8.526 8.531 -12.267 1.00 88.44 338 ALA A CA 1
ATOM 2647 C C . ALA A 1 338 ? -8.337 7.259 -11.412 1.00 88.44 338 ALA A C 1
ATOM 2649 O O . ALA A 1 338 ? -9.324 6.683 -10.956 1.00 88.44 338 ALA A O 1
ATOM 2650 N N . GLY A 1 339 ? -7.090 6.817 -11.229 1.00 92.38 339 GLY A N 1
ATOM 2651 C CA . GLY A 1 339 ? -6.746 5.551 -10.599 1.00 92.38 339 GLY A CA 1
ATOM 2652 C C . GLY A 1 339 ? -6.689 4.387 -11.581 1.00 92.38 339 GLY A C 1
ATOM 2653 O O . GLY A 1 339 ? -7.314 4.398 -12.642 1.00 92.38 339 GLY A O 1
ATOM 2654 N N . LEU A 1 340 ? -5.927 3.366 -11.208 1.00 96.69 340 LEU A N 1
ATOM 2655 C CA . LEU A 1 340 ? -5.919 2.057 -11.839 1.00 96.69 340 LEU A CA 1
ATOM 2656 C C . LEU A 1 340 ? -7.181 1.300 -11.414 1.00 96.69 340 LEU A C 1
ATOM 2658 O O . LEU A 1 340 ? -7.498 1.205 -10.226 1.00 96.69 340 LEU A O 1
ATOM 2662 N N . THR A 1 341 ? -7.900 0.758 -12.393 1.00 97.19 341 THR A N 1
ATOM 2663 C CA . THR A 1 341 ? -9.145 0.025 -12.156 1.00 97.19 341 THR A CA 1
ATOM 2664 C C . THR A 1 341 ? -8.862 -1.444 -11.830 1.00 97.19 341 THR A C 1
ATOM 2666 O O . THR A 1 341 ? -8.180 -2.110 -12.612 1.00 97.19 341 THR A O 1
ATOM 2669 N N . PRO A 1 342 ? -9.387 -1.981 -10.712 1.00 97.38 342 PRO A N 1
ATOM 2670 C CA . PRO A 1 342 ? -9.271 -3.400 -10.395 1.00 97.38 342 PRO A CA 1
ATOM 2671 C C . PRO A 1 342 ? -9.946 -4.304 -11.437 1.00 97.38 342 PRO A C 1
ATOM 2673 O O . PRO A 1 342 ? -11.037 -4.000 -11.916 1.00 97.38 342 PRO A O 1
ATOM 2676 N N . ASP A 1 343 ? -9.359 -5.473 -11.712 1.00 97.81 343 ASP A N 1
ATOM 2677 C CA . ASP A 1 343 ? -10.006 -6.533 -12.502 1.00 97.81 343 ASP A CA 1
ATOM 2678 C C . ASP A 1 343 ? -11.219 -7.130 -11.762 1.00 97.81 343 ASP A C 1
ATOM 2680 O O . ASP A 1 343 ? -12.148 -7.671 -12.373 1.00 97.81 343 ASP A O 1
ATOM 2684 N N . ARG A 1 344 ? -11.197 -7.066 -10.425 1.00 95.62 344 ARG A N 1
ATOM 2685 C CA . ARG A 1 344 ? -12.237 -7.602 -9.550 1.00 95.62 344 ARG A CA 1
ATOM 2686 C C . ARG A 1 344 ? -12.404 -6.739 -8.311 1.00 95.62 344 ARG A C 1
ATOM 2688 O O . ARG A 1 344 ? -11.433 -6.474 -7.620 1.00 95.62 344 ARG A O 1
ATOM 2695 N N . SER A 1 345 ? -13.642 -6.404 -7.967 1.00 91.62 345 SER A N 1
ATOM 2696 C CA . SER A 1 345 ? -13.967 -5.839 -6.655 1.00 91.62 345 SER A CA 1
ATOM 2697 C C . SER A 1 345 ? -14.597 -6.889 -5.740 1.00 91.62 345 SER A C 1
ATOM 2699 O O . SER A 1 345 ? -15.395 -7.735 -6.164 1.00 91.62 345 SER A O 1
ATOM 2701 N N . THR A 1 346 ? -14.232 -6.839 -4.466 1.00 89.12 346 THR A N 1
ATOM 2702 C CA . THR A 1 346 ? -14.809 -7.646 -3.390 1.00 89.12 346 THR A CA 1
ATOM 2703 C C . THR A 1 346 ? -14.880 -6.812 -2.109 1.00 89.12 346 THR A C 1
ATOM 2705 O O . THR A 1 346 ? -14.657 -5.605 -2.138 1.00 89.12 346 THR A O 1
ATOM 2708 N N . TYR A 1 347 ? -15.258 -7.424 -0.994 1.00 82.00 347 TYR A N 1
ATOM 2709 C CA . TYR A 1 347 ? -15.240 -6.761 0.306 1.00 82.00 347 TYR A CA 1
ATOM 2710 C C . TYR A 1 347 ? -14.077 -7.289 1.128 1.00 82.00 347 TYR A C 1
ATOM 2712 O O . TYR A 1 347 ? -13.887 -8.504 1.219 1.00 82.00 347 TYR A O 1
ATOM 2720 N N . GLU A 1 348 ? -13.355 -6.362 1.741 1.00 83.69 348 GLU A N 1
ATOM 2721 C CA . GLU A 1 348 ? -12.378 -6.654 2.776 1.00 83.69 348 GLU A CA 1
ATOM 2722 C C . GLU A 1 348 ? -13.054 -7.311 3.990 1.00 83.69 348 GLU A C 1
ATOM 2724 O O . GLU A 1 348 ? -14.164 -6.931 4.380 1.00 83.69 348 GLU A O 1
ATOM 2729 N N . ASP A 1 349 ? -12.389 -8.308 4.576 1.00 85.88 349 ASP A N 1
ATOM 2730 C CA . ASP A 1 349 ? -12.778 -8.853 5.877 1.00 85.88 349 ASP A CA 1
ATOM 2731 C C . ASP A 1 349 ? -11.883 -8.252 6.968 1.00 85.88 349 ASP A C 1
ATOM 2733 O O . ASP A 1 349 ? -10.721 -8.619 7.137 1.00 85.88 349 ASP A O 1
ATOM 2737 N N . TYR A 1 350 ? -12.430 -7.288 7.706 1.00 83.75 350 TYR A N 1
ATOM 2738 C CA . TYR A 1 350 ? -11.714 -6.580 8.770 1.00 83.75 350 TYR A CA 1
ATOM 2739 C C . TYR A 1 350 ? -11.482 -7.428 10.028 1.00 83.75 350 TYR A C 1
ATOM 2741 O O . TYR A 1 350 ? -10.687 -7.036 10.881 1.00 83.75 350 TYR A O 1
ATOM 2749 N N . PHE A 1 351 ? -12.144 -8.583 10.133 1.00 86.00 351 PHE A N 1
ATOM 2750 C CA . PHE A 1 351 ? -11.981 -9.551 11.223 1.00 86.00 351 PHE A CA 1
ATOM 2751 C C . PHE A 1 351 ? -11.013 -10.681 10.852 1.00 86.00 351 PHE A C 1
ATOM 2753 O O . PHE A 1 351 ? -10.866 -11.670 11.568 1.00 86.00 351 PHE A O 1
ATOM 2760 N N . LYS A 1 352 ? -10.350 -10.553 9.702 1.00 88.38 352 LYS A N 1
ATOM 2761 C CA . LYS A 1 352 ? -9.266 -11.425 9.273 1.00 88.38 352 LYS A CA 1
ATOM 2762 C C . LYS A 1 352 ? -8.002 -10.588 9.148 1.00 88.38 352 LYS A C 1
ATOM 2764 O O . LYS A 1 352 ? -8.018 -9.457 8.650 1.00 88.38 352 LYS A O 1
ATOM 2769 N N . ASP A 1 353 ? -6.918 -11.124 9.693 1.00 90.62 353 ASP A N 1
ATOM 2770 C CA . ASP A 1 353 ? -5.637 -10.431 9.691 1.00 90.62 353 ASP A CA 1
ATOM 2771 C C . ASP A 1 353 ? -4.944 -10.571 8.330 1.00 90.62 353 ASP A C 1
ATOM 2773 O O . ASP A 1 353 ? -5.295 -11.421 7.503 1.00 90.62 353 ASP A O 1
ATOM 2777 N N . PHE A 1 354 ? -3.934 -9.740 8.095 1.00 93.25 354 PHE A N 1
ATOM 2778 C CA . PHE A 1 354 ? -3.132 -9.808 6.883 1.00 93.25 354 PHE A CA 1
ATOM 2779 C C . PHE A 1 354 ? -2.523 -11.203 6.712 1.00 93.25 354 PHE A C 1
ATOM 2781 O O . PHE A 1 354 ? -1.900 -11.773 7.608 1.00 93.25 354 PHE A O 1
ATOM 2788 N N . GLY A 1 355 ? -2.687 -11.754 5.515 1.00 94.31 355 GLY A N 1
ATOM 2789 C CA . GLY A 1 355 ? -2.211 -13.083 5.164 1.00 94.31 355 GLY A CA 1
ATOM 2790 C C . GLY A 1 355 ? -3.179 -14.208 5.514 1.00 94.31 355 GLY A C 1
ATOM 2791 O O . GLY A 1 355 ? -2.930 -15.329 5.078 1.00 94.31 355 GLY A O 1
ATOM 2792 N N . ASP A 1 356 ? -4.261 -13.996 6.264 1.00 93.75 356 ASP A N 1
ATOM 2793 C CA . ASP A 1 356 ? -5.259 -15.053 6.463 1.00 93.75 356 ASP A CA 1
ATOM 2794 C C . ASP A 1 356 ? -5.863 -15.469 5.099 1.00 93.75 356 ASP A C 1
ATOM 2796 O O . ASP A 1 356 ? -6.453 -14.630 4.418 1.00 93.75 356 ASP A O 1
ATOM 2800 N N . PRO A 1 357 ? -5.737 -16.742 4.666 1.00 92.88 357 PRO A N 1
ATOM 2801 C CA . PRO A 1 357 ? -6.286 -17.203 3.387 1.00 92.88 357 PRO A CA 1
ATOM 2802 C C . PRO A 1 357 ? -7.807 -17.040 3.255 1.00 92.88 357 PRO A C 1
ATOM 2804 O O . PRO A 1 357 ? -8.332 -17.117 2.145 1.00 92.88 357 PRO A O 1
ATOM 2807 N N . GLN A 1 358 ? -8.516 -16.859 4.372 1.00 90.75 358 GLN A N 1
ATOM 2808 C CA . GLN A 1 358 ? -9.957 -16.619 4.416 1.00 90.75 358 GLN A CA 1
ATOM 2809 C C . GLN A 1 358 ? -10.328 -15.130 4.340 1.00 90.75 358 GLN A C 1
ATOM 2811 O O . GLN A 1 358 ? -11.513 -14.822 4.224 1.00 90.75 358 GLN A O 1
ATOM 2816 N N . GLU A 1 359 ? -9.364 -14.207 4.402 1.00 91.62 359 GLU A N 1
ATOM 2817 C CA . GLU A 1 359 ? -9.623 -12.777 4.203 1.00 91.62 359 GLU A CA 1
ATOM 2818 C C . GLU A 1 359 ? -10.174 -12.538 2.789 1.00 91.62 359 GLU A C 1
ATOM 2820 O O . GLU A 1 359 ? -9.703 -13.129 1.819 1.00 91.62 359 GLU A O 1
ATOM 2825 N N . GLY A 1 360 ? -11.190 -11.684 2.654 1.00 89.12 360 GLY A N 1
ATOM 2826 C CA . GLY A 1 360 ? -12.001 -11.590 1.438 1.00 89.12 360 GLY A CA 1
ATOM 2827 C C . GLY A 1 360 ? -11.240 -11.282 0.142 1.00 89.12 360 GLY A C 1
ATOM 2828 O O . GLY A 1 360 ? -11.594 -11.830 -0.906 1.00 89.12 360 GLY A O 1
ATOM 2829 N N . MET A 1 361 ? -10.208 -10.436 0.180 1.00 94.75 361 MET A N 1
ATOM 2830 C CA . MET A 1 361 ? -9.399 -10.108 -1.001 1.00 94.75 361 MET A CA 1
ATOM 2831 C C . MET A 1 361 ? -8.365 -11.202 -1.295 1.00 94.75 361 MET A C 1
ATOM 2833 O O . MET A 1 361 ? -8.182 -11.579 -2.456 1.00 94.75 361 MET A O 1
ATOM 2837 N N . ILE A 1 362 ? -7.743 -11.763 -0.253 1.00 96.19 362 ILE A N 1
ATOM 2838 C CA . ILE A 1 362 ? -6.802 -12.888 -0.372 1.00 96.19 362 ILE A CA 1
ATOM 2839 C C . ILE A 1 362 ? -7.516 -14.124 -0.930 1.00 96.19 362 ILE A C 1
ATOM 2841 O O . ILE A 1 362 ? -7.046 -14.725 -1.894 1.00 96.19 362 ILE A O 1
ATOM 2845 N N . ALA A 1 363 ? -8.686 -14.464 -0.392 1.00 94.62 363 ALA A N 1
ATOM 2846 C CA . ALA A 1 363 ? -9.500 -15.589 -0.835 1.00 94.62 363 ALA A CA 1
ATOM 2847 C C . ALA A 1 363 ? -9.902 -15.473 -2.316 1.00 94.62 363 ALA A C 1
ATOM 2849 O O . ALA A 1 363 ? -9.927 -16.477 -3.029 1.00 94.62 363 ALA A O 1
ATOM 2850 N N . GLU A 1 364 ? -10.184 -14.261 -2.808 1.00 95.25 364 GLU A N 1
ATOM 2851 C CA . GLU A 1 364 ? -10.479 -14.022 -4.227 1.00 95.25 364 GLU A CA 1
ATOM 2852 C C . GLU A 1 364 ? -9.239 -14.273 -5.111 1.00 95.25 364 GLU A C 1
ATOM 2854 O O . GLU A 1 364 ? -9.358 -14.931 -6.147 1.00 95.25 364 GLU A O 1
ATOM 2859 N N . ALA A 1 365 ? -8.047 -13.827 -4.690 1.00 97.12 365 ALA A N 1
ATOM 2860 C CA . ALA A 1 365 ? -6.788 -14.080 -5.405 1.00 97.12 365 ALA A CA 1
ATOM 2861 C C . ALA A 1 365 ? -6.461 -15.576 -5.467 1.00 97.12 365 ALA A C 1
ATOM 2863 O O . ALA A 1 365 ? -6.178 -16.127 -6.532 1.00 97.12 365 ALA A O 1
ATOM 2864 N N . LEU A 1 366 ? -6.567 -16.243 -4.319 1.00 96.31 366 LEU A N 1
ATOM 2865 C CA . LEU A 1 366 ? -6.367 -17.678 -4.166 1.00 96.31 366 LEU A CA 1
ATOM 2866 C C . LEU A 1 366 ? -7.352 -18.484 -5.024 1.00 96.31 366 LEU A C 1
ATOM 2868 O O . LEU A 1 366 ? -6.963 -19.419 -5.725 1.00 96.31 366 LEU A O 1
ATOM 2872 N N . HIS A 1 367 ? -8.624 -18.083 -5.057 1.00 95.31 367 HIS A N 1
ATOM 2873 C CA . HIS A 1 367 ? -9.611 -18.725 -5.918 1.00 95.31 367 HIS A CA 1
ATOM 2874 C C . HIS A 1 367 ? -9.279 -18.557 -7.408 1.00 95.31 367 HIS A C 1
ATOM 2876 O O . HIS A 1 367 ? -9.340 -19.538 -8.154 1.00 95.31 367 HIS A O 1
ATOM 2882 N N . TYR A 1 368 ? -8.884 -17.356 -7.843 1.00 96.44 368 TYR A N 1
ATOM 2883 C CA . TYR A 1 368 ? -8.478 -17.125 -9.233 1.00 96.44 368 TYR A CA 1
ATOM 2884 C C . TYR A 1 368 ? -7.213 -17.912 -9.601 1.00 96.44 368 TYR A C 1
ATOM 2886 O O . TYR A 1 368 ? -7.107 -18.433 -10.713 1.00 96.44 368 TYR A O 1
ATOM 2894 N N . SER A 1 369 ? -6.268 -18.057 -8.669 1.00 95.81 369 SER A N 1
ATOM 2895 C CA . SER A 1 369 ? -5.067 -18.883 -8.849 1.00 95.81 369 SER A CA 1
ATOM 2896 C C . SER A 1 369 ? -5.397 -20.331 -9.178 1.00 95.81 369 SER A C 1
ATOM 2898 O O . SER A 1 369 ? -4.796 -20.923 -10.082 1.00 95.81 369 SER A O 1
ATOM 2900 N N . LEU A 1 370 ? -6.377 -20.897 -8.479 1.00 94.19 370 LEU A N 1
ATOM 2901 C CA . LEU A 1 370 ? -6.781 -22.283 -8.664 1.00 94.19 370 LEU A CA 1
ATOM 2902 C C . LEU A 1 370 ? -7.630 -22.498 -9.917 1.00 94.19 370 LEU A C 1
ATOM 2904 O O . LEU A 1 370 ? -7.429 -23.487 -10.613 1.00 94.19 370 LEU A O 1
ATOM 2908 N N . ASN A 1 371 ? -8.566 -21.589 -10.197 1.00 93.88 371 ASN A N 1
ATOM 2909 C CA . ASN A 1 371 ? -9.641 -21.845 -11.161 1.00 93.88 371 ASN A CA 1
ATOM 2910 C C . ASN A 1 371 ? -9.497 -21.061 -12.472 1.00 93.88 371 ASN A C 1
ATOM 2912 O O . ASN A 1 371 ? -10.176 -21.367 -13.446 1.00 93.88 371 ASN A O 1
ATOM 2916 N N . GLY A 1 372 ? -8.651 -20.026 -12.509 1.00 94.62 372 GLY A N 1
ATOM 2917 C CA . GLY A 1 372 ? -8.570 -19.101 -13.645 1.00 94.62 372 GLY A CA 1
ATOM 2918 C C . GLY A 1 372 ? -9.806 -18.208 -13.809 1.00 94.62 372 GLY A C 1
ATOM 2919 O O . GLY A 1 372 ? -9.929 -17.517 -14.815 1.00 94.62 372 GLY A O 1
ATOM 2920 N N . SER A 1 373 ? -10.710 -18.208 -12.826 1.00 94.81 373 SER A N 1
ATOM 2921 C CA . SER A 1 373 ? -11.948 -17.432 -12.806 1.00 94.81 373 SER A CA 1
ATOM 2922 C C . SER A 1 373 ? -12.201 -16.836 -11.424 1.00 94.81 373 SER A C 1
ATOM 2924 O O . SER A 1 373 ? -11.744 -17.362 -10.412 1.00 94.81 373 SER A O 1
ATOM 2926 N N . TRP A 1 374 ? -12.960 -15.745 -11.379 1.00 93.81 374 TRP A N 1
ATOM 2927 C CA . TRP A 1 374 ? -13.374 -15.093 -10.137 1.00 93.81 374 TRP A CA 1
ATOM 2928 C C . TRP A 1 374 ? -14.420 -15.904 -9.368 1.00 93.81 374 TRP A C 1
ATOM 2930 O O . TRP A 1 374 ? -15.189 -16.659 -9.966 1.00 93.81 374 TRP A O 1
ATOM 2940 N N . LEU A 1 375 ? -14.517 -15.680 -8.052 1.00 87.38 375 LEU A N 1
ATOM 2941 C CA . LEU A 1 375 ? -15.553 -16.303 -7.225 1.00 87.38 375 LEU A CA 1
ATOM 2942 C C . LEU A 1 375 ? -16.938 -15.898 -7.735 1.00 87.38 375 LEU A C 1
ATOM 2944 O O . LEU A 1 375 ? -17.232 -14.701 -7.833 1.00 87.38 375 LEU A O 1
ATOM 2948 N N . SER A 1 376 ? -17.810 -16.871 -8.010 1.00 77.44 376 SER A N 1
ATOM 2949 C CA . SER A 1 376 ? -19.204 -16.582 -8.367 1.00 77.44 376 SER A CA 1
ATOM 2950 C C . SER A 1 376 ? -19.909 -15.839 -7.225 1.00 77.44 376 SER A C 1
ATOM 2952 O O . SER A 1 376 ? -19.602 -16.054 -6.049 1.00 77.44 376 SER A O 1
ATOM 2954 N N . SER A 1 377 ? -20.875 -14.973 -7.544 1.00 63.72 377 SER A N 1
ATOM 2955 C CA . SER A 1 377 ? -21.684 -14.279 -6.529 1.00 63.72 377 SER A CA 1
ATOM 2956 C C . SER A 1 377 ? -22.374 -15.253 -5.562 1.00 63.72 377 SER A C 1
ATOM 2958 O O . SER A 1 377 ? -22.492 -14.940 -4.383 1.00 63.72 377 SER A O 1
ATOM 2960 N N . THR A 1 378 ? -22.743 -16.450 -6.024 1.00 50.44 378 THR A N 1
ATOM 2961 C CA . THR A 1 378 ? -23.375 -17.511 -5.223 1.00 50.44 378 THR A CA 1
ATOM 2962 C C . THR A 1 378 ? -22.381 -18.227 -4.295 1.00 50.44 378 THR A C 1
ATOM 2964 O O . THR A 1 378 ? -22.706 -18.533 -3.150 1.00 50.44 378 THR A O 1
ATOM 2967 N N . SER A 1 379 ? -21.137 -18.449 -4.736 1.00 49.94 379 SER A N 1
ATOM 2968 C CA . SER A 1 379 ? -20.065 -19.046 -3.916 1.00 49.94 379 SER A CA 1
ATOM 2969 C C . SER A 1 379 ? -19.505 -18.068 -2.880 1.00 49.94 379 SER A C 1
ATOM 2971 O O . SER A 1 379 ? -19.045 -18.497 -1.821 1.00 49.94 379 SER A O 1
ATOM 2973 N N . LYS A 1 380 ? -19.602 -16.754 -3.133 1.00 50.56 380 LYS A N 1
ATOM 2974 C CA . LYS A 1 380 ? -19.335 -15.719 -2.121 1.00 50.56 380 LYS A CA 1
ATOM 2975 C C . LYS A 1 380 ? -20.269 -15.862 -0.921 1.00 50.56 380 LYS A C 1
ATOM 2977 O O . LYS A 1 380 ? -19.820 -15.633 0.195 1.00 50.56 380 LYS A O 1
ATOM 2982 N N . THR A 1 381 ? -21.510 -16.310 -1.127 1.00 40.56 381 THR A N 1
ATOM 2983 C CA . THR A 1 381 ? -22.457 -16.631 -0.050 1.00 40.56 381 THR A CA 1
ATOM 2984 C C . THR A 1 381 ? -22.039 -17.878 0.726 1.00 40.56 381 THR A C 1
ATOM 2986 O O . THR A 1 381 ? -22.214 -17.899 1.933 1.00 40.56 381 THR A O 1
ATOM 2989 N N . ALA A 1 382 ? -21.428 -18.883 0.089 1.00 34.12 382 ALA A N 1
ATOM 2990 C CA . ALA A 1 382 ? -20.964 -20.100 0.766 1.00 34.12 382 ALA A CA 1
ATOM 2991 C C . ALA A 1 382 ? -19.687 -19.870 1.606 1.00 34.12 382 ALA A C 1
ATOM 2993 O O . ALA A 1 382 ? -19.636 -20.290 2.759 1.00 34.12 382 ALA A O 1
ATOM 2994 N N . LEU A 1 383 ? -18.699 -19.119 1.101 1.00 41.16 383 LEU A N 1
ATOM 2995 C CA . LEU A 1 383 ? -17.537 -18.692 1.904 1.00 41.16 383 LEU A CA 1
ATOM 2996 C C . LEU A 1 383 ? -17.929 -17.679 2.996 1.00 41.16 383 LEU A C 1
ATOM 2998 O O . LEU A 1 383 ? -17.410 -17.743 4.106 1.00 41.16 383 LEU A O 1
ATOM 3002 N N . ALA A 1 384 ? -18.898 -16.799 2.722 1.00 39.03 384 ALA A N 1
ATOM 3003 C CA . ALA A 1 384 ? -19.464 -15.895 3.725 1.00 39.03 384 ALA A CA 1
ATOM 3004 C C . ALA A 1 384 ? -20.417 -16.595 4.714 1.00 39.03 384 ALA A C 1
ATOM 3006 O O . ALA A 1 384 ? -20.631 -16.077 5.803 1.00 39.03 384 ALA A O 1
ATOM 3007 N N . SER A 1 385 ? -20.973 -17.769 4.390 1.00 35.78 385 SER A N 1
ATOM 3008 C CA . SER A 1 385 ? -21.908 -18.485 5.276 1.00 35.78 385 SER A CA 1
ATOM 3009 C C . SER A 1 385 ? -21.243 -19.076 6.520 1.00 35.78 385 SER A C 1
ATOM 3011 O O . SER A 1 385 ? -21.934 -19.359 7.497 1.00 35.78 385 SER A O 1
ATOM 3013 N N . VAL A 1 386 ? -19.909 -19.176 6.532 1.00 38.75 386 VAL A N 1
ATOM 3014 C CA . VAL A 1 386 ? -19.140 -19.546 7.731 1.00 38.75 386 VAL A CA 1
ATOM 3015 C C . VAL A 1 386 ? -18.986 -18.357 8.699 1.00 38.75 386 VAL A C 1
ATOM 3017 O O . VAL A 1 386 ? -18.849 -18.575 9.897 1.00 38.75 386 VAL A O 1
ATOM 3020 N N . ASN A 1 387 ? -19.148 -17.109 8.235 1.00 40.34 387 ASN A N 1
ATOM 3021 C CA . ASN A 1 387 ? -19.158 -15.902 9.070 1.00 40.34 387 ASN A CA 1
ATOM 3022 C C . ASN A 1 387 ? -20.497 -15.151 8.918 1.00 40.34 387 ASN A C 1
ATOM 3024 O O . ASN A 1 387 ? -20.630 -14.217 8.127 1.00 40.34 387 ASN A O 1
ATOM 3028 N N . LYS A 1 388 ? -21.503 -15.569 9.702 1.00 35.91 388 LYS A N 1
ATOM 3029 C CA . LYS A 1 388 ? -22.811 -14.905 9.903 1.00 35.91 388 LYS A CA 1
ATOM 3030 C C . LYS A 1 388 ? -22.672 -13.415 10.275 1.00 35.91 388 LYS A C 1
ATOM 3032 O O . LYS A 1 388 ? -22.832 -13.075 11.433 1.00 35.91 388 LYS A O 1
ATOM 3037 N N . LEU A 1 389 ? -22.444 -12.514 9.327 1.00 39.66 389 LEU A N 1
ATOM 3038 C CA . LEU A 1 389 ? -22.584 -11.063 9.509 1.00 39.66 389 LEU A CA 1
ATOM 3039 C C . LEU A 1 389 ? -22.589 -10.399 8.122 1.00 39.66 389 LEU A C 1
ATOM 3041 O O . LEU A 1 389 ? -21.620 -9.761 7.744 1.00 39.66 389 LEU A O 1
ATOM 3045 N N . ARG A 1 390 ? -23.635 -10.579 7.304 1.00 44.25 390 ARG A N 1
ATOM 3046 C CA . ARG A 1 390 ? -23.822 -9.766 6.086 1.00 44.25 390 ARG A CA 1
ATOM 3047 C C . ARG A 1 390 ? -25.297 -9.534 5.782 1.00 44.25 390 ARG A C 1
ATOM 3049 O O . ARG A 1 390 ? -25.856 -10.189 4.915 1.00 44.25 390 ARG A O 1
ATOM 3056 N N . ASN A 1 391 ? -25.895 -8.558 6.462 1.00 33.69 391 ASN A N 1
ATOM 3057 C CA . ASN A 1 391 ? -26.924 -7.751 5.812 1.00 33.69 391 ASN A CA 1
ATOM 3058 C C . ASN A 1 391 ? -26.248 -6.495 5.259 1.00 33.69 391 ASN A C 1
ATOM 3060 O O . ASN A 1 391 ? -25.409 -5.866 5.899 1.00 33.69 391 ASN A O 1
ATOM 3064 N N . GLU A 1 392 ? -26.567 -6.230 4.006 1.00 37.78 392 GLU A N 1
ATOM 3065 C CA . GLU A 1 392 ? -25.940 -5.306 3.078 1.00 37.78 392 GLU A CA 1
ATOM 3066 C C . GLU A 1 392 ? -25.883 -3.866 3.611 1.00 37.78 392 GLU A C 1
ATOM 3068 O O . GLU A 1 392 ? -26.908 -3.195 3.696 1.00 37.78 392 GLU A O 1
ATOM 3073 N N . LYS A 1 393 ? -24.672 -3.406 3.969 1.00 40.72 393 LYS A N 1
ATOM 3074 C CA . LYS A 1 393 ? -24.133 -2.028 3.856 1.00 40.72 393 LYS A CA 1
ATOM 3075 C C . LYS A 1 393 ? -22.830 -1.918 4.660 1.00 40.72 393 LYS A C 1
ATOM 3077 O O . LYS A 1 393 ? -22.698 -1.098 5.562 1.00 40.72 393 LYS A O 1
ATOM 3082 N N . TYR A 1 394 ? -21.827 -2.725 4.313 1.00 44.47 394 TYR A N 1
ATOM 3083 C CA . TYR A 1 394 ? -20.447 -2.434 4.716 1.00 44.47 394 TYR A CA 1
ATOM 3084 C C . TYR A 1 394 ? -19.931 -1.295 3.847 1.00 44.47 394 TYR A C 1
ATOM 3086 O O . TYR A 1 394 ? -19.201 -1.507 2.885 1.00 44.47 394 TYR A O 1
ATOM 3094 N N . ILE A 1 395 ? -20.407 -0.088 4.126 1.00 48.53 395 ILE A N 1
ATOM 3095 C CA . ILE A 1 395 ? -19.803 1.122 3.593 1.00 48.53 395 ILE A CA 1
ATOM 3096 C C . ILE A 1 395 ? -18.762 1.503 4.638 1.00 48.53 395 ILE A C 1
ATOM 3098 O O . ILE A 1 395 ? -19.131 1.835 5.766 1.00 48.53 395 ILE A O 1
ATOM 3102 N N . ASN A 1 396 ? -17.478 1.420 4.288 1.00 50.53 396 ASN A N 1
ATOM 3103 C CA . ASN A 1 396 ? -16.450 2.154 5.016 1.00 50.53 396 ASN A CA 1
ATOM 3104 C C . ASN A 1 396 ? -16.812 3.632 4.851 1.00 50.53 396 ASN A C 1
ATOM 3106 O O . ASN A 1 396 ? -16.568 4.227 3.806 1.00 50.53 396 ASN A O 1
ATOM 3110 N N . ARG A 1 397 ? -17.557 4.185 5.814 1.00 49.94 397 ARG A N 1
ATOM 3111 C CA . ARG A 1 397 ? -18.176 5.504 5.629 1.00 49.94 397 ARG A CA 1
ATOM 3112 C C . ARG A 1 397 ? -17.150 6.628 5.684 1.00 49.94 397 ARG A C 1
ATOM 3114 O O . ARG A 1 397 ? -17.446 7.713 5.193 1.00 49.94 397 ARG A O 1
ATOM 3121 N N . GLN A 1 398 ? -15.991 6.371 6.294 1.00 50.09 398 GLN A N 1
ATOM 3122 C CA . GLN A 1 398 ? -14.819 7.236 6.272 1.00 50.09 398 GLN A CA 1
ATOM 3123 C C . GLN A 1 398 ? -13.644 6.524 6.956 1.00 50.09 398 GLN A C 1
ATOM 3125 O O . GLN A 1 398 ? -13.752 6.145 8.127 1.00 50.09 398 GLN A O 1
ATOM 3130 N N . SER A 1 399 ? -12.499 6.406 6.281 1.00 50.00 399 SER A N 1
ATOM 3131 C CA . SER A 1 399 ? -11.229 6.266 6.994 1.00 50.00 399 SER A CA 1
ATOM 3132 C C . SER A 1 399 ? -10.882 7.620 7.607 1.00 50.00 399 SER A C 1
ATOM 3134 O O . SER A 1 399 ? -10.779 8.614 6.885 1.00 50.00 399 SER A O 1
ATOM 3136 N N . ILE A 1 400 ? -10.703 7.675 8.924 1.00 48.41 400 ILE A N 1
ATOM 3137 C CA . ILE A 1 400 ? -10.096 8.848 9.550 1.00 48.41 400 ILE A CA 1
ATOM 3138 C C . ILE A 1 400 ? -8.589 8.668 9.364 1.00 48.41 400 ILE A C 1
ATOM 3140 O O . ILE A 1 400 ? -7.996 7.800 10.004 1.00 48.41 400 ILE A O 1
ATOM 3144 N N . ASP A 1 401 ? -7.982 9.421 8.439 1.00 41.50 401 ASP A N 1
ATOM 3145 C CA . ASP A 1 401 ? -6.521 9.451 8.337 1.00 41.50 401 ASP A CA 1
ATOM 3146 C C . ASP A 1 401 ? -5.991 10.085 9.627 1.00 41.50 401 ASP A C 1
ATOM 3148 O O . ASP A 1 401 ? -6.243 11.251 9.927 1.00 41.50 401 ASP A O 1
ATOM 3152 N N . THR A 1 402 ? -5.327 9.264 10.434 1.00 37.72 402 THR A N 1
ATOM 3153 C CA . THR A 1 402 ? -4.848 9.607 11.775 1.00 37.72 402 THR A CA 1
ATOM 3154 C C . THR A 1 402 ? -3.557 10.428 11.730 1.00 37.72 402 THR A C 1
ATOM 3156 O O . THR A 1 402 ? -3.021 10.807 12.770 1.00 37.72 402 THR A O 1
ATOM 3159 N N . ARG A 1 403 ? -3.054 10.743 10.529 1.00 45.03 403 ARG A N 1
ATOM 3160 C CA . ARG A 1 403 ? -1.883 11.593 10.327 1.00 45.03 403 ARG A CA 1
ATOM 3161 C C . ARG A 1 403 ? -2.250 13.057 10.569 1.00 45.03 403 ARG A C 1
ATOM 3163 O O . ARG A 1 403 ? -2.678 13.759 9.658 1.00 45.03 403 ARG A O 1
ATOM 3170 N N . ALA A 1 404 ? -2.020 13.536 11.793 1.00 36.78 404 ALA A N 1
ATOM 3171 C CA . ALA A 1 404 ? -2.140 14.941 12.211 1.00 36.78 404 ALA A CA 1
ATOM 3172 C C . ALA A 1 404 ? -1.581 15.944 11.181 1.00 36.78 404 ALA A C 1
ATOM 3174 O O . ALA A 1 404 ? -2.159 17.004 10.940 1.00 36.78 404 ALA A O 1
ATOM 3175 N N . HIS A 1 405 ? -0.468 15.577 10.541 1.00 35.81 405 HIS A N 1
ATOM 3176 C CA . HIS A 1 405 ? 0.264 16.399 9.577 1.00 35.81 405 HIS A CA 1
ATOM 3177 C C . HIS A 1 405 ? -0.405 16.449 8.192 1.00 35.81 405 HIS A C 1
ATOM 3179 O O . HIS A 1 405 ? -0.188 17.396 7.439 1.00 35.81 405 HIS A O 1
ATOM 3185 N N . ALA A 1 406 ? -1.303 15.506 7.883 1.00 35.44 406 ALA A N 1
ATOM 3186 C CA . ALA A 1 406 ? -2.074 15.488 6.644 1.00 35.44 406 ALA A CA 1
ATOM 3187 C C . ALA A 1 406 ? -3.173 16.562 6.605 1.00 35.44 406 ALA A C 1
ATOM 3189 O O . ALA A 1 406 ? -3.531 17.035 5.528 1.00 35.44 406 ALA A O 1
ATOM 3190 N N . ASN A 1 407 ? -3.647 17.040 7.760 1.00 35.47 407 ASN A N 1
ATOM 3191 C CA . ASN A 1 407 ? -4.700 18.063 7.841 1.00 35.47 407 ASN A CA 1
ATOM 3192 C C . ASN A 1 407 ? -4.247 19.480 7.418 1.00 35.47 407 ASN A C 1
ATOM 3194 O O . ASN A 1 407 ? -5.079 20.381 7.327 1.00 35.47 407 ASN A O 1
ATOM 3198 N N . GLY A 1 408 ? -2.957 19.674 7.111 1.00 32.12 408 GLY A N 1
ATOM 3199 C CA . GLY A 1 408 ? -2.396 20.886 6.493 1.00 32.12 408 GLY A CA 1
ATOM 3200 C C . GLY A 1 408 ? -1.775 20.665 5.106 1.00 32.12 408 GLY A C 1
ATOM 3201 O O . GLY A 1 408 ? -1.251 21.610 4.519 1.00 32.12 408 GLY A O 1
ATOM 3202 N N . MET A 1 409 ? -1.833 19.438 4.576 1.00 35.19 409 MET A N 1
ATOM 3203 C CA . MET A 1 409 ? -1.230 19.043 3.293 1.00 35.19 409 MET A CA 1
ATOM 3204 C C . MET A 1 409 ? -2.158 19.252 2.089 1.00 35.19 409 MET A C 1
ATOM 3206 O O . MET A 1 409 ? -1.717 19.125 0.950 1.00 35.19 409 MET A O 1
ATOM 3210 N N . TYR A 1 410 ? -3.433 19.587 2.314 1.00 38.22 410 TYR A N 1
ATOM 3211 C CA . TYR A 1 410 ? -4.437 19.663 1.257 1.00 38.22 410 TYR A CA 1
ATOM 3212 C C . TYR A 1 410 ? -4.973 21.085 1.076 1.00 38.22 410 TYR A C 1
ATOM 3214 O O . TYR A 1 410 ? -5.599 21.650 1.969 1.00 38.22 410 TYR A O 1
ATOM 3222 N N . LYS A 1 411 ? -4.811 21.580 -0.157 1.00 27.89 411 LYS A N 1
ATOM 3223 C CA . LYS A 1 411 ? -5.328 22.828 -0.745 1.00 27.89 411 LYS A CA 1
ATOM 3224 C C . LYS A 1 411 ? -4.480 24.080 -0.510 1.00 27.89 411 LYS A C 1
ATOM 3226 O O . LYS A 1 411 ? -4.542 24.725 0.533 1.00 27.89 411 LYS A O 1
ATOM 3231 N N . PHE A 1 412 ? -3.886 24.563 -1.603 1.00 27.38 412 PHE A N 1
ATOM 3232 C CA . PHE A 1 412 ? -3.934 25.999 -1.868 1.00 27.38 412 PHE A CA 1
ATOM 3233 C C . PHE A 1 412 ? -5.412 26.401 -1.840 1.00 27.38 412 PHE A C 1
ATOM 3235 O O . PHE A 1 412 ? -6.209 25.899 -2.636 1.00 27.38 412 PHE A O 1
ATOM 3242 N N . GLN A 1 413 ? -5.811 27.247 -0.889 1.00 23.27 413 GLN A N 1
ATOM 3243 C CA . GLN A 1 413 ? -7.121 27.877 -0.963 1.00 23.27 413 GLN A CA 1
ATOM 3244 C C . GLN A 1 413 ? -7.201 28.578 -2.320 1.00 23.27 413 GLN A C 1
ATOM 3246 O O . GLN A 1 413 ? -6.412 29.479 -2.601 1.00 23.27 413 GLN A O 1
ATOM 3251 N N . THR A 1 414 ? -8.149 28.181 -3.170 1.00 28.69 414 THR A N 1
ATOM 3252 C CA . THR A 1 414 ? -8.607 29.064 -4.238 1.00 28.69 414 THR A CA 1
ATOM 3253 C C . THR A 1 414 ? -9.217 30.261 -3.529 1.00 28.69 414 THR A C 1
ATOM 3255 O O . THR A 1 414 ? -10.338 30.183 -3.016 1.00 28.69 414 THR A O 1
ATOM 3258 N N . GLY A 1 415 ? -8.432 31.329 -3.396 1.00 26.84 415 GLY A N 1
ATOM 3259 C CA . GLY A 1 415 ? -8.914 32.592 -2.876 1.00 26.84 415 GLY A CA 1
ATOM 3260 C C . GLY A 1 415 ? -10.162 32.972 -3.657 1.00 26.84 415 GLY A C 1
ATOM 3261 O O . GLY A 1 415 ? -10.142 33.041 -4.885 1.00 26.84 415 GLY A O 1
ATOM 3262 N N . ARG A 1 416 ? -11.266 33.198 -2.944 1.00 27.48 416 ARG A N 1
ATOM 3263 C CA . ARG A 1 416 ? -12.313 34.058 -3.480 1.00 27.48 416 ARG A CA 1
ATOM 3264 C C . ARG A 1 416 ? -11.646 35.408 -3.707 1.00 27.48 416 ARG A C 1
ATOM 3266 O O . ARG A 1 416 ? -11.197 36.025 -2.743 1.00 27.48 416 ARG A O 1
ATOM 3273 N N . SER A 1 417 ? -11.572 35.832 -4.963 1.00 29.52 417 SER A N 1
ATOM 3274 C CA . SER A 1 417 ? -11.456 37.247 -5.284 1.00 29.52 417 SER A CA 1
ATOM 3275 C C . SER A 1 417 ? -12.542 37.979 -4.495 1.00 29.52 417 SER A C 1
ATOM 3277 O O . SER A 1 417 ? -13.729 37.673 -4.650 1.00 29.52 417 SER A O 1
ATOM 3279 N N . LYS A 1 418 ? -12.130 38.871 -3.601 1.00 31.20 418 LYS A N 1
ATOM 3280 C CA . LYS A 1 418 ? -12.947 40.033 -3.277 1.00 31.20 418 LYS A CA 1
ATOM 3281 C C . LYS A 1 418 ? -12.592 41.128 -4.261 1.00 31.20 418 LYS A C 1
ATOM 3283 O O . LYS A 1 418 ? -11.383 41.229 -4.571 1.00 31.20 418 LYS A O 1
#

Sequence (418 aa):
MMGLTPLVNGSPVDRYSFIDRQGTISGEIEEGVSTSYGMYVFYLQTSSSGDNADLYVRMVDKNSPAYQAGIRRGDRILSINGQTNIDYKTQQSQSFKLINDALNSKSMTIKFVSQTSVTTEKQIVSSLYNFDPILASKVIEQNGKKIGYLAFSSFVAIYNNRIPTAMLSSFENIFSQFEGQNITELIVDLRYNGGGSVETAEYLANRIVPASATGKRMYSYKLNRNLQAWGWAKEGGEFGPVNYAKKGTLNLNKVYFLVTESTASASELLINSLKPYFKDNQKMIGTYGADSRGNRVVENTYGKPVGFFRTSIPNTDVDLYATSFQTMNADNYGDYFAGLTPDRSTYEDYFKDFGDPQEGMIAEALHYSLNGSWLSSTSKTALASVNKLRNEKYINRQSIDTRAHANGMYKFQTGRSK

Foldseek 3Di:
DFDPADDDVNHGLPFDWFKDFDCQQVCCAAVQKHFFQQWWKFWWDFPVNPP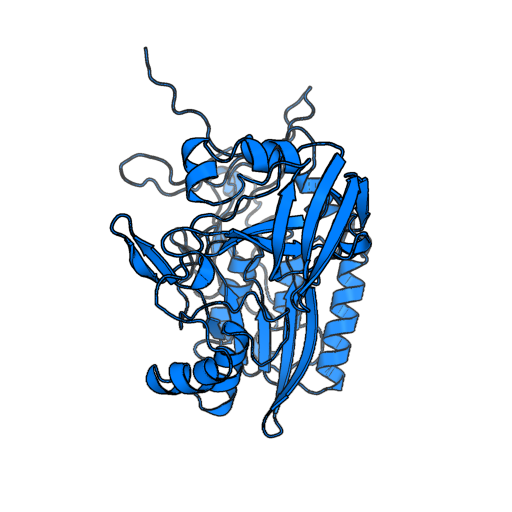WTFIFTQAGFPPGQCVVQVHGFGKTWQDKQPHRLQIDVSCVVVVVVVVLCRRPDQKIWTWIADLVRDIDIDITGGGMDRTDQWQDWDWDDDPNATETETEGQELHDQDHVNHGDVNVVVVVVRLVVCVVVQHQEYEYEHAQYQYHDLVSLLVVLLAPFAPVQAPHFLKAKDFDPVCVVVVQCDDVHVRDTDGHDHDDDHHHLAYEYEYFQNRHDSSVSSLQSRCVRNPVRYFYEYAWAADPVRDTDFGAYVQYQFFFDWDDDPPHSMTIGHGGIGMAYSVRDGRRNVHDTGPYHDDFDSSDGRPDCLTTRNVQVVVCVVPVDGQDPVVVCVSCVVPPIDDDDRHSVDTPPSPSSVVNTGDPPPDDDD

Organism: Sphingobacterium spiritivorum (NCBI:txid258)

Solvent-accessible surface area (backbone atoms only — not comparable to full-atom values): 22450 Å² total; per-residue (Å²): 140,76,71,74,53,60,65,58,95,85,38,67,64,71,83,76,48,36,57,44,70,74,54,60,66,52,34,36,28,53,68,29,34,43,75,37,39,37,60,34,41,30,31,47,36,43,80,92,43,63,99,37,22,42,33,28,29,67,41,48,36,51,78,15,42,35,34,73,73,68,53,47,56,39,19,36,53,56,28,52,70,84,43,59,80,59,33,43,66,61,24,57,78,53,75,38,46,72,61,51,52,48,61,61,39,63,56,44,38,42,30,32,32,40,88,84,71,49,74,48,75,46,78,41,50,46,42,78,32,68,50,50,40,68,73,33,73,52,74,49,75,55,98,90,42,44,30,33,38,42,28,37,47,46,30,40,28,32,49,49,98,86,40,78,31,73,53,38,57,51,50,53,53,51,53,50,51,40,44,78,62,63,31,38,33,38,37,40,36,31,43,65,9,58,15,54,29,57,67,33,27,52,52,51,43,17,42,55,44,43,70,90,44,48,77,35,60,31,34,33,60,52,63,41,74,65,52,48,74,72,51,30,56,38,80,90,34,94,43,20,63,42,56,31,63,62,40,84,80,44,59,39,70,33,40,36,36,34,37,20,53,47,18,14,29,27,46,48,49,37,55,51,33,46,35,78,81,41,48,89,34,45,44,34,38,19,29,64,41,62,48,101,84,66,48,82,36,84,30,26,24,50,23,42,40,50,45,58,60,87,40,73,42,87,99,55,74,34,31,39,33,46,43,49,37,33,45,20,20,66,82,67,55,39,87,36,60,77,18,58,73,45,81,37,67,45,58,78,39,63,88,37,59,80,83,39,66,80,16,40,58,52,33,43,53,54,43,26,71,75,66,77,44,74,74,49,81,71,54,50,50,59,68,41,61,79,55,90,74,82,76,95,59,78,51,73,79,45,75,54,79,56,54,67,72,56,79,70,34,72,70,84,75,81,72,77,84,125

Nearest PDB structures (foldseek):
  3k50-assembly1_A  TM=7.486E-01  e=2.676E-23  Bacteroides fragilis NCTC 9343
  4c2f-assembly1_A  TM=5.886E-01  e=1.057E-21  Bacillus subtilis subsp. subtilis str. 168
  4c2g-assembly1_A-2  TM=5.609E-01  e=8.933E-21  Bacillus subtilis subsp. subtilis str. 168
  4c2c-assembly1_A  TM=5.642E-01  e=1.202E-20  Bacillus subtilis subsp. subtilis str. 168
  4c2e-assembly1_B  TM=4.981E-01  e=9.572E-20  Bacillus subtilis subsp. subtilis str. 168

Secondary structure (DSSP, 8-state):
----PPEETTEE-----EEESSSHHHIIIII-EEEE--EEEEEE--GGGTTS-EEEEEEE-BTSHHHHTT--TTPEEEEETTB---SHHHHHHTTTHHHHHHHTSSEEEEEEE-TTS-EEEEEEE-EEEE-B-EEEEEEEEETTEEEEEEEES-B--SEETTEEPHHHHHHHHHHHHHHHTT-SEEEEE-TT---B-HHHHHHHHHHHS-GGGTTSEEEEEEE-HHHHHTTTTSTTSTT--EE----SS---SEEEEE--TT--THHHHHHHHHHHHHGGGEEEEE-EEE-TTS-EEE-------EE--EEEPTTSS-EEE---EEEEETTS----TT-PPPSEE----TTS-TT-TTSHHHHHHHHHHHHSSPPPHHHHHHHHTTS---SS------EE---GGGGGSS----PPP-

Radius of gyration: 21.72 Å; Cα contacts (8 Å, |Δi|>4): 914; chains: 1; bounding box: 52×68×52 Å

pLDDT: mean 84.48, std 18.06, range [23.27, 98.94]

InterPro domains:
  IPR001478 PDZ domain [PS50106] (26-114)
  IPR001478 PDZ domain [SM00228] (38-116)
  IPR005151 Tail specific protease [PF03572] (146-287)
  IPR029045 ClpP/crotonase-like domain superfamily [SSF52096] (140-361)
  IPR036034 PDZ superfamily [G3DSA:2.30.42.10] (31-130)
  IPR036034 PDZ superfamily [SSF50156] (31-92)
  IPR041489 PDZ domain 6 [PF17820] (57-86)

Mean predicted aligned error: 7.79 Å